Protein AF-A0A925PZZ2-F1 (afdb_monomer)

Mean predicted aligned error: 22.23 Å

Radius of gyration: 37.26 Å; Cα contacts (8 Å, |Δi|>4): 673; chains: 1; bounding box: 141×66×90 Å

Secondary structure (DSSP, 8-state):
---------------------------------PPPEEEEEEEEEE-GGG-EEEEEEESS-PPPPEEEEEETTEEEEEEEETEEE--S-SEEEEEETTEEEEEEEEETTEEEEEEEESS---EEEEEETTEEEEEES-------------------PPPP-------PPPEEEEEEEEE-GGG-EEEEEEES-TT--EEEEEETTEEEEEETT-EE-TTTSSEEE-GGG-SSEEEEEEEEETTEEEEEEEE-SSEEEEEEEETTEEEEEEEE---------------SPEEEEEEEEEEHHHHHHHHHHHHT-EEEE-TT---EEEEEEEEEEHHHHHHHHHHHHTEEEEEETTEEEEEEHHHHHHHHHHHHHHHHHHHHTSPP---PPP-SSS-HHHHHHHHHHHHTTSS--

pLDDT: mean 79.72, std 19.95, range [31.41, 96.69]

Structure (mmCIF, N/CA/C/O backbone):
data_AF-A0A925PZZ2-F1
#
_entry.id   AF-A0A925PZZ2-F1
#
loop_
_atom_site.group_PDB
_atom_site.id
_atom_site.type_symbol
_atom_site.label_atom_id
_atom_site.label_alt_id
_atom_site.label_comp_id
_atom_site.label_asym_id
_atom_site.label_entity_id
_atom_site.label_seq_id
_atom_site.pdbx_PDB_ins_code
_atom_site.Cartn_x
_atom_site.Cartn_y
_atom_site.Cartn_z
_atom_site.occupancy
_atom_site.B_iso_or_equiv
_atom_site.auth_seq_id
_atom_site.auth_comp_id
_atom_site.auth_asym_id
_atom_site.auth_atom_id
_atom_site.pdbx_PDB_model_num
ATOM 1 N N . MET A 1 1 ? 90.008 -10.516 38.322 1.00 34.94 1 MET A N 1
ATOM 2 C CA . MET A 1 1 ? 91.420 -10.115 38.160 1.00 34.94 1 MET A CA 1
ATOM 3 C C . MET A 1 1 ? 91.858 -10.505 36.751 1.00 34.94 1 MET A C 1
ATOM 5 O O . MET A 1 1 ? 91.775 -11.681 36.456 1.00 34.94 1 MET A O 1
ATOM 9 N N . ASN A 1 2 ? 92.220 -9.515 35.920 1.00 33.81 2 ASN A N 1
ATOM 10 C CA . ASN A 1 2 ? 93.094 -9.551 34.725 1.00 33.81 2 ASN A CA 1
ATOM 11 C C . ASN A 1 2 ? 92.875 -10.624 33.625 1.00 33.81 2 ASN A C 1
ATOM 13 O O . ASN A 1 2 ? 92.929 -11.814 33.877 1.00 33.81 2 ASN A O 1
ATOM 17 N N . LYS A 1 3 ? 92.540 -10.213 32.391 1.00 34.22 3 LYS A N 1
ATOM 18 C CA . LYS A 1 3 ? 93.434 -9.867 31.251 1.00 34.22 3 LYS A CA 1
ATOM 19 C C . LYS A 1 3 ? 93.750 -11.064 30.322 1.00 34.22 3 LYS A C 1
ATOM 21 O O . LYS A 1 3 ? 94.388 -12.018 30.732 1.00 34.22 3 LYS A O 1
ATOM 26 N N . THR A 1 4 ? 93.384 -10.879 29.045 1.00 42.06 4 THR A N 1
ATOM 27 C CA . THR A 1 4 ? 94.139 -11.188 27.803 1.00 42.06 4 THR A CA 1
ATOM 28 C C . THR A 1 4 ? 94.688 -12.593 27.527 1.00 42.06 4 THR A C 1
ATOM 30 O O . THR A 1 4 ? 95.564 -13.064 28.241 1.00 42.06 4 THR A O 1
ATOM 33 N N . THR A 1 5 ? 94.333 -13.146 26.357 1.00 49.28 5 THR A N 1
ATOM 34 C CA . THR A 1 5 ? 95.213 -13.823 25.356 1.00 49.28 5 THR A CA 1
ATOM 35 C C . THR A 1 5 ? 94.313 -14.273 24.184 1.00 49.28 5 THR A C 1
ATOM 37 O O . THR A 1 5 ? 93.342 -14.975 24.414 1.00 49.28 5 THR A O 1
ATOM 40 N N . ILE A 1 6 ? 94.347 -13.705 22.969 1.00 42.91 6 ILE A N 1
ATOM 41 C CA . ILE A 1 6 ? 95.362 -13.668 21.888 1.00 42.91 6 ILE A CA 1
ATOM 42 C C . ILE A 1 6 ? 95.679 -15.048 21.287 1.00 42.91 6 ILE A C 1
ATOM 44 O O . ILE A 1 6 ? 96.388 -15.831 21.912 1.00 42.91 6 ILE A O 1
ATOM 48 N N . ARG A 1 7 ? 95.225 -15.254 20.035 1.00 39.38 7 ARG A N 1
ATOM 49 C CA . ARG A 1 7 ? 95.842 -15.915 18.847 1.00 39.38 7 ARG A CA 1
ATOM 50 C C . ARG A 1 7 ? 94.694 -16.109 17.822 1.00 39.38 7 ARG A C 1
ATOM 52 O O . ARG A 1 7 ? 93.613 -16.485 18.238 1.00 39.38 7 ARG A O 1
ATOM 59 N N . GLN A 1 8 ? 94.777 -15.844 16.516 1.00 38.78 8 GLN A N 1
ATOM 60 C CA . GLN A 1 8 ? 95.901 -15.856 15.582 1.00 38.78 8 GLN A CA 1
ATOM 61 C C . GLN A 1 8 ? 95.458 -15.266 14.213 1.00 38.78 8 GLN A C 1
ATOM 63 O O . GLN A 1 8 ? 94.311 -15.457 13.829 1.00 38.78 8 GLN A O 1
ATOM 68 N N . LEU A 1 9 ? 96.419 -14.662 13.488 1.00 40.94 9 LEU A N 1
ATOM 69 C CA . LEU A 1 9 ? 96.524 -14.486 12.015 1.00 40.94 9 LEU A CA 1
ATOM 70 C C . LEU A 1 9 ? 95.513 -13.527 11.333 1.00 40.94 9 LEU A C 1
ATOM 72 O O . LEU A 1 9 ? 94.348 -13.851 11.172 1.00 40.94 9 LEU A O 1
ATOM 76 N N . ALA A 1 10 ? 95.843 -12.260 11.049 1.00 34.44 10 ALA A N 1
ATOM 77 C CA . ALA A 1 10 ? 96.818 -11.696 10.090 1.00 34.44 10 ALA A CA 1
ATOM 78 C C . ALA A 1 10 ? 96.375 -11.708 8.608 1.00 34.44 10 ALA A C 1
ATOM 80 O O . ALA A 1 10 ? 96.420 -12.754 7.975 1.00 34.44 10 ALA A O 1
ATOM 81 N N . ALA A 1 11 ? 96.121 -10.484 8.101 1.00 34.03 11 ALA A N 1
ATOM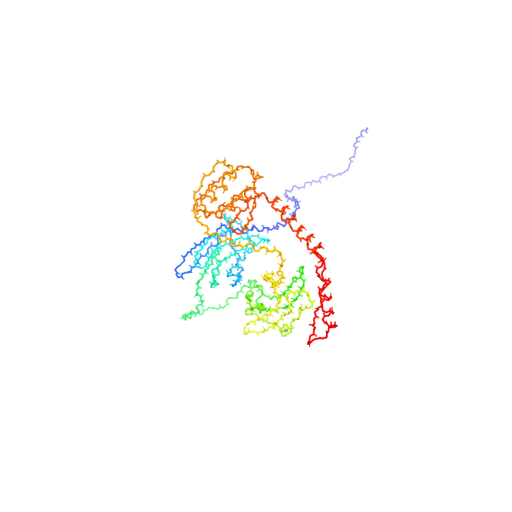 82 C CA . ALA A 1 11 ? 96.414 -9.966 6.749 1.00 34.03 11 ALA A CA 1
ATOM 83 C C . ALA A 1 11 ? 95.665 -10.604 5.548 1.00 34.03 11 ALA A C 1
ATOM 85 O O . ALA A 1 11 ? 95.552 -11.809 5.444 1.00 34.03 11 ALA A O 1
ATOM 86 N N . SER A 1 12 ? 95.180 -9.896 4.525 1.00 33.66 12 SER A N 1
ATOM 87 C CA . SER A 1 12 ? 95.216 -8.486 4.133 1.00 33.66 12 SER A CA 1
ATOM 88 C C . SER A 1 12 ? 94.347 -8.351 2.867 1.00 33.66 12 SER A C 1
ATOM 90 O O . SER A 1 12 ? 94.488 -9.151 1.950 1.00 33.66 12 SER A O 1
ATOM 92 N N . THR A 1 13 ? 93.515 -7.303 2.827 1.00 34.44 13 THR A N 1
ATOM 93 C CA . THR A 1 13 ? 93.136 -6.477 1.654 1.00 34.44 13 THR A CA 1
ATOM 94 C C . THR A 1 13 ? 92.515 -7.115 0.400 1.00 34.44 13 THR A C 1
ATOM 96 O O . THR A 1 13 ? 93.228 -7.702 -0.403 1.00 34.44 13 THR A O 1
ATOM 99 N N . LEU A 1 14 ? 91.263 -6.750 0.089 1.00 35.00 14 LEU A N 1
ATOM 100 C CA . LEU A 1 14 ? 90.988 -5.698 -0.908 1.00 35.00 14 LEU A CA 1
ATOM 101 C C . LEU A 1 14 ? 89.530 -5.205 -0.813 1.00 35.00 14 LEU A C 1
ATOM 103 O O . LEU A 1 14 ? 88.596 -5.996 -0.718 1.00 35.00 14 LEU A O 1
ATOM 107 N N . LEU A 1 15 ? 89.368 -3.879 -0.835 1.00 33.69 15 LEU A N 1
ATOM 108 C CA . LEU A 1 15 ? 88.116 -3.154 -1.061 1.00 33.69 15 LEU A CA 1
ATOM 109 C C . LEU A 1 15 ? 87.341 -3.720 -2.265 1.00 33.69 15 LEU A C 1
ATOM 111 O O . LEU A 1 15 ? 87.947 -3.913 -3.314 1.00 33.69 15 LEU A O 1
ATOM 115 N N . TRP A 1 16 ? 86.010 -3.793 -2.170 1.00 34.81 16 TRP A N 1
ATOM 116 C CA . TRP A 1 16 ? 85.120 -2.982 -3.015 1.00 34.81 16 TRP A CA 1
ATOM 117 C C . TRP A 1 16 ? 83.682 -2.977 -2.472 1.00 34.81 16 TRP A C 1
ATOM 119 O O . TRP A 1 16 ? 83.135 -4.000 -2.071 1.00 34.81 16 TRP A O 1
ATOM 129 N N . LEU A 1 17 ? 83.102 -1.776 -2.445 1.00 35.88 17 LEU A N 1
ATOM 130 C CA . LEU A 1 17 ? 81.693 -1.491 -2.190 1.00 35.88 17 LEU A CA 1
ATOM 131 C C . LEU A 1 17 ? 80.793 -2.236 -3.188 1.00 35.88 17 LEU A C 1
ATOM 133 O O . LEU A 1 17 ? 80.972 -2.061 -4.389 1.00 35.88 17 LEU A O 1
ATOM 137 N N . ALA A 1 18 ? 79.747 -2.906 -2.705 1.00 34.41 18 ALA A N 1
ATOM 138 C CA . ALA A 1 18 ? 78.430 -2.894 -3.347 1.00 34.41 18 ALA A CA 1
ATOM 139 C C . ALA A 1 18 ? 77.363 -3.415 -2.376 1.00 34.41 18 ALA A C 1
ATOM 141 O O . ALA A 1 18 ? 77.495 -4.474 -1.770 1.00 34.41 18 ALA A O 1
ATOM 142 N N . ALA A 1 19 ? 76.317 -2.615 -2.218 1.00 36.16 19 ALA A N 1
ATOM 143 C CA . ALA A 1 19 ? 75.192 -2.819 -1.331 1.00 36.16 19 ALA A CA 1
ATOM 144 C C . ALA A 1 19 ? 74.362 -4.067 -1.675 1.00 36.16 19 ALA A C 1
ATOM 146 O O . ALA A 1 19 ? 74.044 -4.301 -2.837 1.00 36.16 19 ALA A O 1
ATOM 147 N N . CYS A 1 20 ? 73.908 -4.786 -0.648 1.00 34.91 20 CYS A N 1
ATOM 148 C CA . CYS A 1 20 ? 72.668 -5.563 -0.691 1.00 34.91 20 CYS A CA 1
ATOM 149 C C . CYS A 1 20 ? 72.092 -5.668 0.725 1.00 34.91 20 CYS A C 1
ATOM 151 O O . CYS A 1 20 ? 72.360 -6.603 1.475 1.00 34.91 20 CYS A O 1
ATOM 153 N N . VAL A 1 21 ? 71.300 -4.657 1.086 1.00 40.06 21 VAL A N 1
ATOM 154 C CA . VAL A 1 21 ? 70.306 -4.754 2.155 1.00 40.06 21 VAL A CA 1
ATOM 155 C C . VAL A 1 21 ? 69.176 -5.624 1.606 1.00 40.06 21 VAL A C 1
ATOM 157 O O . VAL A 1 21 ? 68.429 -5.193 0.731 1.00 40.06 21 VAL A O 1
ATOM 160 N N . ILE A 1 22 ? 69.059 -6.856 2.095 1.00 41.69 22 ILE A N 1
ATOM 161 C CA . ILE A 1 22 ? 67.894 -7.705 1.839 1.00 41.69 22 ILE A CA 1
ATOM 162 C C . ILE A 1 22 ? 66.782 -7.217 2.777 1.00 41.69 22 ILE A C 1
ATOM 164 O O . ILE A 1 22 ? 66.675 -7.651 3.921 1.00 41.69 22 ILE A O 1
ATOM 168 N N . VAL A 1 23 ? 65.985 -6.256 2.302 1.00 42.94 23 VAL A N 1
ATOM 169 C CA . VAL A 1 23 ? 64.672 -5.945 2.881 1.00 42.94 23 VAL A CA 1
ATOM 170 C C . VAL A 1 23 ? 63.705 -7.011 2.379 1.00 42.94 23 VAL A C 1
ATOM 172 O O . VAL A 1 23 ? 63.494 -7.152 1.176 1.00 42.94 23 VAL A O 1
ATOM 175 N N . GLY A 1 24 ? 63.134 -7.781 3.305 1.00 37.91 24 GLY A N 1
ATOM 176 C CA . GLY A 1 24 ? 62.066 -8.729 3.010 1.00 37.91 24 GLY A CA 1
ATOM 177 C C . GLY A 1 24 ? 60.856 -8.003 2.427 1.00 37.91 24 GLY A C 1
ATOM 178 O O . GLY A 1 24 ? 60.225 -7.187 3.095 1.00 37.91 24 GLY A O 1
ATOM 179 N N . VAL A 1 25 ? 60.542 -8.304 1.168 1.00 41.28 25 VAL A N 1
ATOM 180 C CA . VAL A 1 25 ? 59.331 -7.849 0.488 1.00 41.28 25 VAL A CA 1
ATOM 181 C C . VAL A 1 25 ? 58.158 -8.663 1.033 1.00 41.28 25 VAL A C 1
ATOM 183 O O . VAL A 1 25 ? 57.909 -9.784 0.600 1.00 41.28 25 VAL A O 1
ATOM 186 N N . ALA A 1 26 ? 57.432 -8.098 1.996 1.00 40.31 26 ALA A N 1
ATOM 187 C CA . ALA A 1 26 ? 56.058 -8.499 2.260 1.00 40.31 26 ALA A CA 1
ATOM 188 C C . ALA A 1 26 ? 55.192 -7.900 1.144 1.00 40.31 26 ALA A C 1
ATOM 190 O O . ALA A 1 26 ? 54.908 -6.703 1.133 1.00 40.31 26 ALA A O 1
ATOM 191 N N . THR A 1 27 ? 54.814 -8.715 0.159 1.00 38.97 27 THR A N 1
ATOM 192 C CA . THR A 1 27 ? 53.804 -8.348 -0.834 1.00 38.97 27 THR A CA 1
ATOM 193 C C . THR A 1 27 ? 52.443 -8.287 -0.152 1.00 38.97 27 THR A C 1
ATOM 195 O O . THR A 1 27 ? 51.700 -9.263 -0.076 1.00 38.97 27 THR A O 1
ATOM 198 N N . SER A 1 28 ? 52.099 -7.105 0.348 1.00 42.56 28 SER A N 1
ATOM 199 C CA . SER A 1 28 ? 50.721 -6.738 0.646 1.00 42.56 28 SER A CA 1
ATOM 200 C C . SER A 1 28 ? 49.938 -6.794 -0.663 1.00 42.56 28 SER A C 1
ATOM 202 O O . SER A 1 28 ? 50.023 -5.883 -1.487 1.00 42.56 28 SER A O 1
ATOM 204 N N . VAL A 1 29 ? 49.189 -7.872 -0.887 1.00 41.44 29 VAL A N 1
ATOM 205 C CA . VAL A 1 29 ? 48.168 -7.898 -1.934 1.00 41.44 29 VAL A CA 1
ATOM 206 C C . VAL A 1 29 ? 47.065 -6.960 -1.454 1.00 41.44 29 VAL A C 1
ATOM 208 O O . VAL A 1 29 ? 46.202 -7.330 -0.659 1.00 41.44 29 VAL A O 1
ATOM 211 N N . ALA A 1 30 ? 47.160 -5.693 -1.851 1.00 36.38 30 ALA A N 1
ATOM 212 C CA . ALA A 1 30 ? 46.081 -4.742 -1.690 1.00 36.38 30 ALA A CA 1
ATOM 213 C C . ALA A 1 30 ? 44.909 -5.269 -2.521 1.00 36.38 30 ALA A C 1
ATOM 215 O O . ALA A 1 30 ? 44.900 -5.160 -3.746 1.00 36.38 30 ALA A O 1
ATOM 216 N N . HIS A 1 31 ? 43.932 -5.890 -1.858 1.00 36.69 31 HIS A N 1
ATOM 217 C CA . HIS A 1 31 ? 42.622 -6.078 -2.453 1.00 36.69 31 HIS A CA 1
ATOM 218 C C . HIS A 1 31 ? 42.109 -4.682 -2.797 1.00 36.69 31 HIS A C 1
ATOM 220 O O . HIS A 1 31 ? 41.803 -3.891 -1.904 1.00 36.69 31 HIS A O 1
ATOM 226 N N . ALA A 1 32 ? 42.074 -4.368 -4.090 1.00 34.66 32 ALA A N 1
ATOM 227 C CA . ALA A 1 32 ? 41.389 -3.202 -4.606 1.00 34.66 32 ALA A CA 1
ATOM 228 C C . ALA A 1 32 ? 39.901 -3.357 -4.265 1.00 34.66 32 ALA A C 1
ATOM 230 O O . ALA A 1 32 ? 39.128 -3.955 -5.008 1.00 34.66 32 ALA A O 1
ATOM 231 N N . GLN A 1 33 ? 39.513 -2.853 -3.097 1.00 37.09 33 GLN A N 1
ATOM 232 C CA . GLN A 1 33 ? 38.140 -2.485 -2.798 1.00 37.09 33 GLN A CA 1
ATOM 233 C C . GLN A 1 33 ? 37.835 -1.332 -3.755 1.00 37.09 33 GLN A C 1
ATOM 235 O O . GLN A 1 33 ? 38.176 -0.182 -3.480 1.00 37.09 33 GLN A O 1
ATOM 240 N N . GLY A 1 34 ? 37.331 -1.655 -4.948 1.00 51.81 34 GLY A N 1
ATOM 241 C CA . GLY A 1 34 ? 36.911 -0.647 -5.910 1.00 51.81 34 GLY A CA 1
ATOM 242 C C . GLY A 1 34 ? 35.907 0.269 -5.226 1.00 51.81 34 GLY A C 1
ATOM 243 O O . GLY A 1 34 ? 34.915 -0.212 -4.680 1.00 51.81 34 GLY A O 1
ATOM 244 N N . THR A 1 35 ? 36.195 1.571 -5.198 1.00 62.12 35 THR A N 1
ATOM 245 C CA . THR A 1 35 ? 35.275 2.574 -4.663 1.00 62.12 35 THR A CA 1
ATOM 246 C C . THR A 1 35 ? 33.899 2.343 -5.291 1.00 62.12 35 THR A C 1
ATOM 248 O O . THR A 1 35 ? 33.820 2.304 -6.523 1.00 62.12 35 THR A O 1
ATOM 251 N N . PRO A 1 36 ? 32.831 2.155 -4.494 1.00 72.06 36 PRO A N 1
ATOM 252 C CA . PRO A 1 36 ? 31.503 1.947 -5.050 1.00 72.06 36 PRO A CA 1
ATOM 253 C C . PRO A 1 36 ? 31.145 3.160 -5.906 1.00 72.06 36 PRO A C 1
ATOM 255 O O . PRO A 1 36 ? 31.340 4.304 -5.478 1.00 72.06 36 PRO A O 1
ATOM 258 N N . ASN A 1 37 ? 30.662 2.910 -7.123 1.00 90.06 37 ASN A N 1
ATOM 259 C CA . ASN A 1 37 ? 30.215 3.980 -8.005 1.00 90.06 37 ASN A CA 1
ATOM 260 C C . ASN A 1 37 ? 29.082 4.735 -7.306 1.00 90.06 37 ASN A C 1
ATOM 262 O O . ASN A 1 37 ? 28.315 4.128 -6.571 1.00 90.06 37 ASN A O 1
ATOM 266 N N . LYS A 1 38 ? 28.959 6.042 -7.480 1.00 92.88 38 LYS A N 1
ATOM 267 C CA . LYS A 1 38 ? 27.923 6.835 -6.816 1.00 92.88 38 LYS A CA 1
ATOM 268 C C . LYS A 1 38 ? 26.935 7.347 -7.839 1.00 92.88 38 LYS A C 1
ATOM 270 O O . LYS A 1 38 ? 27.357 7.918 -8.836 1.00 92.88 38 LYS A O 1
ATOM 275 N N . LEU A 1 39 ? 25.645 7.167 -7.573 1.00 93.75 39 LEU A N 1
ATOM 276 C CA . LEU A 1 39 ? 24.574 7.830 -8.310 1.00 93.75 39 LEU A CA 1
ATOM 277 C C . LEU A 1 39 ? 24.377 9.235 -7.728 1.00 93.75 39 LEU A C 1
ATOM 279 O O . LEU A 1 39 ? 23.899 9.368 -6.601 1.00 93.75 39 LEU A O 1
ATOM 283 N N . GLU A 1 40 ? 24.768 10.261 -8.480 1.00 92.69 40 GLU A N 1
ATOM 284 C CA . GLU A 1 40 ? 24.882 11.648 -8.004 1.00 92.69 40 GLU A CA 1
ATOM 285 C C . GLU A 1 40 ? 23.651 12.494 -8.342 1.00 92.69 40 GLU A C 1
ATOM 287 O O . GLU A 1 40 ? 23.207 13.304 -7.527 1.00 92.69 40 GLU A O 1
ATOM 292 N N . SER A 1 41 ? 23.050 12.288 -9.518 1.00 92.38 41 SER A N 1
ATOM 293 C CA . SER A 1 41 ? 21.828 12.994 -9.908 1.00 92.38 41 SER A CA 1
ATOM 294 C C . SER A 1 41 ? 20.926 12.173 -10.828 1.00 92.38 41 SER A C 1
ATOM 296 O O . SER A 1 41 ? 21.362 11.252 -11.521 1.00 92.38 41 SER A O 1
ATOM 298 N N . ILE A 1 42 ? 19.641 12.536 -10.822 1.00 94.12 42 ILE A N 1
ATOM 299 C CA . ILE A 1 42 ? 18.633 12.066 -11.773 1.00 94.12 42 ILE A CA 1
ATOM 300 C C . ILE A 1 42 ? 18.079 13.304 -12.468 1.00 94.12 42 ILE A C 1
ATOM 302 O O . ILE A 1 42 ? 17.333 14.068 -11.858 1.00 94.12 42 ILE A O 1
ATOM 306 N N . ASP A 1 43 ? 18.443 13.498 -13.730 1.00 91.62 43 ASP A N 1
ATOM 307 C CA . ASP A 1 43 ? 17.873 14.551 -14.564 1.00 91.62 43 ASP A CA 1
ATOM 308 C C . ASP A 1 43 ? 16.690 13.995 -15.351 1.00 91.62 43 ASP A C 1
ATOM 310 O O . ASP A 1 43 ? 16.776 12.920 -15.949 1.00 91.62 43 ASP A O 1
ATOM 314 N N . VAL A 1 44 ? 15.590 14.744 -15.378 1.00 92.69 44 VAL A N 1
ATOM 315 C CA . VAL A 1 44 ? 14.378 14.372 -16.105 1.00 92.69 44 VAL A CA 1
ATOM 316 C C . VAL A 1 44 ? 14.110 15.409 -17.184 1.00 92.69 44 VAL A C 1
ATOM 318 O O . VAL A 1 44 ? 13.926 16.588 -16.888 1.00 92.69 44 VAL A O 1
ATOM 321 N N . GLN A 1 45 ? 14.088 14.973 -18.440 1.00 89.69 45 GLN A N 1
ATOM 322 C CA . GLN A 1 45 ? 13.810 15.814 -19.597 1.00 89.69 45 GLN A CA 1
ATOM 323 C C . GLN A 1 45 ? 12.584 15.291 -20.338 1.00 89.69 45 GLN A C 1
ATOM 325 O O . GLN A 1 45 ? 12.506 14.119 -20.706 1.00 89.69 45 GLN A O 1
ATOM 330 N N . ASN A 1 46 ? 11.616 16.173 -20.568 1.00 87.12 46 ASN A N 1
ATOM 331 C CA . ASN A 1 46 ? 10.441 15.851 -21.365 1.00 87.12 46 ASN A CA 1
ATOM 332 C C . ASN A 1 46 ? 10.758 16.076 -22.848 1.00 87.12 46 ASN A C 1
ATOM 334 O O . ASN A 1 46 ? 11.234 17.148 -23.223 1.00 87.12 46 ASN A O 1
ATOM 338 N N . MET A 1 47 ? 10.506 15.073 -23.681 1.00 82.56 47 MET A N 1
ATOM 339 C CA . MET A 1 47 ? 10.719 15.124 -25.126 1.00 82.56 47 MET A CA 1
ATOM 340 C C . MET A 1 47 ? 9.383 15.270 -25.867 1.00 82.56 47 MET A C 1
ATOM 342 O O . MET A 1 47 ? 8.298 15.184 -25.286 1.00 82.56 47 MET A O 1
ATOM 346 N N . SER A 1 48 ? 9.436 15.533 -27.173 1.00 75.25 48 SER A N 1
ATOM 347 C CA . SER A 1 48 ? 8.230 15.602 -28.001 1.00 75.25 48 SER A CA 1
ATOM 348 C C . SER A 1 48 ? 7.501 14.247 -28.037 1.00 75.25 48 SER A C 1
ATOM 350 O O . SER A 1 48 ? 8.115 13.185 -27.979 1.00 75.25 48 SER A O 1
ATOM 352 N N . GLY A 1 49 ? 6.165 14.270 -28.117 1.00 67.44 49 GLY A N 1
ATOM 353 C CA . GLY A 1 49 ? 5.362 13.049 -28.284 1.00 67.44 49 GLY A CA 1
ATOM 354 C C . GLY A 1 49 ? 5.164 12.186 -27.027 1.00 67.44 49 GLY A C 1
ATOM 355 O O . GLY A 1 49 ? 5.075 10.972 -27.157 1.00 67.44 49 GLY A O 1
ATOM 356 N N . GLN A 1 50 ? 5.074 12.784 -25.827 1.00 73.25 50 GLN A N 1
ATOM 357 C CA . GLN A 1 50 ? 4.928 12.073 -24.533 1.00 73.25 50 GLN A CA 1
ATOM 358 C C . GLN A 1 50 ? 6.110 11.153 -24.176 1.00 73.25 50 GLN A C 1
ATOM 360 O O . GLN A 1 50 ? 5.967 10.250 -23.353 1.00 73.25 50 GLN A O 1
ATOM 365 N N . GLN A 1 51 ? 7.277 11.387 -24.773 1.00 85.56 51 GLN A N 1
ATOM 366 C CA . GLN A 1 51 ? 8.500 10.666 -24.444 1.00 85.56 51 GLN A CA 1
ATOM 367 C C . GLN A 1 51 ? 9.226 11.344 -23.284 1.00 85.56 51 GLN A C 1
ATOM 369 O O . GLN A 1 51 ? 9.292 12.569 -23.210 1.00 85.56 51 GLN A O 1
ATOM 374 N N . LEU A 1 52 ? 9.813 10.547 -22.399 1.00 91.88 52 LEU A N 1
ATOM 375 C CA . LEU A 1 52 ? 10.609 11.035 -21.279 1.00 91.88 52 LEU A CA 1
ATOM 376 C C . LEU A 1 52 ? 12.037 10.504 -21.400 1.00 91.88 52 LEU A C 1
ATOM 378 O O . LEU A 1 52 ? 12.236 9.301 -21.568 1.00 91.88 52 LEU A O 1
ATOM 382 N N . GLN A 1 53 ? 13.026 11.384 -21.282 1.00 93.50 53 GLN A N 1
ATOM 383 C CA . GLN A 1 53 ? 14.422 11.000 -21.122 1.00 93.50 53 GLN A CA 1
ATOM 384 C C . GL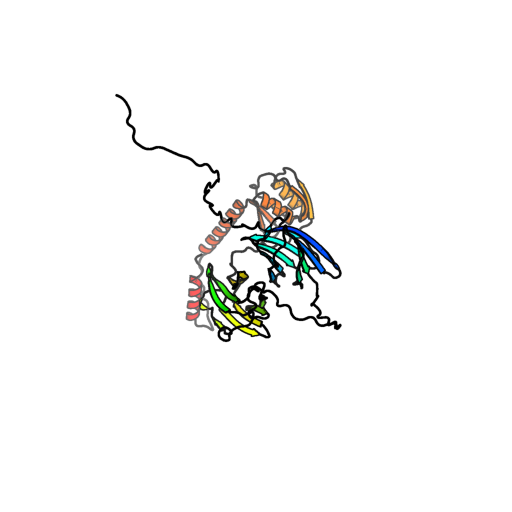N A 1 53 ? 14.828 11.192 -19.660 1.00 93.50 53 GLN A C 1
ATOM 386 O O . GLN A 1 53 ? 14.735 12.295 -19.122 1.00 93.50 53 GLN A O 1
ATOM 391 N N . LEU A 1 54 ? 15.312 10.127 -19.029 1.00 94.06 54 LEU A N 1
ATOM 392 C CA . LEU A 1 54 ? 15.988 10.200 -17.741 1.00 94.06 54 LEU A CA 1
ATOM 393 C C . LEU A 1 54 ? 17.485 10.013 -17.938 1.00 94.06 54 LEU A C 1
ATOM 395 O O . LEU A 1 54 ? 17.907 9.052 -18.581 1.00 94.06 54 LEU A O 1
ATOM 399 N N . THR A 1 55 ? 18.277 10.895 -17.340 1.00 95.38 55 THR A N 1
ATOM 400 C CA . THR A 1 55 ? 19.735 10.784 -17.309 1.00 95.38 55 THR A CA 1
ATOM 401 C C . THR A 1 55 ? 20.174 10.566 -15.866 1.00 95.38 55 THR A C 1
ATOM 403 O O . THR A 1 55 ? 19.990 11.432 -15.012 1.00 95.38 55 THR A O 1
ATOM 406 N N . LEU A 1 56 ? 20.740 9.396 -15.587 1.00 95.38 56 LEU A N 1
ATOM 407 C CA . LEU A 1 56 ? 21.298 9.040 -14.287 1.00 95.38 56 LEU A CA 1
ATOM 408 C C . LEU A 1 56 ? 22.802 9.318 -14.300 1.00 95.38 56 LEU A C 1
ATOM 410 O O . LEU A 1 56 ? 23.541 8.581 -14.959 1.00 95.38 56 LEU A O 1
ATOM 414 N N . ARG A 1 57 ? 23.264 10.340 -13.574 1.00 94.69 57 ARG A N 1
ATOM 415 C CA . ARG A 1 57 ? 24.691 10.695 -13.544 1.00 94.69 57 ARG A CA 1
ATOM 416 C C . ARG A 1 57 ? 25.438 9.931 -12.472 1.00 94.69 57 ARG A C 1
ATOM 418 O O . ARG A 1 57 ? 25.005 9.912 -11.316 1.00 94.69 57 ARG A O 1
ATOM 425 N N . HIS A 1 58 ? 26.558 9.328 -12.855 1.00 94.94 58 HIS A N 1
ATOM 426 C CA . HIS A 1 58 ? 27.391 8.553 -11.946 1.00 94.94 58 HIS A CA 1
ATOM 427 C C . HIS A 1 58 ? 28.797 9.143 -11.801 1.00 94.94 58 HIS A C 1
ATOM 429 O O . HIS A 1 58 ? 29.327 9.780 -12.710 1.00 94.94 58 HIS A O 1
ATOM 435 N N . SER A 1 59 ? 29.442 8.870 -10.666 1.00 91.31 59 SER A N 1
ATOM 436 C CA . SER A 1 59 ? 30.825 9.301 -10.409 1.00 91.31 59 SER A CA 1
ATOM 437 C C . SER A 1 59 ? 31.860 8.653 -11.347 1.00 91.31 59 SER A C 1
ATOM 439 O O . SER A 1 59 ? 32.935 9.204 -11.579 1.00 91.31 59 SER A O 1
ATOM 441 N N . ALA A 1 60 ? 31.548 7.471 -11.884 1.00 88.81 60 ALA A N 1
ATOM 442 C CA . ALA A 1 60 ? 32.381 6.691 -12.795 1.00 88.81 60 ALA A CA 1
ATOM 443 C C . ALA A 1 60 ? 31.491 5.940 -13.808 1.00 88.81 60 ALA A C 1
ATOM 445 O O . ALA A 1 60 ? 30.291 5.800 -13.549 1.00 88.81 60 ALA A O 1
ATOM 446 N N . PRO A 1 61 ? 32.037 5.421 -14.926 1.00 88.44 61 PRO A N 1
ATOM 447 C CA . PRO A 1 61 ? 31.264 4.663 -15.909 1.00 88.44 61 PRO A CA 1
ATOM 448 C C . PRO A 1 61 ? 30.494 3.502 -15.258 1.00 88.44 61 PRO A C 1
ATOM 450 O O . PRO A 1 61 ? 31.122 2.590 -14.706 1.00 88.44 61 PRO A O 1
ATOM 453 N N . PRO A 1 62 ? 29.147 3.528 -15.259 1.00 89.19 62 PRO A N 1
ATOM 454 C CA . PRO A 1 62 ? 28.358 2.488 -14.624 1.00 89.19 62 PRO A CA 1
ATOM 455 C C . PRO A 1 62 ? 28.296 1.225 -15.485 1.00 89.19 62 PRO A C 1
ATOM 457 O O . PRO A 1 62 ? 28.489 1.251 -16.700 1.00 89.19 62 PRO A O 1
ATOM 460 N N . SER A 1 63 ? 28.004 0.101 -14.835 1.00 87.81 63 SER A N 1
ATOM 461 C CA . SER A 1 63 ? 27.655 -1.134 -15.540 1.00 87.81 63 SER A CA 1
ATOM 462 C C . SER A 1 63 ? 26.249 -1.030 -16.143 1.00 87.81 63 SER A C 1
ATOM 464 O O . SER A 1 63 ? 25.447 -0.192 -15.727 1.00 87.81 63 SER A O 1
ATOM 466 N N . GLU A 1 64 ? 25.950 -1.865 -17.144 1.00 87.38 64 GLU A N 1
ATOM 467 C CA . GLU A 1 64 ? 24.612 -1.897 -17.742 1.00 87.38 64 GLU A CA 1
ATOM 468 C C . GLU A 1 64 ? 23.549 -2.209 -16.675 1.00 87.38 64 GLU A C 1
ATOM 470 O O . GLU A 1 64 ? 23.706 -3.177 -15.922 1.00 87.38 64 GLU A O 1
ATOM 475 N N . PRO A 1 65 ? 22.470 -1.410 -16.596 1.00 90.31 65 PRO A N 1
ATOM 476 C CA . PRO A 1 65 ? 21.424 -1.621 -15.611 1.00 90.31 65 PRO A CA 1
ATOM 477 C C . PRO A 1 65 ? 20.632 -2.888 -15.933 1.00 90.31 65 PRO A C 1
ATOM 479 O O . PRO A 1 65 ? 20.293 -3.149 -17.089 1.00 90.31 65 PRO A O 1
ATOM 482 N N . VAL A 1 66 ? 20.263 -3.640 -14.900 1.00 89.62 66 VAL A N 1
ATOM 483 C CA . VAL A 1 66 ? 19.314 -4.747 -15.051 1.00 89.62 66 VAL A CA 1
ATOM 484 C C . VAL A 1 66 ? 17.914 -4.194 -14.824 1.00 89.62 66 VAL A C 1
ATOM 486 O O . VAL A 1 66 ? 17.603 -3.725 -13.732 1.00 89.62 66 VAL A O 1
ATOM 489 N N . ALA A 1 67 ? 17.077 -4.207 -15.857 1.00 88.56 67 ALA A N 1
ATOM 490 C CA . ALA A 1 67 ? 15.735 -3.645 -15.792 1.00 88.56 67 ALA A CA 1
ATOM 491 C C . ALA A 1 67 ? 14.659 -4.736 -15.692 1.00 88.56 67 ALA A C 1
ATOM 493 O O . ALA A 1 67 ? 14.726 -5.767 -16.359 1.00 88.56 67 ALA A O 1
ATOM 494 N N . PHE A 1 68 ? 13.642 -4.477 -14.875 1.00 86.25 68 PHE A N 1
ATOM 495 C CA . PHE A 1 68 ? 12.486 -5.337 -14.649 1.00 86.25 68 PHE A CA 1
ATOM 496 C C . PHE A 1 68 ? 11.211 -4.506 -14.721 1.00 86.25 68 PHE A C 1
ATOM 498 O O . PHE A 1 68 ? 11.209 -3.334 -14.350 1.00 86.25 68 PHE A O 1
ATOM 505 N N . THR A 1 69 ? 10.107 -5.107 -15.149 1.00 88.25 69 THR A N 1
ATOM 506 C CA . THR A 1 69 ? 8.821 -4.408 -15.241 1.00 88.25 69 THR A CA 1
ATOM 507 C C . THR A 1 69 ? 7.695 -5.182 -14.593 1.00 88.25 69 THR A C 1
ATOM 509 O O . THR A 1 69 ? 7.618 -6.398 -14.748 1.00 88.25 69 THR A O 1
ATOM 512 N N . ILE A 1 70 ? 6.807 -4.454 -13.925 1.00 83.75 70 ILE A N 1
ATOM 513 C CA . ILE A 1 70 ? 5.540 -4.933 -13.370 1.00 83.75 70 ILE A CA 1
ATOM 514 C C . ILE A 1 70 ? 4.439 -4.139 -14.073 1.00 83.75 70 ILE A C 1
ATOM 516 O O . ILE A 1 70 ? 4.604 -2.944 -14.300 1.00 83.75 70 ILE A O 1
ATOM 520 N N . ASP A 1 71 ? 3.346 -4.780 -14.466 1.00 76.88 71 ASP A N 1
ATOM 521 C CA . ASP A 1 71 ? 2.237 -4.149 -15.188 1.00 76.88 71 ASP A CA 1
ATOM 522 C C . ASP A 1 71 ? 1.104 -3.677 -14.264 1.00 76.88 71 ASP A C 1
ATOM 524 O O . ASP A 1 71 ? 0.478 -2.659 -14.556 1.00 76.88 71 ASP A O 1
ATOM 528 N N . ASN A 1 72 ? 0.877 -4.349 -13.131 1.00 72.88 72 ASN A N 1
ATOM 529 C CA . ASN A 1 72 ? -0.141 -3.965 -12.155 1.00 72.88 72 ASN A CA 1
ATOM 530 C C . ASN A 1 72 ? 0.374 -4.006 -10.695 1.00 72.88 72 ASN A C 1
ATOM 532 O O . ASN A 1 72 ? 0.493 -5.092 -10.123 1.00 72.88 72 ASN A O 1
ATOM 536 N N . PRO A 1 73 ? 0.650 -2.847 -10.061 1.00 81.75 73 PRO A N 1
ATOM 537 C CA . PRO A 1 73 ? 0.686 -1.508 -10.657 1.00 81.75 73 PRO A CA 1
ATOM 538 C C . PRO A 1 73 ? 1.883 -1.343 -11.606 1.00 81.75 73 PRO A C 1
ATOM 540 O O . PRO A 1 73 ? 2.943 -1.928 -11.376 1.00 81.75 73 PRO A O 1
ATOM 543 N N . ALA A 1 74 ? 1.728 -0.518 -12.645 1.00 89.56 74 ALA A N 1
ATOM 544 C CA . ALA A 1 74 ? 2.753 -0.331 -13.665 1.00 89.56 74 ALA A CA 1
ATOM 545 C C . ALA A 1 74 ? 4.036 0.280 -13.072 1.00 89.56 74 ALA A C 1
ATOM 547 O O . ALA A 1 74 ? 4.035 1.393 -12.541 1.00 89.56 74 ALA A O 1
ATOM 548 N N . ARG A 1 75 ? 5.144 -0.465 -13.136 1.00 94.50 75 ARG A N 1
ATOM 549 C CA . ARG A 1 75 ? 6.447 -0.068 -12.591 1.00 94.50 75 ARG A CA 1
ATOM 550 C C . ARG A 1 75 ? 7.589 -0.555 -13.468 1.00 94.50 75 ARG A C 1
ATOM 552 O O . ARG A 1 75 ? 7.567 -1.687 -13.942 1.00 94.50 75 ARG A O 1
ATOM 559 N N . ILE A 1 76 ? 8.631 0.261 -13.599 1.00 92.12 76 ILE A N 1
ATOM 560 C CA . ILE A 1 76 ? 9.942 -0.159 -14.112 1.00 92.12 76 ILE A CA 1
ATOM 561 C C . ILE A 1 76 ? 10.929 -0.104 -12.943 1.00 92.12 76 ILE A C 1
ATOM 563 O O . ILE A 1 76 ? 11.081 0.937 -12.315 1.00 92.12 76 ILE A O 1
ATOM 567 N N . SER A 1 77 ? 11.590 -1.214 -12.628 1.00 94.00 77 SER A N 1
ATOM 568 C CA . SER A 1 77 ? 12.667 -1.281 -11.637 1.00 94.00 77 SER A CA 1
ATOM 569 C C . SER A 1 77 ? 14.006 -1.449 -12.344 1.00 94.00 77 SER A C 1
ATOM 571 O O . SER A 1 77 ? 14.176 -2.403 -13.093 1.00 94.00 77 SER A O 1
ATOM 573 N N . LEU A 1 78 ? 14.950 -0.544 -12.109 1.00 93.50 78 LEU A N 1
ATOM 574 C CA . LEU A 1 78 ? 16.325 -0.625 -12.590 1.00 93.50 78 LEU A CA 1
ATOM 575 C C . LEU A 1 78 ? 17.264 -0.931 -11.430 1.00 93.50 78 LEU A C 1
ATOM 577 O O . LEU A 1 78 ? 17.340 -0.168 -10.468 1.00 93.50 78 LEU A O 1
ATOM 581 N N . ASP A 1 79 ? 18.018 -2.009 -11.565 1.00 93.69 79 ASP A N 1
ATOM 582 C CA . ASP A 1 79 ? 19.050 -2.421 -10.631 1.00 93.69 79 ASP A CA 1
ATOM 583 C C . ASP A 1 79 ? 20.428 -1.996 -11.147 1.00 93.69 79 ASP A C 1
ATOM 585 O O . ASP A 1 79 ? 20.868 -2.402 -12.225 1.00 93.69 79 ASP A O 1
ATOM 589 N N . LEU A 1 80 ? 21.117 -1.195 -10.337 1.00 93.19 80 LEU A N 1
ATOM 590 C CA . LEU A 1 80 ? 22.468 -0.700 -10.563 1.00 93.19 80 LEU A CA 1
ATOM 591 C C . LEU A 1 80 ? 23.433 -1.453 -9.646 1.00 93.19 80 LEU A C 1
ATOM 593 O O . LEU A 1 80 ? 23.396 -1.298 -8.421 1.00 93.19 80 LEU A O 1
ATOM 597 N N . ALA A 1 81 ? 24.289 -2.291 -10.230 1.00 90.44 81 ALA A N 1
ATOM 598 C CA . ALA A 1 81 ? 25.286 -3.052 -9.484 1.00 90.44 81 ALA A CA 1
ATOM 599 C C . ALA A 1 81 ? 26.441 -2.152 -9.016 1.00 90.44 81 ALA A C 1
ATOM 601 O O . ALA A 1 81 ? 26.841 -1.225 -9.723 1.00 90.44 81 ALA A O 1
ATOM 602 N N . ASN A 1 82 ? 26.987 -2.437 -7.828 1.00 88.62 82 ASN A N 1
ATOM 603 C CA . ASN A 1 82 ? 28.122 -1.720 -7.228 1.00 88.62 82 ASN A CA 1
ATOM 604 C C . ASN A 1 82 ? 27.941 -0.195 -7.204 1.00 88.62 82 ASN A C 1
ATOM 606 O O . ASN A 1 82 ? 28.903 0.555 -7.377 1.00 88.62 82 ASN A O 1
ATOM 610 N N . THR A 1 83 ? 26.695 0.251 -7.031 1.00 92.12 83 THR A N 1
ATOM 611 C CA . THR A 1 83 ? 26.329 1.665 -7.066 1.00 92.12 83 THR A CA 1
ATOM 612 C C . THR A 1 83 ? 25.733 2.067 -5.723 1.00 92.12 83 THR A C 1
ATOM 614 O O . THR A 1 83 ? 24.706 1.524 -5.319 1.00 92.12 83 THR A O 1
ATOM 617 N N . ALA A 1 84 ? 26.389 3.000 -5.042 1.00 91.44 84 ALA A N 1
ATOM 618 C CA . ALA A 1 84 ? 25.944 3.666 -3.831 1.00 91.44 84 ALA A CA 1
ATOM 619 C C . ALA A 1 84 ? 25.068 4.881 -4.165 1.00 91.44 84 ALA A C 1
ATOM 621 O O . ALA A 1 84 ? 25.238 5.546 -5.193 1.00 91.44 84 ALA A O 1
ATOM 622 N N . LEU A 1 85 ? 24.140 5.197 -3.271 1.00 92.44 85 LEU A N 1
ATOM 623 C CA . LEU A 1 85 ? 23.165 6.257 -3.448 1.00 92.44 85 LEU A CA 1
ATOM 624 C C . LEU A 1 85 ? 23.700 7.583 -2.890 1.00 92.44 85 LEU A C 1
ATOM 626 O O . LEU A 1 85 ? 23.753 7.778 -1.678 1.00 92.44 85 LEU A O 1
ATOM 630 N N . ALA A 1 86 ? 24.059 8.517 -3.773 1.00 91.25 86 ALA A N 1
ATOM 631 C CA . ALA A 1 86 ? 24.532 9.861 -3.423 1.00 91.25 86 ALA A CA 1
ATOM 632 C C . ALA A 1 86 ? 23.563 10.967 -3.888 1.00 91.25 86 ALA A C 1
ATOM 634 O O . ALA A 1 86 ? 23.967 12.108 -4.105 1.00 91.25 86 ALA A O 1
ATOM 635 N N . LEU A 1 87 ? 22.277 10.630 -4.035 1.00 90.56 87 LEU A N 1
ATOM 636 C CA . LEU A 1 87 ? 21.241 11.565 -4.470 1.00 90.56 87 LEU A CA 1
ATOM 637 C C . LEU A 1 87 ? 20.848 12.557 -3.363 1.00 90.56 87 LEU A C 1
ATOM 639 O O . LEU A 1 87 ? 20.749 12.162 -2.198 1.00 90.56 87 LEU A O 1
ATOM 643 N N . PRO A 1 88 ? 20.490 13.806 -3.721 1.00 83.56 88 PRO A N 1
ATOM 644 C CA . PRO A 1 88 ? 19.968 14.785 -2.764 1.00 83.56 88 PRO A CA 1
ATOM 645 C C . PRO A 1 88 ? 18.597 14.384 -2.199 1.00 83.56 88 PRO A C 1
ATOM 647 O O . PRO A 1 88 ? 18.261 14.735 -1.071 1.00 83.56 88 PRO A O 1
ATOM 650 N N . SER A 1 89 ? 17.802 13.633 -2.968 1.00 88.56 89 SER A N 1
ATOM 651 C CA . SER A 1 89 ? 16.524 13.069 -2.535 1.00 88.56 89 SER A CA 1
ATOM 652 C C . SER A 1 89 ? 16.361 11.651 -3.068 1.00 88.56 89 SER A C 1
ATOM 654 O O . SER A 1 89 ? 16.675 11.362 -4.220 1.00 88.56 89 SER A O 1
ATOM 656 N N . ARG A 1 90 ? 15.812 10.768 -2.228 1.00 91.19 90 ARG A N 1
ATOM 657 C CA . ARG A 1 90 ? 15.485 9.380 -2.596 1.00 91.19 90 ARG A CA 1
ATOM 658 C C . ARG A 1 90 ? 14.196 9.268 -3.403 1.00 91.19 90 ARG A C 1
ATOM 660 O O . ARG A 1 90 ? 13.933 8.221 -3.985 1.00 91.19 90 ARG A O 1
ATOM 667 N N . ARG A 1 91 ? 13.381 10.323 -3.403 1.00 92.81 91 ARG A N 1
ATOM 668 C CA . ARG A 1 91 ? 12.138 10.419 -4.164 1.00 92.81 91 ARG A CA 1
ATOM 669 C C . ARG A 1 91 ? 12.208 11.616 -5.098 1.00 92.81 91 ARG A C 1
ATOM 671 O O . ARG A 1 91 ? 12.492 12.727 -4.651 1.00 92.81 91 ARG A O 1
ATOM 678 N N . VAL A 1 92 ? 11.896 11.380 -6.364 1.00 91.56 92 VAL A N 1
ATOM 679 C CA . VAL A 1 92 ? 11.752 12.412 -7.391 1.00 91.56 92 VAL A CA 1
ATOM 680 C C . VAL A 1 92 ? 10.341 12.297 -7.954 1.00 91.56 92 VAL A C 1
ATOM 682 O O . VAL A 1 92 ? 9.988 11.264 -8.518 1.00 91.56 92 VAL A O 1
ATOM 685 N N . ASP A 1 93 ? 9.513 13.322 -7.768 1.00 90.94 93 ASP A N 1
ATOM 686 C CA . ASP A 1 93 ? 8.193 13.379 -8.402 1.00 90.94 93 ASP A CA 1
ATOM 687 C C . ASP A 1 93 ? 8.357 13.917 -9.833 1.00 90.94 93 ASP A C 1
ATOM 689 O O . ASP A 1 93 ? 8.980 14.957 -10.037 1.00 90.94 93 ASP A O 1
ATOM 693 N N . VAL A 1 94 ? 7.832 13.189 -10.823 1.00 89.94 94 VAL A N 1
ATOM 694 C CA . VAL A 1 94 ? 8.021 13.484 -12.255 1.00 89.94 94 VAL A CA 1
ATOM 695 C C . VAL A 1 94 ? 6.730 14.000 -12.879 1.00 89.94 94 VAL A C 1
ATOM 697 O O . VAL A 1 94 ? 6.724 15.080 -13.464 1.00 89.94 94 VAL A O 1
ATOM 700 N N . ARG A 1 95 ? 5.633 13.243 -12.726 1.00 87.69 95 ARG A N 1
ATOM 701 C CA . ARG A 1 95 ? 4.286 13.543 -13.254 1.00 87.69 95 ARG A CA 1
ATOM 702 C C . ARG A 1 95 ? 4.277 13.988 -14.724 1.00 87.69 95 ARG A C 1
ATOM 704 O O . ARG A 1 95 ? 3.561 14.914 -15.102 1.00 87.69 95 ARG A O 1
ATOM 711 N N . ALA A 1 96 ? 5.095 13.344 -15.552 1.00 86.31 96 ALA A N 1
ATOM 712 C CA . ALA A 1 96 ? 5.264 13.663 -16.967 1.00 86.31 96 ALA A CA 1
ATOM 713 C C . ALA A 1 96 ? 5.605 12.398 -17.764 1.00 86.31 96 ALA A C 1
ATOM 715 O O . ALA A 1 96 ? 6.200 11.465 -17.229 1.00 86.31 96 ALA A O 1
ATOM 716 N N . GLY A 1 97 ? 5.223 12.354 -19.047 1.00 80.94 97 GLY A N 1
ATOM 717 C CA . GLY A 1 97 ? 5.536 11.223 -19.934 1.00 80.94 97 GLY A CA 1
ATOM 718 C C . GLY A 1 97 ? 5.027 9.864 -19.429 1.00 80.94 97 GLY A C 1
ATOM 719 O O . GLY A 1 97 ? 5.652 8.845 -19.701 1.00 80.94 97 GLY A O 1
ATOM 720 N N . GLY A 1 98 ? 3.939 9.852 -18.645 1.00 86.06 98 GLY A N 1
ATOM 721 C CA . GLY A 1 98 ? 3.367 8.657 -18.010 1.00 86.06 98 GLY A CA 1
ATOM 722 C C . GLY A 1 98 ? 4.168 8.089 -16.832 1.00 86.06 98 GLY A C 1
ATOM 723 O O . GLY A 1 98 ? 3.893 6.969 -16.402 1.00 86.06 98 GLY A O 1
ATOM 724 N N . VAL A 1 99 ? 5.160 8.833 -16.326 1.00 92.75 99 VAL A N 1
ATOM 725 C CA . VAL A 1 99 ? 5.916 8.524 -15.106 1.00 92.75 99 VAL A CA 1
ATOM 726 C C . VAL A 1 99 ? 5.423 9.415 -13.968 1.00 92.75 99 VAL A C 1
ATOM 728 O O . VAL A 1 99 ? 5.520 10.641 -14.042 1.00 92.75 99 VAL A O 1
ATOM 731 N N . ASP A 1 100 ? 4.959 8.805 -12.881 1.00 92.19 100 ASP A N 1
ATOM 732 C CA . ASP A 1 100 ? 4.501 9.501 -11.679 1.00 92.19 100 ASP A CA 1
ATOM 733 C C . ASP A 1 100 ? 5.668 9.958 -10.807 1.00 92.19 100 ASP A C 1
ATOM 735 O O . ASP A 1 100 ? 5.798 11.135 -10.459 1.00 92.19 100 ASP A O 1
ATOM 739 N N . SER A 1 101 ? 6.513 9.004 -10.412 1.00 94.25 101 SER A N 1
ATOM 740 C CA . SER A 1 101 ? 7.595 9.211 -9.448 1.00 94.25 101 SER A CA 1
ATOM 741 C C . SER A 1 101 ? 8.700 8.173 -9.603 1.00 94.25 101 SER A C 1
ATOM 743 O O . SER A 1 101 ? 8.468 7.068 -10.087 1.00 94.25 101 SER A O 1
ATOM 745 N N . ILE A 1 102 ? 9.896 8.526 -9.140 1.00 95.62 102 ILE A N 1
ATOM 746 C CA . ILE A 1 102 ? 11.076 7.666 -9.088 1.00 95.62 102 ILE A CA 1
ATOM 747 C C . ILE A 1 102 ? 11.480 7.523 -7.625 1.00 95.62 102 ILE A C 1
ATOM 749 O O . ILE A 1 102 ? 11.624 8.521 -6.914 1.00 95.62 102 ILE A O 1
ATOM 753 N N . LEU A 1 103 ? 11.670 6.288 -7.177 1.00 94.88 103 LEU A N 1
ATOM 754 C CA . LEU A 1 103 ? 12.126 5.951 -5.834 1.00 94.88 103 LEU A CA 1
ATOM 755 C C . LEU A 1 103 ? 13.468 5.234 -5.915 1.00 94.88 103 LEU A C 1
ATOM 757 O O . LEU A 1 103 ? 13.593 4.249 -6.632 1.00 94.88 103 LEU A O 1
ATOM 761 N N . ALA A 1 104 ? 14.453 5.698 -5.159 1.00 94.00 104 ALA A N 1
ATOM 762 C CA . ALA A 1 104 ? 15.765 5.079 -5.072 1.00 94.00 104 ALA A CA 1
ATOM 763 C C . ALA A 1 104 ? 15.961 4.423 -3.701 1.00 94.00 104 ALA A C 1
ATOM 765 O O . ALA A 1 104 ? 15.753 5.051 -2.658 1.00 94.00 104 ALA A O 1
ATOM 766 N N . ALA A 1 105 ? 16.388 3.164 -3.701 1.00 92.44 105 ALA A N 1
ATOM 767 C CA . ALA A 1 105 ? 16.743 2.417 -2.503 1.00 92.44 105 ALA A CA 1
ATOM 768 C C . ALA A 1 105 ? 18.075 1.697 -2.712 1.00 92.44 105 ALA A C 1
ATOM 770 O O . ALA A 1 105 ? 18.310 1.117 -3.767 1.00 92.44 105 ALA A O 1
ATOM 771 N N . GLU A 1 106 ? 18.933 1.710 -1.700 1.00 91.19 106 GLU A N 1
ATOM 772 C CA . GLU A 1 106 ? 20.213 1.003 -1.715 1.00 91.19 106 GLU A CA 1
ATOM 773 C C . GLU A 1 106 ? 20.158 -0.175 -0.741 1.00 91.19 106 GLU A C 1
ATOM 775 O O . GLU A 1 106 ? 19.746 -0.015 0.410 1.00 91.19 106 GLU A O 1
ATOM 780 N N . ALA A 1 107 ? 20.568 -1.357 -1.198 1.00 84.44 107 ALA A N 1
ATOM 781 C CA . ALA A 1 107 ? 20.712 -2.544 -0.366 1.00 84.44 107 ALA A CA 1
ATOM 782 C C . ALA A 1 107 ? 21.796 -3.470 -0.932 1.00 84.44 107 ALA A C 1
ATOM 784 O O . ALA A 1 107 ? 21.853 -3.703 -2.138 1.00 84.44 107 ALA A O 1
ATOM 785 N N . ALA A 1 108 ? 22.637 -4.030 -0.055 1.00 83.50 108 ALA A N 1
ATOM 786 C CA . ALA A 1 108 ? 23.640 -5.045 -0.403 1.00 83.50 108 ALA A CA 1
ATOM 787 C C . ALA A 1 108 ? 24.533 -4.675 -1.614 1.00 83.50 108 ALA A C 1
ATOM 789 O O . ALA A 1 108 ? 24.766 -5.499 -2.495 1.00 83.50 108 ALA A O 1
ATOM 790 N N . GLY A 1 109 ? 25.004 -3.421 -1.681 1.00 82.50 109 GLY A N 1
ATOM 791 C CA . GLY A 1 109 ? 25.875 -2.940 -2.765 1.00 82.50 109 GLY A CA 1
ATOM 792 C C . GLY A 1 109 ? 25.166 -2.708 -4.104 1.00 82.50 109 GLY A C 1
ATOM 793 O O . GLY A 1 109 ? 25.822 -2.559 -5.135 1.00 82.50 109 GLY A O 1
ATOM 794 N N . ARG A 1 110 ? 23.830 -2.683 -4.108 1.00 89.56 110 ARG A N 1
ATOM 795 C CA . ARG A 1 110 ? 22.999 -2.440 -5.286 1.00 89.56 110 ARG A CA 1
ATOM 796 C C . ARG A 1 110 ? 22.054 -1.279 -5.021 1.00 89.56 110 ARG A C 1
ATOM 798 O O . ARG A 1 110 ? 21.405 -1.236 -3.977 1.00 89.56 110 ARG A O 1
ATOM 805 N N . THR A 1 111 ? 21.931 -0.382 -5.989 1.00 93.62 111 THR A N 1
ATOM 806 C CA . THR A 1 111 ? 20.900 0.658 -5.973 1.00 93.62 111 THR A CA 1
ATOM 807 C C . THR A 1 111 ? 19.760 0.235 -6.888 1.00 93.62 111 THR A C 1
ATOM 809 O O . THR A 1 111 ? 19.974 -0.007 -8.071 1.00 93.62 111 THR A O 1
ATOM 812 N N . ARG A 1 112 ? 18.547 0.141 -6.344 1.00 95.19 112 ARG A N 1
ATOM 813 C CA . ARG A 1 112 ? 17.312 -0.092 -7.093 1.00 95.19 112 ARG A CA 1
ATOM 814 C C . ARG A 1 112 ? 16.565 1.225 -7.271 1.00 95.19 112 ARG A C 1
ATOM 816 O O . ARG A 1 112 ? 16.199 1.874 -6.292 1.00 95.19 112 ARG A O 1
ATOM 823 N N . LEU A 1 113 ? 16.311 1.583 -8.522 1.00 95.00 113 LEU A N 1
ATOM 824 C CA . LEU A 1 113 ? 15.458 2.692 -8.934 1.00 95.00 113 LEU A CA 1
ATOM 825 C C . LEU A 1 113 ? 14.106 2.143 -9.377 1.00 95.00 113 LEU A C 1
ATOM 827 O O . LEU A 1 113 ? 14.044 1.371 -10.323 1.00 95.00 113 LEU A O 1
ATOM 831 N N . VAL A 1 114 ? 13.023 2.539 -8.719 1.00 95.88 114 VAL A N 1
ATOM 832 C CA . VAL A 1 114 ? 11.653 2.137 -9.053 1.00 95.88 114 VAL A CA 1
ATOM 833 C C . VAL A 1 114 ? 10.912 3.338 -9.619 1.00 95.88 114 VAL A C 1
ATOM 835 O O . VAL A 1 114 ? 10.650 4.304 -8.907 1.00 95.88 114 VAL A O 1
ATOM 838 N N . LEU A 1 115 ? 10.567 3.268 -10.897 1.00 95.44 115 LEU A N 1
ATOM 839 C CA . LEU A 1 115 ? 9.746 4.238 -11.599 1.00 95.44 115 LEU A CA 1
ATOM 840 C C . LEU A 1 115 ? 8.294 3.771 -11.524 1.00 95.44 115 LEU A C 1
ATOM 842 O O . LEU A 1 115 ? 7.962 2.708 -12.047 1.00 95.44 115 LEU A O 1
ATOM 846 N N . ASN A 1 116 ? 7.443 4.554 -10.871 1.00 95.00 116 ASN A N 1
ATOM 847 C CA . ASN A 1 116 ? 5.999 4.347 -10.853 1.00 95.00 116 ASN A CA 1
ATOM 848 C C . ASN A 1 116 ? 5.387 5.001 -12.093 1.00 95.00 116 ASN A C 1
ATOM 850 O O . ASN A 1 116 ? 5.731 6.141 -12.412 1.00 95.00 116 ASN A O 1
ATOM 854 N N . LEU A 1 117 ? 4.514 4.279 -12.787 1.00 93.81 117 LEU A N 1
ATOM 855 C CA . 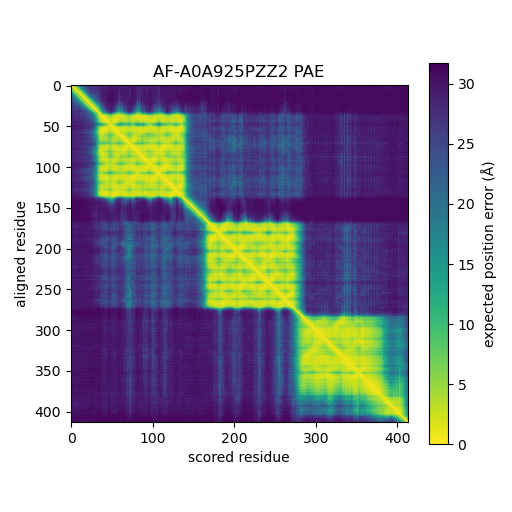LEU A 1 117 ? 3.949 4.678 -14.072 1.00 93.81 117 LEU A CA 1
ATOM 856 C C . LEU A 1 117 ? 2.421 4.649 -14.018 1.00 93.81 117 LEU A C 1
ATOM 858 O O . LEU A 1 117 ? 1.846 3.786 -13.356 1.00 93.81 117 LEU A O 1
ATOM 862 N N . ASP A 1 118 ? 1.781 5.498 -14.822 1.00 87.75 118 ASP A N 1
ATOM 863 C CA . ASP A 1 118 ? 0.327 5.457 -15.037 1.00 87.75 118 ASP A CA 1
ATOM 864 C C . ASP A 1 118 ? -0.101 4.171 -15.768 1.00 87.75 118 ASP A C 1
ATOM 866 O O . ASP A 1 118 ? -1.172 3.609 -15.543 1.00 87.75 118 ASP A O 1
ATOM 870 N N . ARG A 1 119 ? 0.750 3.715 -16.695 1.00 89.75 119 ARG A N 1
ATOM 871 C CA . ARG A 1 119 ? 0.598 2.496 -17.499 1.00 89.75 119 ARG A CA 1
ATOM 872 C C . ARG A 1 119 ? 1.968 1.995 -17.931 1.00 89.75 119 ARG A C 1
ATOM 874 O O . ARG A 1 119 ? 2.915 2.773 -18.007 1.00 89.75 119 ARG A O 1
ATOM 881 N N . LEU A 1 120 ? 2.085 0.711 -18.262 1.00 87.62 120 LEU A N 1
ATOM 882 C CA . LEU A 1 120 ? 3.357 0.168 -18.730 1.00 87.62 120 LEU A CA 1
ATOM 883 C C . LEU A 1 120 ? 3.731 0.789 -20.088 1.00 87.62 120 LEU A C 1
ATOM 885 O O . LEU A 1 120 ? 2.997 0.649 -21.066 1.00 87.62 120 LEU A O 1
ATOM 889 N N . LEU A 1 121 ? 4.867 1.487 -20.135 1.00 89.62 121 LEU A N 1
ATOM 890 C CA . LEU A 1 121 ? 5.386 2.147 -21.333 1.00 89.62 121 LEU A CA 1
ATOM 891 C C . LEU A 1 121 ? 6.630 1.416 -21.859 1.00 89.62 121 LEU A C 1
ATOM 893 O O . LEU A 1 121 ? 7.417 0.904 -21.058 1.00 89.62 121 LEU A O 1
ATOM 897 N N . PRO A 1 122 ? 6.845 1.380 -23.189 1.00 89.94 122 PRO A N 1
ATOM 898 C CA . PRO A 1 122 ? 8.093 0.880 -23.750 1.00 89.94 122 PRO A CA 1
ATOM 899 C C . PRO A 1 122 ? 9.251 1.762 -23.285 1.00 89.94 122 PRO A C 1
ATOM 901 O O . PRO A 1 122 ? 9.107 2.982 -23.177 1.00 89.94 122 PRO A O 1
ATOM 904 N N . TYR A 1 123 ? 10.401 1.150 -23.022 1.00 92.38 123 TYR A N 1
ATOM 905 C CA . TYR A 1 123 ? 11.592 1.875 -22.609 1.00 92.38 123 TYR A CA 1
ATOM 906 C C . TYR A 1 123 ? 12.858 1.250 -23.189 1.00 92.38 123 TYR A C 1
ATOM 908 O O . TYR A 1 123 ? 12.902 0.060 -23.498 1.00 92.38 123 TYR A O 1
ATOM 916 N N . THR A 1 124 ? 13.901 2.063 -23.311 1.00 90.50 124 THR A N 1
ATOM 917 C CA . THR A 1 124 ? 15.245 1.626 -23.695 1.00 90.50 124 THR A CA 1
ATOM 918 C C . THR A 1 124 ? 16.265 2.232 -22.748 1.00 90.50 124 THR A C 1
ATOM 920 O O . THR A 1 124 ? 16.173 3.415 -22.425 1.00 90.50 124 THR A O 1
ATOM 923 N N . THR A 1 125 ? 17.261 1.452 -22.345 1.00 91.06 125 THR A N 1
ATOM 924 C CA . THR A 1 125 ? 18.374 1.904 -21.503 1.00 91.06 125 THR A CA 1
ATOM 925 C C . THR A 1 125 ? 19.674 1.832 -22.287 1.00 91.06 125 THR A C 1
ATOM 927 O O . THR A 1 125 ? 19.938 0.825 -22.941 1.00 91.06 125 THR A O 1
ATOM 930 N N . ARG A 1 126 ? 20.516 2.861 -22.195 1.00 90.62 126 ARG A N 1
ATOM 931 C CA . ARG A 1 126 ? 21.876 2.837 -22.746 1.00 90.62 126 ARG A CA 1
ATOM 932 C C . ARG A 1 126 ? 22.863 3.486 -21.786 1.00 90.62 126 ARG A C 1
ATOM 934 O O . ARG A 1 126 ? 22.535 4.485 -21.151 1.00 90.62 126 ARG A O 1
ATOM 941 N N . VAL A 1 127 ? 24.074 2.948 -21.721 1.00 92.19 127 VAL A N 1
ATOM 942 C CA . VAL A 1 127 ? 25.191 3.573 -21.003 1.00 92.19 127 VAL A CA 1
ATOM 943 C C . VAL A 1 127 ? 25.922 4.509 -21.966 1.00 92.19 127 VAL A C 1
ATOM 945 O O . VAL A 1 127 ? 26.198 4.141 -23.107 1.00 92.19 127 VAL A O 1
ATOM 948 N N . SER A 1 128 ? 26.209 5.731 -21.530 1.00 91.50 128 SER A N 1
ATOM 949 C CA . SER A 1 128 ? 26.906 6.757 -22.305 1.00 91.50 128 SER A CA 1
ATOM 950 C C . SER A 1 128 ? 27.897 7.488 -21.404 1.00 91.50 128 SER A C 1
ATOM 952 O O . SER A 1 128 ? 27.525 8.397 -20.667 1.00 91.50 128 SER A O 1
ATOM 954 N N . GLY A 1 129 ? 29.173 7.101 -21.461 1.00 91.94 129 GLY A N 1
ATOM 955 C CA . GLY A 1 129 ? 30.196 7.648 -20.566 1.00 91.94 129 GLY A CA 1
ATOM 956 C C . GLY A 1 129 ? 29.900 7.299 -19.107 1.00 91.94 129 GLY A C 1
ATOM 957 O O . GLY A 1 129 ? 29.842 6.123 -18.758 1.00 91.94 129 GLY A O 1
ATOM 958 N N . ASN A 1 130 ? 29.690 8.322 -18.279 1.00 92.06 130 ASN A N 1
ATOM 959 C CA . ASN A 1 130 ? 29.330 8.177 -16.866 1.00 92.06 130 ASN A CA 1
ATOM 960 C C . ASN A 1 130 ? 27.814 8.150 -16.620 1.00 92.06 130 ASN A C 1
ATOM 962 O O . ASN A 1 130 ? 27.379 8.035 -15.476 1.00 92.06 130 ASN A O 1
ATOM 966 N N . ASP A 1 131 ? 27.010 8.239 -17.677 1.00 93.44 131 ASP A N 1
ATOM 967 C CA . ASP A 1 131 ? 25.570 8.387 -17.545 1.00 93.44 131 ASP A CA 1
ATOM 968 C C . ASP A 1 131 ? 24.832 7.142 -18.033 1.00 93.44 131 ASP A C 1
ATOM 970 O O . ASP A 1 131 ? 25.204 6.517 -19.030 1.00 93.44 131 ASP A O 1
ATOM 974 N N . ILE A 1 132 ? 23.729 6.812 -17.363 1.00 93.06 132 ILE A N 1
ATOM 975 C CA . ILE A 1 132 ? 22.722 5.892 -17.901 1.00 93.06 132 ILE A CA 1
ATOM 976 C C . ILE A 1 132 ? 21.573 6.734 -18.431 1.00 93.06 132 ILE A C 1
ATOM 978 O O . ILE A 1 132 ? 20.948 7.486 -17.685 1.00 93.06 132 ILE A O 1
ATOM 982 N N . ILE A 1 133 ? 21.285 6.583 -19.718 1.00 93.94 133 ILE A N 1
ATOM 983 C CA . ILE A 1 133 ? 20.185 7.264 -20.391 1.00 93.94 133 ILE A CA 1
ATOM 984 C C . ILE A 1 133 ? 19.045 6.267 -20.564 1.00 93.94 133 ILE A C 1
ATOM 986 O O . ILE A 1 133 ? 19.216 5.207 -21.170 1.00 93.94 133 ILE A O 1
ATOM 990 N N . ILE A 1 134 ? 17.878 6.626 -20.044 1.00 93.38 134 ILE A N 1
ATOM 991 C CA . ILE A 1 134 ? 16.646 5.848 -20.130 1.00 93.38 134 ILE A CA 1
ATOM 992 C C . ILE A 1 134 ? 15.662 6.662 -20.955 1.00 93.38 134 ILE A C 1
ATOM 994 O O . ILE A 1 134 ? 15.314 7.777 -20.580 1.00 93.38 134 ILE A O 1
ATOM 998 N N . MET A 1 135 ? 15.201 6.107 -22.067 1.00 91.69 135 MET A N 1
ATOM 999 C CA . MET A 1 135 ? 14.113 6.694 -22.844 1.00 91.69 135 MET A CA 1
ATOM 1000 C C . MET A 1 135 ? 12.841 5.907 -22.576 1.00 91.69 135 MET A C 1
ATOM 1002 O O . MET A 1 135 ? 12.846 4.691 -22.731 1.00 91.69 135 MET A O 1
ATOM 1006 N N . ILE A 1 136 ? 11.768 6.588 -22.186 1.00 91.31 136 ILE A N 1
ATOM 1007 C CA . ILE A 1 136 ? 10.459 6.008 -21.867 1.00 91.31 136 ILE A CA 1
ATOM 1008 C C . ILE A 1 136 ? 9.424 6.576 -22.836 1.00 91.31 136 ILE A C 1
ATOM 1010 O O . ILE A 1 136 ? 9.437 7.766 -23.141 1.00 91.31 136 ILE A O 1
ATOM 1014 N N . GLY A 1 137 ? 8.540 5.719 -23.346 1.00 83.25 137 GLY A N 1
ATOM 1015 C CA . GLY A 1 137 ? 7.528 6.075 -24.344 1.00 83.25 137 GLY A CA 1
ATOM 1016 C C . GLY A 1 137 ? 8.047 6.083 -25.786 1.00 83.25 137 GLY A C 1
ATOM 1017 O O . GLY A 1 137 ? 7.283 6.356 -26.709 1.00 83.25 137 GLY A O 1
ATOM 1018 N N . ALA A 1 138 ? 9.326 5.764 -26.010 1.00 69.94 138 ALA A N 1
ATOM 1019 C CA . ALA A 1 138 ? 9.898 5.688 -27.348 1.00 69.94 138 ALA A CA 1
ATOM 1020 C C . ALA A 1 138 ? 9.576 4.346 -28.019 1.00 69.94 138 ALA A C 1
ATOM 1022 O O . ALA A 1 138 ? 10.092 3.301 -27.629 1.00 69.94 138 ALA A O 1
ATOM 1023 N N . THR A 1 139 ? 8.745 4.365 -29.062 1.00 50.31 139 THR A N 1
ATOM 1024 C CA . THR A 1 139 ? 8.494 3.203 -29.928 1.00 50.31 139 THR A CA 1
ATOM 1025 C C . THR A 1 139 ? 9.510 3.166 -31.064 1.00 50.31 139 THR A C 1
ATOM 1027 O O . THR A 1 139 ? 9.153 3.272 -32.233 1.00 50.31 139 THR A O 1
ATOM 1030 N N . ASN A 1 140 ? 10.789 3.045 -30.727 1.00 43.41 140 ASN A N 1
ATOM 1031 C CA . ASN A 1 140 ? 11.816 2.782 -31.726 1.00 43.41 140 ASN A CA 1
ATOM 1032 C C . ASN A 1 140 ? 12.235 1.317 -31.613 1.00 43.41 140 ASN A C 1
ATOM 1034 O O . ASN A 1 140 ? 13.155 0.968 -30.878 1.00 43.41 140 ASN A O 1
ATOM 1038 N N . SER A 1 141 ? 11.558 0.451 -32.374 1.00 34.12 141 SER A N 1
ATOM 1039 C CA . SER A 1 141 ? 12.214 -0.748 -32.898 1.00 34.12 141 SER A CA 1
ATOM 1040 C C . SER A 1 141 ? 13.495 -0.299 -33.610 1.00 34.12 141 SER A C 1
ATOM 1042 O O . SER A 1 141 ? 13.428 0.662 -34.382 1.00 34.12 141 SER A O 1
ATOM 1044 N N . PRO A 1 142 ? 14.655 -0.946 -33.410 1.00 35.59 142 PRO A N 1
ATOM 1045 C CA . PRO A 1 142 ? 15.779 -0.708 -34.294 1.00 35.59 142 PRO A CA 1
ATOM 1046 C C . PRO A 1 142 ? 15.379 -1.247 -35.668 1.00 35.59 142 PRO A C 1
ATOM 1048 O O . PRO A 1 142 ? 15.377 -2.451 -35.918 1.00 35.59 142 PRO A O 1
ATOM 1051 N N . ALA A 1 143 ? 14.965 -0.339 -36.546 1.00 31.41 143 ALA A N 1
ATOM 1052 C CA . ALA A 1 143 ? 14.809 -0.616 -37.955 1.00 31.41 143 ALA A CA 1
ATOM 1053 C C . ALA A 1 143 ? 16.185 -1.013 -38.495 1.00 31.41 143 ALA A C 1
ATOM 1055 O O . ALA A 1 143 ? 17.104 -0.197 -38.571 1.00 31.41 143 ALA A O 1
ATOM 1056 N N . VAL A 1 144 ? 16.318 -2.284 -38.866 1.00 34.53 144 VAL A N 1
ATOM 1057 C CA . VAL A 1 144 ? 17.357 -2.763 -39.776 1.00 34.53 144 VAL A CA 1
ATOM 1058 C C . VAL A 1 144 ? 17.102 -2.137 -41.146 1.00 34.53 144 VAL A C 1
ATOM 1060 O O . VAL A 1 144 ? 16.489 -2.727 -42.030 1.00 34.53 144 VAL A O 1
ATOM 1063 N N . ALA A 1 145 ? 17.536 -0.890 -41.303 1.00 35.00 145 ALA A N 1
ATOM 1064 C CA . ALA A 1 145 ? 17.652 -0.259 -42.601 1.00 35.00 145 ALA A CA 1
ATOM 1065 C C . ALA A 1 145 ? 18.895 -0.832 -43.285 1.00 35.00 145 ALA A C 1
ATOM 1067 O O . ALA A 1 145 ? 20.033 -0.508 -42.948 1.00 35.00 145 ALA A O 1
ATOM 1068 N N . ALA A 1 146 ? 18.643 -1.716 -44.245 1.00 36.41 146 ALA A N 1
ATOM 1069 C CA . ALA A 1 146 ? 19.591 -2.059 -45.281 1.00 36.41 146 ALA A CA 1
ATOM 1070 C C . ALA A 1 146 ? 20.039 -0.778 -46.003 1.00 36.41 146 ALA A C 1
ATOM 1072 O O . ALA A 1 146 ? 19.227 -0.069 -46.593 1.00 36.41 146 ALA A O 1
ATOM 1073 N N . ALA A 1 147 ? 21.342 -0.522 -45.992 1.00 34.88 147 ALA A N 1
ATOM 1074 C CA . ALA A 1 147 ? 21.999 0.320 -46.975 1.00 34.88 147 ALA A CA 1
ATOM 1075 C C . ALA A 1 147 ? 23.235 -0.434 -47.458 1.00 34.88 147 ALA A C 1
ATOM 1077 O O . ALA A 1 147 ? 24.247 -0.545 -46.769 1.00 34.88 147 ALA A O 1
ATOM 1078 N N . ALA A 1 148 ? 23.094 -1.015 -48.644 1.00 35.22 148 ALA A N 1
ATOM 1079 C CA . ALA A 1 148 ? 24.202 -1.494 -49.433 1.00 35.22 148 ALA A CA 1
ATOM 1080 C C . ALA A 1 148 ? 24.991 -0.296 -49.979 1.00 35.22 148 ALA A C 1
ATOM 1082 O O . ALA A 1 148 ? 24.420 0.566 -50.644 1.00 35.22 148 ALA A O 1
ATOM 1083 N N . SER A 1 149 ? 26.306 -0.307 -49.781 1.00 37.41 149 SER A N 1
ATOM 1084 C CA . SER A 1 149 ? 27.266 0.191 -50.767 1.00 37.41 149 SER A CA 1
ATOM 1085 C C . SER A 1 149 ? 28.634 -0.476 -50.568 1.00 37.41 149 SER A C 1
ATOM 1087 O O . SER A 1 149 ? 29.354 -0.272 -49.598 1.00 37.41 149 SER A O 1
ATOM 1089 N N . SER A 1 150 ? 28.918 -1.351 -51.529 1.00 39.97 150 SER A N 1
ATOM 1090 C CA . SER A 1 150 ? 30.202 -1.817 -52.065 1.00 39.97 150 SER A CA 1
ATOM 1091 C C . SER A 1 150 ? 31.494 -1.080 -51.674 1.00 39.97 150 SER A C 1
ATOM 1093 O O . SER A 1 150 ? 31.593 0.129 -51.870 1.00 39.97 150 SER A O 1
ATOM 1095 N N . GLY A 1 151 ? 32.549 -1.855 -51.370 1.00 32.56 151 GLY A N 1
ATOM 1096 C CA . GLY A 1 151 ? 33.930 -1.444 -51.661 1.00 32.56 151 GLY A CA 1
ATOM 1097 C C . GLY A 1 151 ? 35.056 -2.108 -50.854 1.00 32.56 151 GLY A C 1
ATOM 1098 O O . GLY A 1 151 ? 35.370 -1.651 -49.768 1.00 32.56 151 GLY A O 1
ATOM 1099 N N . ALA A 1 152 ? 35.732 -3.073 -51.488 1.00 34.56 152 ALA A N 1
ATOM 1100 C CA . ALA A 1 152 ? 37.156 -3.432 -51.349 1.00 34.56 152 ALA A CA 1
ATOM 1101 C C . ALA A 1 152 ? 37.674 -4.252 -50.136 1.00 34.56 152 ALA A C 1
ATOM 1103 O O . ALA A 1 152 ? 37.902 -3.765 -49.036 1.00 34.56 152 ALA A O 1
ATOM 1104 N N . SER A 1 153 ? 37.975 -5.516 -50.455 1.00 38.75 153 SER A N 1
ATOM 1105 C CA . SER A 1 153 ? 39.206 -6.283 -50.195 1.00 38.75 153 SER A CA 1
ATOM 1106 C C . SER A 1 153 ? 40.194 -5.793 -49.121 1.00 38.75 153 SER A C 1
ATOM 1108 O O . SER A 1 153 ? 40.963 -4.861 -49.341 1.00 38.75 153 SER A O 1
ATOM 1110 N N . GLY A 1 154 ? 40.302 -6.569 -48.040 1.00 34.31 154 GLY A N 1
ATOM 1111 C CA . GLY A 1 154 ? 41.435 -6.577 -47.113 1.00 34.31 154 GLY A CA 1
ATOM 1112 C C . GLY A 1 154 ? 41.424 -7.861 -46.277 1.00 34.31 154 GLY A C 1
ATOM 1113 O O . GLY A 1 154 ? 40.419 -8.178 -45.648 1.00 34.31 154 GLY A O 1
ATOM 1114 N N . SER A 1 155 ? 42.512 -8.630 -46.333 1.00 40.56 155 SER A N 1
ATOM 1115 C CA . SER A 1 155 ? 42.699 -9.945 -45.701 1.00 40.56 155 SER A CA 1
ATOM 1116 C C . SER A 1 155 ? 42.403 -9.970 -44.189 1.00 40.56 155 SER A C 1
ATOM 1118 O O . SER A 1 155 ? 42.646 -8.976 -43.502 1.00 40.56 155 SER A O 1
ATOM 1120 N N . PRO A 1 156 ? 41.944 -11.108 -43.629 1.00 42.34 156 PRO A N 1
ATOM 1121 C CA . PRO A 1 156 ? 41.552 -11.185 -42.228 1.00 42.34 156 PRO A CA 1
ATOM 1122 C C . PRO A 1 156 ? 42.782 -11.237 -41.311 1.00 42.34 156 PRO A C 1
ATOM 1124 O O . PRO A 1 156 ? 43.545 -12.202 -41.315 1.00 42.34 156 PRO A O 1
ATOM 1127 N N . VAL A 1 157 ? 42.956 -10.205 -40.485 1.00 39.44 157 VAL A N 1
ATOM 1128 C CA . VAL A 1 157 ? 43.779 -10.275 -39.272 1.00 39.44 157 VAL A CA 1
ATOM 1129 C C . VAL A 1 157 ? 42.922 -10.889 -38.167 1.00 39.44 157 VAL A C 1
ATOM 1131 O O . VAL A 1 157 ? 41.825 -10.416 -37.876 1.00 39.44 157 VAL A O 1
ATOM 1134 N N . ALA A 1 158 ? 43.431 -11.967 -37.574 1.00 49.19 158 ALA A N 1
ATOM 1135 C CA . ALA A 1 158 ? 42.815 -12.691 -36.471 1.00 49.19 158 ALA A CA 1
ATOM 1136 C C . ALA A 1 158 ? 42.439 -11.756 -35.299 1.00 49.19 158 ALA A C 1
ATOM 1138 O O . ALA A 1 158 ? 43.306 -11.021 -34.811 1.00 49.19 158 ALA A O 1
ATOM 1139 N N . PRO A 1 159 ? 41.196 -11.803 -34.781 1.00 44.62 159 PRO A N 1
ATOM 1140 C CA . PRO A 1 159 ? 40.861 -11.124 -33.545 1.00 44.62 159 PRO A CA 1
ATOM 1141 C C . PRO A 1 159 ? 41.490 -11.882 -32.380 1.00 44.62 159 PRO A C 1
ATOM 1143 O O . PRO A 1 159 ? 41.218 -13.059 -32.138 1.00 44.62 159 PRO A O 1
ATOM 1146 N N . ARG A 1 160 ? 42.333 -11.171 -31.639 1.00 42.94 160 ARG A N 1
ATOM 1147 C CA . ARG A 1 160 ? 42.770 -11.564 -30.305 1.00 42.94 160 ARG A CA 1
ATOM 1148 C C . ARG A 1 160 ? 41.523 -11.684 -29.435 1.00 42.94 160 ARG A C 1
ATOM 1150 O O . ARG A 1 160 ? 40.782 -10.720 -29.270 1.00 42.94 160 ARG A O 1
ATOM 1157 N N . THR A 1 161 ? 41.296 -12.883 -28.921 1.00 37.31 161 THR A N 1
ATOM 1158 C CA . THR A 1 161 ? 40.212 -13.230 -28.009 1.00 37.31 161 THR A CA 1
ATOM 1159 C C . THR A 1 161 ? 40.328 -12.406 -26.728 1.00 37.31 161 THR A C 1
ATOM 1161 O O . THR A 1 161 ? 41.092 -12.743 -25.826 1.00 37.31 161 THR A O 1
ATOM 1164 N N . ALA A 1 162 ? 39.560 -11.322 -26.642 1.00 43.88 162 ALA A N 1
ATOM 1165 C CA . ALA A 1 162 ? 39.040 -10.873 -25.363 1.00 43.88 162 ALA A CA 1
ATOM 1166 C C . ALA A 1 162 ? 38.074 -11.963 -24.876 1.00 43.88 162 ALA A C 1
ATOM 1168 O O . ALA A 1 162 ? 37.236 -12.418 -25.655 1.00 43.88 162 ALA A O 1
ATOM 1169 N N . SER A 1 163 ? 38.231 -12.421 -23.632 1.00 43.22 163 SER A N 1
ATOM 1170 C CA . SER A 1 163 ? 37.343 -13.401 -23.000 1.00 43.22 163 SER A CA 1
ATOM 1171 C C . SER A 1 163 ? 35.882 -12.983 -23.146 1.00 43.22 163 SER A C 1
ATOM 1173 O O . SER A 1 163 ? 35.389 -12.133 -22.406 1.00 43.22 163 SER A O 1
ATOM 1175 N N . ALA A 1 164 ? 35.187 -13.605 -24.094 1.00 40.84 164 ALA A N 1
ATOM 1176 C CA . ALA A 1 164 ? 33.742 -13.626 -24.120 1.00 40.84 164 ALA A CA 1
ATOM 1177 C C . ALA A 1 164 ? 33.274 -14.481 -22.937 1.00 40.84 164 ALA A C 1
ATOM 1179 O O . ALA A 1 164 ? 33.631 -15.656 -22.820 1.00 40.84 164 ALA A O 1
ATOM 1180 N N . ALA A 1 165 ? 32.472 -13.882 -22.057 1.00 49.62 165 ALA A N 1
ATOM 1181 C CA . ALA A 1 165 ? 31.570 -14.624 -21.186 1.00 49.62 165 ALA A CA 1
ATOM 1182 C C . ALA A 1 165 ? 30.770 -15.633 -22.040 1.00 49.62 165 ALA A C 1
ATOM 1184 O O . ALA A 1 165 ? 30.493 -15.341 -23.209 1.00 49.62 165 ALA A O 1
ATOM 1185 N N . PRO A 1 166 ? 30.430 -16.821 -21.509 1.00 43.34 166 PRO A N 1
ATOM 1186 C CA . PRO A 1 166 ? 29.962 -17.934 -22.322 1.00 43.34 166 PRO A CA 1
ATOM 1187 C C . PRO A 1 166 ? 28.699 -17.533 -23.082 1.00 43.34 166 PRO A C 1
ATOM 1189 O O . PRO A 1 166 ? 27.627 -17.392 -22.503 1.00 43.34 166 PRO A O 1
ATOM 1192 N N . SER A 1 167 ? 28.825 -17.371 -24.397 1.00 48.41 167 SER A N 1
ATOM 1193 C CA . SER A 1 167 ? 27.707 -17.212 -25.330 1.00 48.41 167 SER A CA 1
ATOM 1194 C C . SER A 1 167 ? 27.086 -18.590 -25.580 1.00 48.41 167 SER A C 1
ATOM 1196 O O . SER A 1 167 ? 27.074 -19.100 -26.695 1.00 48.41 167 SER A O 1
ATOM 1198 N N . GLY A 1 168 ? 26.678 -19.258 -24.501 1.00 63.69 168 GLY A N 1
ATOM 1199 C CA . GLY A 1 168 ? 25.877 -20.469 -24.591 1.00 63.69 168 GLY A CA 1
ATOM 1200 C C . GLY A 1 168 ? 24.432 -20.110 -24.945 1.00 63.69 168 GLY A C 1
ATOM 1201 O O . GLY A 1 168 ? 24.004 -18.984 -24.679 1.00 63.69 168 GLY A O 1
ATOM 1202 N N . PRO A 1 169 ? 23.658 -21.041 -25.524 1.00 73.94 169 PRO A N 1
ATOM 1203 C CA . PRO A 1 169 ? 22.226 -20.836 -25.692 1.00 73.94 169 PRO A CA 1
ATOM 1204 C C . PRO A 1 169 ? 21.580 -20.520 -24.333 1.00 73.94 169 PRO A C 1
ATOM 1206 O O . PRO A 1 169 ? 21.883 -21.144 -23.305 1.00 73.94 169 PRO A O 1
ATOM 1209 N N . ARG A 1 170 ? 20.703 -19.512 -24.322 1.00 88.94 170 ARG A N 1
ATOM 1210 C CA . ARG A 1 170 ? 19.890 -19.176 -23.149 1.00 88.94 170 ARG A CA 1
ATOM 1211 C C . ARG A 1 170 ? 18.962 -20.353 -22.887 1.00 88.94 170 ARG A C 1
ATOM 1213 O O . ARG A 1 170 ? 18.248 -20.789 -23.782 1.00 88.94 170 ARG A O 1
ATOM 1220 N N . ALA A 1 171 ? 18.996 -20.899 -21.682 1.00 91.69 171 ALA A N 1
ATOM 1221 C CA . ALA A 1 171 ? 18.281 -22.114 -21.343 1.00 91.69 171 ALA A CA 1
ATOM 1222 C C . ALA A 1 171 ? 17.915 -22.154 -19.860 1.00 91.69 171 ALA A C 1
ATOM 1224 O O . ALA A 1 171 ? 18.650 -21.657 -19.008 1.00 91.69 171 ALA A O 1
ATOM 1225 N N . ILE A 1 172 ? 16.803 -22.807 -19.544 1.00 93.50 172 ILE A N 1
ATOM 1226 C CA . ILE A 1 172 ? 16.410 -23.147 -18.182 1.00 93.50 172 ILE A CA 1
ATOM 1227 C C . ILE A 1 172 ? 17.088 -24.467 -17.814 1.00 93.50 172 ILE A C 1
ATOM 1229 O O . ILE A 1 172 ? 16.764 -25.528 -18.348 1.00 93.50 172 ILE A O 1
ATOM 1233 N N . ARG A 1 173 ? 18.053 -24.393 -16.895 1.00 93.50 173 ARG A N 1
ATOM 1234 C CA . ARG A 1 173 ? 18.842 -25.533 -16.405 1.00 93.50 173 ARG A CA 1
ATOM 1235 C C . ARG A 1 173 ? 18.089 -26.383 -15.390 1.00 93.50 173 ARG A C 1
ATOM 1237 O O . ARG A 1 173 ? 18.395 -27.561 -15.232 1.00 93.50 173 ARG A O 1
ATOM 1244 N N . GLY A 1 174 ? 17.146 -25.792 -14.666 1.00 92.88 174 GLY A N 1
ATOM 1245 C CA . GLY A 1 174 ? 16.389 -26.497 -13.642 1.00 92.88 174 GLY A CA 1
ATOM 1246 C C . GLY A 1 174 ? 15.274 -25.645 -13.067 1.00 92.88 174 GLY A C 1
ATOM 1247 O O . GLY A 1 174 ? 15.335 -24.420 -13.112 1.00 92.88 174 GLY A O 1
ATOM 1248 N N . ILE A 1 175 ? 14.261 -26.313 -12.529 1.00 95.00 175 ILE A N 1
ATOM 1249 C CA . ILE A 1 175 ? 13.130 -25.686 -11.851 1.00 95.00 175 ILE A CA 1
ATOM 1250 C C . ILE A 1 175 ? 12.906 -26.473 -10.563 1.00 95.00 175 ILE A C 1
ATOM 1252 O O . ILE A 1 175 ? 12.815 -27.701 -10.605 1.00 95.00 175 ILE A O 1
ATOM 1256 N N . ASP A 1 176 ? 12.883 -25.773 -9.436 1.00 94.38 176 ASP A N 1
ATOM 1257 C CA . ASP A 1 176 ? 12.697 -26.330 -8.095 1.00 94.38 176 ASP A CA 1
ATOM 1258 C C . ASP A 1 176 ? 11.568 -25.582 -7.377 1.00 94.38 176 ASP A C 1
ATOM 1260 O O . ASP A 1 176 ? 11.299 -24.415 -7.671 1.00 94.38 176 ASP A O 1
ATOM 1264 N N . PHE A 1 177 ? 10.919 -26.241 -6.422 1.00 95.69 177 PHE A N 1
ATOM 1265 C CA . PHE A 1 177 ? 9.919 -25.620 -5.562 1.00 95.69 177 PHE A CA 1
ATOM 1266 C C . PHE A 1 177 ? 10.279 -25.833 -4.101 1.00 95.69 177 PHE A C 1
ATOM 1268 O O . PHE A 1 177 ? 10.610 -26.940 -3.679 1.00 95.69 177 PHE A O 1
ATOM 1275 N N . ARG A 1 178 ? 10.197 -24.766 -3.306 1.00 93.12 178 ARG A N 1
ATOM 1276 C CA . ARG A 1 178 ? 10.480 -24.820 -1.873 1.00 93.12 178 ARG A CA 1
ATOM 1277 C C . ARG A 1 178 ? 9.429 -24.079 -1.074 1.00 93.12 178 ARG A C 1
ATOM 1279 O O . ARG A 1 178 ? 9.063 -22.952 -1.398 1.00 93.12 178 ARG A O 1
ATOM 1286 N N . ARG A 1 179 ? 9.028 -24.681 0.042 1.00 93.06 179 ARG A N 1
ATOM 1287 C CA . ARG A 1 179 ? 8.281 -23.989 1.088 1.00 93.06 179 ARG A CA 1
ATOM 1288 C C . ARG A 1 179 ? 9.240 -23.142 1.927 1.00 93.06 179 ARG A C 1
ATOM 1290 O O . ARG A 1 179 ? 10.211 -23.667 2.467 1.00 93.06 179 ARG A O 1
ATOM 1297 N N . GLY A 1 180 ? 8.976 -21.847 2.038 1.00 86.25 180 GLY A N 1
ATOM 1298 C CA . GLY A 1 180 ? 9.682 -20.930 2.928 1.00 86.25 180 GLY A CA 1
ATOM 1299 C C . GLY A 1 180 ? 8.950 -20.708 4.256 1.00 86.25 180 GLY A C 1
ATOM 1300 O O . GLY A 1 180 ? 7.910 -21.306 4.546 1.00 86.25 180 GLY A O 1
ATOM 1301 N N . ALA A 1 181 ? 9.501 -19.824 5.090 1.00 81.44 181 ALA A N 1
ATOM 1302 C CA . ALA A 1 181 ? 8.887 -19.449 6.362 1.00 81.44 181 ALA A CA 1
ATOM 1303 C C . ALA A 1 181 ? 7.518 -18.778 6.141 1.00 81.44 181 ALA A C 1
ATOM 1305 O O . ALA A 1 181 ? 7.320 -18.076 5.152 1.00 81.44 181 ALA A O 1
ATOM 1306 N N . GLY A 1 182 ? 6.568 -18.987 7.059 1.00 78.81 182 GLY A N 1
ATOM 1307 C CA . GLY A 1 182 ? 5.253 -18.335 7.004 1.00 78.81 182 GLY A CA 1
ATOM 1308 C C . GLY A 1 182 ? 4.308 -18.836 5.902 1.00 78.81 182 GLY A C 1
ATOM 1309 O O . GLY A 1 182 ? 3.392 -18.111 5.533 1.00 78.81 182 GLY A O 1
ATOM 1310 N N . GLY A 1 183 ? 4.520 -20.045 5.366 1.00 86.62 183 GLY A N 1
ATOM 1311 C CA . GLY A 1 183 ? 3.655 -20.621 4.322 1.00 86.62 183 GLY A CA 1
ATOM 1312 C C . GLY A 1 183 ? 3.936 -20.090 2.915 1.00 86.62 183 GLY A C 1
ATOM 1313 O O . GLY A 1 183 ? 3.107 -20.242 2.023 1.00 86.62 183 GLY A O 1
ATOM 1314 N N . THR A 1 184 ? 5.097 -19.468 2.712 1.00 90.75 184 THR A N 1
ATOM 1315 C CA . THR A 1 184 ? 5.532 -18.967 1.406 1.00 90.75 184 THR A CA 1
ATOM 1316 C C . THR A 1 184 ? 5.885 -20.119 0.465 1.00 90.75 184 THR A C 1
ATOM 1318 O O . THR A 1 184 ? 6.582 -21.054 0.856 1.00 90.75 184 THR A O 1
ATOM 1321 N N . GLY A 1 185 ? 5.410 -20.069 -0.777 1.00 93.94 185 GLY A N 1
ATOM 1322 C CA . GLY A 1 185 ? 5.827 -20.967 -1.854 1.00 93.94 185 GLY A CA 1
ATOM 1323 C C . GLY A 1 185 ? 6.846 -20.273 -2.745 1.00 93.94 185 GLY A C 1
ATOM 1324 O O . GLY A 1 185 ? 6.585 -19.175 -3.222 1.00 93.94 185 GLY A O 1
ATOM 1325 N N . ARG A 1 186 ? 8.013 -20.882 -2.958 1.00 94.50 186 ARG A N 1
ATOM 1326 C CA . ARG A 1 186 ? 9.090 -20.336 -3.794 1.00 94.50 186 ARG A CA 1
ATOM 1327 C C . ARG A 1 186 ? 9.318 -21.236 -4.995 1.00 94.50 186 ARG A C 1
ATOM 1329 O O . ARG A 1 186 ? 9.772 -22.365 -4.827 1.00 94.50 186 ARG A O 1
ATOM 1336 N N . VAL A 1 187 ? 9.044 -20.730 -6.190 1.00 94.94 187 VAL A N 1
ATOM 1337 C CA . VAL A 1 187 ? 9.408 -21.375 -7.457 1.00 94.94 187 VAL A CA 1
ATOM 1338 C C . VAL A 1 187 ? 10.758 -20.814 -7.888 1.00 94.94 187 VAL A C 1
ATOM 1340 O O . VAL A 1 187 ? 10.885 -19.614 -8.113 1.00 94.94 187 VAL A O 1
ATOM 1343 N N . ILE A 1 188 ? 11.776 -21.666 -7.964 1.00 95.44 188 ILE A N 1
ATOM 1344 C CA . ILE A 1 188 ? 13.164 -21.293 -8.246 1.00 95.44 188 ILE A CA 1
ATOM 1345 C C . ILE A 1 188 ? 13.530 -21.824 -9.628 1.00 95.44 188 ILE A C 1
ATOM 1347 O O . ILE A 1 188 ? 13.624 -23.033 -9.836 1.00 95.44 188 ILE A O 1
ATOM 1351 N N . VAL A 1 189 ? 13.772 -20.922 -10.571 1.00 95.44 189 VAL A N 1
ATOM 1352 C CA . VAL A 1 189 ? 14.146 -21.233 -11.952 1.00 95.44 189 VAL A CA 1
ATOM 1353 C C . VAL A 1 189 ? 15.628 -20.934 -12.135 1.00 95.44 189 VAL A C 1
ATOM 1355 O O . VAL A 1 189 ? 16.054 -19.792 -11.998 1.00 95.44 189 VAL A O 1
ATOM 1358 N N . ARG A 1 190 ? 16.429 -21.950 -12.454 1.00 95.31 190 ARG A N 1
ATOM 1359 C CA . ARG A 1 190 ? 17.858 -21.805 -12.760 1.00 95.31 190 ARG A CA 1
ATOM 1360 C C . ARG A 1 190 ? 18.046 -21.520 -14.244 1.00 95.31 190 ARG A C 1
ATOM 1362 O O . ARG A 1 190 ? 17.679 -22.344 -15.081 1.00 95.31 190 ARG A O 1
ATOM 1369 N N . LEU A 1 191 ? 18.646 -20.387 -14.562 1.00 92.69 191 LEU A N 1
ATOM 1370 C CA . LEU A 1 191 ? 18.908 -19.878 -15.901 1.00 92.69 191 LEU A CA 1
ATOM 1371 C C . LEU A 1 191 ? 20.365 -20.158 -16.298 1.00 92.69 191 LEU A C 1
ATOM 1373 O O . LEU A 1 191 ? 21.258 -20.212 -15.459 1.00 92.69 191 LEU A O 1
ATOM 1377 N N . SER A 1 192 ? 20.635 -20.365 -17.586 1.00 92.00 192 SER A N 1
ATOM 1378 C CA . SER A 1 192 ? 22.010 -20.477 -18.090 1.00 92.00 192 SER A CA 1
ATOM 1379 C C . SER A 1 192 ? 22.691 -19.117 -18.231 1.00 92.00 192 SER A C 1
ATOM 1381 O O . SER A 1 192 ? 23.913 -19.042 -18.101 1.00 92.00 192 SER A O 1
ATOM 1383 N N . ASP A 1 193 ? 21.892 -18.074 -18.462 1.00 86.38 193 ASP A N 1
ATOM 1384 C CA . ASP A 1 193 ? 22.307 -16.685 -18.620 1.00 86.38 193 ASP A CA 1
ATOM 1385 C C . ASP A 1 193 ? 21.413 -15.780 -17.749 1.00 86.38 193 ASP A C 1
ATOM 1387 O O . ASP A 1 193 ? 20.196 -15.717 -17.978 1.00 86.38 193 ASP A O 1
ATOM 1391 N N . PRO A 1 194 ? 21.989 -15.052 -16.774 1.00 82.62 194 PRO A N 1
ATOM 1392 C CA . PRO A 1 194 ? 21.274 -14.066 -15.971 1.00 82.62 194 PRO A CA 1
ATOM 1393 C C . PRO A 1 194 ? 20.592 -12.952 -16.779 1.00 82.62 194 PRO A C 1
ATOM 1395 O O . PRO A 1 194 ? 19.673 -12.313 -16.281 1.00 82.62 194 PRO A O 1
ATOM 1398 N N . ARG A 1 195 ? 21.005 -12.703 -18.025 1.00 80.44 195 ARG A N 1
ATOM 1399 C CA . ARG A 1 195 ? 20.424 -11.670 -18.901 1.00 80.44 195 ARG A CA 1
ATOM 1400 C C . ARG A 1 195 ? 19.185 -12.142 -19.669 1.00 80.44 195 ARG A C 1
ATOM 1402 O O . ARG A 1 195 ? 18.735 -11.454 -20.584 1.00 80.44 195 ARG A O 1
ATOM 1409 N N . THR A 1 196 ? 18.651 -13.320 -19.347 1.00 83.69 196 THR A N 1
ATOM 1410 C CA . THR A 1 196 ? 17.441 -13.856 -19.986 1.00 83.69 196 THR A CA 1
ATOM 1411 C C . THR A 1 196 ? 16.232 -12.973 -19.645 1.00 83.69 196 THR A C 1
ATOM 1413 O O . THR A 1 196 ? 15.897 -12.856 -18.466 1.00 83.69 196 THR A O 1
ATOM 1416 N N . PRO A 1 197 ? 15.548 -12.363 -20.633 1.00 83.19 197 PRO A N 1
ATOM 1417 C CA . PRO A 1 197 ? 14.363 -11.554 -20.368 1.00 83.19 197 PRO A CA 1
ATOM 1418 C C . PRO A 1 197 ? 13.236 -12.414 -19.786 1.00 83.19 197 PRO A C 1
ATOM 1420 O O . PRO A 1 197 ? 12.832 -13.398 -20.408 1.00 83.19 197 PRO A O 1
ATOM 1423 N N . ALA A 1 198 ? 12.725 -12.029 -18.616 1.00 85.94 198 ALA A N 1
ATOM 1424 C CA . ALA A 1 198 ? 11.600 -12.676 -17.949 1.00 85.94 198 ALA A CA 1
ATOM 1425 C C . ALA A 1 198 ? 10.457 -11.673 -17.758 1.00 85.94 198 ALA A C 1
ATOM 1427 O O . ALA A 1 198 ? 10.669 -10.557 -17.281 1.00 85.94 198 ALA A O 1
ATOM 1428 N N . ASN A 1 199 ? 9.241 -12.066 -18.119 1.00 85.38 199 ASN A N 1
ATOM 1429 C CA . ASN A 1 199 ? 8.049 -11.245 -17.977 1.00 85.38 199 ASN A CA 1
ATOM 1430 C C . ASN A 1 199 ? 7.019 -11.983 -17.118 1.00 85.38 199 ASN A C 1
ATOM 1432 O O . ASN A 1 199 ? 6.554 -13.051 -17.501 1.00 85.38 199 ASN A O 1
ATOM 1436 N N . LEU A 1 200 ? 6.685 -11.419 -15.957 1.00 88.88 200 LEU A N 1
ATOM 1437 C CA . LEU A 1 200 ? 5.704 -11.979 -15.033 1.00 88.88 200 LEU A CA 1
ATOM 1438 C C . LEU A 1 200 ? 4.381 -11.229 -15.169 1.00 88.88 200 LEU A C 1
ATOM 1440 O O . LEU A 1 200 ? 4.363 -10.000 -15.142 1.00 88.88 200 LEU A O 1
ATOM 1444 N N . ARG A 1 201 ? 3.280 -11.972 -15.278 1.00 85.56 201 ARG A N 1
ATOM 1445 C CA . ARG A 1 201 ? 1.908 -11.451 -15.309 1.00 85.56 201 ARG A CA 1
ATOM 1446 C C . ARG A 1 201 ? 1.022 -12.303 -14.422 1.00 85.56 201 ARG A C 1
ATOM 1448 O O . ARG A 1 201 ? 1.261 -13.497 -14.266 1.00 85.56 201 ARG A O 1
ATOM 1455 N N . GLN A 1 202 ? -0.041 -11.713 -13.896 1.00 84.88 202 GLN A N 1
ATOM 1456 C CA . GLN A 1 202 ? -1.074 -12.454 -13.182 1.00 84.88 202 GLN A CA 1
ATOM 1457 C C . GLN A 1 202 ? -2.350 -12.506 -14.023 1.00 84.88 202 GLN A C 1
ATOM 1459 O O . GLN A 1 202 ? -2.899 -11.476 -14.405 1.00 84.88 202 GLN A O 1
ATOM 1464 N N . LEU A 1 203 ? -2.819 -13.717 -14.315 1.00 85.94 203 LEU A N 1
ATOM 1465 C CA . LEU A 1 203 ? -4.047 -14.002 -15.048 1.00 85.94 203 LEU A CA 1
ATOM 1466 C C . LEU A 1 203 ? -5.005 -14.753 -14.117 1.00 85.94 203 LEU A C 1
ATOM 1468 O O . LEU A 1 203 ? -4.942 -15.975 -13.985 1.00 85.94 203 LEU A O 1
ATOM 1472 N N . GLY A 1 204 ? -5.879 -14.013 -13.431 1.00 84.88 204 GLY A N 1
ATOM 1473 C CA . GLY A 1 204 ? -6.784 -14.582 -12.427 1.00 84.88 204 GLY A CA 1
ATOM 1474 C C . GLY A 1 204 ? -6.013 -15.266 -11.291 1.00 84.88 204 GLY A C 1
ATOM 1475 O O . GLY A 1 204 ? -5.227 -14.618 -10.600 1.00 84.88 204 GLY A O 1
ATOM 1476 N N . ASN A 1 205 ? -6.214 -16.579 -11.139 1.00 83.50 205 ASN A N 1
ATOM 1477 C CA . ASN A 1 205 ? -5.530 -17.431 -10.153 1.00 83.50 205 ASN A CA 1
ATOM 1478 C C . ASN A 1 205 ? -4.192 -18.016 -10.645 1.00 83.50 205 ASN A C 1
ATOM 1480 O O . ASN A 1 205 ? -3.608 -18.878 -9.985 1.00 83.50 205 ASN A O 1
ATOM 1484 N N . GLN A 1 206 ? -3.718 -17.600 -11.820 1.00 89.62 206 GLN A N 1
ATOM 1485 C CA . GLN A 1 206 ? -2.446 -18.055 -12.367 1.00 89.62 206 GLN A CA 1
ATOM 1486 C C . GLN A 1 206 ? -1.429 -16.924 -12.438 1.00 89.62 206 GLN A C 1
ATOM 1488 O O . GLN A 1 206 ? -1.737 -15.805 -12.842 1.00 89.62 206 GLN A O 1
ATOM 1493 N N . ILE A 1 207 ? -0.191 -17.241 -12.085 1.00 90.69 207 ILE A N 1
ATOM 1494 C CA . ILE A 1 207 ? 0.974 -16.380 -12.260 1.00 90.69 207 ILE A CA 1
ATOM 1495 C C . ILE A 1 207 ? 1.754 -16.951 -13.436 1.00 90.69 207 ILE A C 1
ATOM 1497 O O . ILE A 1 207 ? 2.262 -18.068 -13.373 1.00 90.69 207 ILE A O 1
ATOM 1501 N N . VAL A 1 208 ? 1.811 -16.207 -14.532 1.00 94.25 208 VAL A N 1
ATOM 1502 C CA . VAL A 1 208 ? 2.462 -16.626 -15.770 1.00 94.25 208 VAL A CA 1
ATOM 1503 C C . VAL A 1 208 ? 3.796 -15.910 -15.891 1.00 94.25 208 VAL A C 1
ATOM 1505 O O . VAL A 1 208 ? 3.849 -14.684 -15.838 1.00 94.25 208 VAL A O 1
ATOM 1508 N N . VAL A 1 209 ? 4.868 -16.676 -16.065 1.00 92.81 209 VAL A N 1
ATOM 1509 C CA . VAL A 1 209 ? 6.220 -16.166 -16.291 1.00 92.81 209 VAL A CA 1
ATOM 1510 C C . VAL A 1 209 ? 6.701 -16.620 -17.660 1.00 92.81 209 VAL A C 1
ATOM 1512 O O . VAL A 1 209 ? 6.847 -17.817 -17.906 1.00 92.81 209 VAL A O 1
ATOM 1515 N N . ASP A 1 210 ? 6.954 -15.658 -18.539 1.00 93.44 210 ASP A N 1
ATOM 1516 C CA . ASP A 1 210 ? 7.460 -15.870 -19.891 1.00 93.44 210 ASP A CA 1
ATOM 1517 C C . ASP A 1 210 ? 8.955 -15.544 -19.959 1.00 93.44 210 ASP A C 1
ATOM 1519 O O . ASP A 1 210 ? 9.358 -14.411 -19.697 1.00 93.44 210 ASP A O 1
ATOM 1523 N N . PHE A 1 211 ? 9.772 -16.524 -20.342 1.00 92.94 211 PHE A N 1
ATOM 1524 C CA . PHE A 1 211 ? 11.205 -16.374 -20.591 1.00 92.94 211 PHE A CA 1
ATOM 1525 C C . PHE A 1 211 ? 11.466 -16.331 -22.100 1.00 92.94 211 PHE A C 1
ATOM 1527 O O . PHE A 1 211 ? 11.372 -17.358 -22.779 1.00 92.94 211 PHE A O 1
ATOM 1534 N N . SER A 1 212 ? 11.785 -15.151 -22.637 1.00 88.75 212 SER A N 1
ATOM 1535 C CA . SER A 1 212 ? 11.983 -14.944 -24.080 1.00 88.75 212 SER A CA 1
ATOM 1536 C C . SER A 1 212 ? 13.347 -15.441 -24.555 1.00 88.75 212 SER A C 1
ATOM 1538 O O . SER A 1 212 ? 14.381 -15.108 -23.967 1.00 88.75 212 SER A O 1
ATOM 1540 N N . GLY A 1 213 ? 13.367 -16.192 -25.658 1.00 85.31 213 GLY A N 1
ATOM 1541 C CA . GLY A 1 213 ? 14.605 -16.710 -26.245 1.00 85.31 213 GLY A CA 1
ATOM 1542 C C . GLY A 1 213 ? 15.301 -17.775 -25.393 1.00 85.31 213 GLY A C 1
ATOM 1543 O O . GLY A 1 213 ? 16.480 -18.035 -25.618 1.00 85.31 213 GLY A O 1
ATOM 1544 N N . ALA A 1 214 ? 14.617 -18.332 -24.387 1.00 91.44 214 ALA A N 1
ATOM 1545 C CA . ALA A 1 214 ? 15.136 -19.389 -23.529 1.00 91.44 214 ALA A CA 1
ATOM 1546 C C . ALA A 1 214 ? 14.698 -20.767 -24.035 1.00 91.44 214 ALA A C 1
ATOM 1548 O O . ALA A 1 214 ? 13.543 -20.982 -24.396 1.00 91.44 214 ALA A O 1
ATOM 1549 N N . GLU A 1 215 ? 15.604 -21.735 -23.994 1.00 92.94 215 GLU A N 1
ATOM 1550 C CA . GLU A 1 215 ? 15.300 -23.135 -24.256 1.00 92.94 215 GLU A CA 1
ATOM 1551 C C . GLU A 1 215 ? 15.054 -23.915 -22.962 1.00 92.94 215 GLU A C 1
ATOM 1553 O O . GLU A 1 215 ? 15.562 -23.584 -21.896 1.00 92.94 215 GLU A O 1
ATOM 1558 N N . ILE A 1 216 ? 14.295 -25.004 -23.047 1.00 93.44 216 ILE A N 1
ATOM 1559 C CA . ILE A 1 216 ? 14.092 -25.922 -21.926 1.00 93.44 216 ILE A CA 1
ATOM 1560 C C . ILE A 1 216 ? 14.229 -27.373 -22.370 1.00 93.44 216 ILE A C 1
ATOM 1562 O O . ILE A 1 216 ? 13.741 -27.759 -23.437 1.00 93.44 216 ILE A O 1
ATOM 1566 N N . ALA A 1 217 ? 14.896 -28.178 -21.546 1.00 92.50 217 ALA A N 1
ATOM 1567 C CA . ALA A 1 217 ? 15.010 -29.610 -21.768 1.00 92.50 217 ALA A CA 1
ATOM 1568 C C . ALA A 1 217 ? 13.651 -30.306 -21.563 1.00 92.50 217 ALA A C 1
ATOM 1570 O O . ALA A 1 217 ? 12.874 -29.938 -20.680 1.00 92.50 217 ALA A O 1
ATOM 1571 N N . SER A 1 218 ? 13.358 -31.332 -22.366 1.00 88.75 218 SER A N 1
ATOM 1572 C CA . SER A 1 218 ? 12.039 -31.989 -22.394 1.00 88.75 218 SER A CA 1
ATOM 1573 C C . SER A 1 218 ? 11.621 -32.602 -21.052 1.00 88.75 218 SER A C 1
ATOM 1575 O O . SER A 1 218 ? 10.438 -32.737 -20.777 1.00 88.75 218 SER A O 1
ATOM 1577 N N . ASN A 1 219 ? 12.582 -32.947 -20.194 1.00 89.88 219 ASN A N 1
ATOM 1578 C CA . ASN A 1 219 ? 12.341 -33.460 -18.843 1.00 89.88 219 ASN A CA 1
ATOM 1579 C C . ASN A 1 219 ? 11.853 -32.389 -17.851 1.00 89.88 219 ASN A C 1
ATOM 1581 O O . ASN A 1 219 ? 11.261 -32.740 -16.830 1.00 89.88 219 ASN A O 1
ATOM 1585 N N . LEU A 1 220 ? 12.123 -31.111 -18.128 1.00 92.44 220 LEU A N 1
ATOM 1586 C CA . LEU A 1 220 ? 11.687 -29.975 -17.315 1.00 92.44 220 LEU A CA 1
ATOM 1587 C C . LEU A 1 220 ? 10.370 -29.368 -17.827 1.00 92.44 220 LEU A C 1
ATOM 1589 O O . LEU A 1 220 ? 9.676 -28.694 -17.073 1.00 92.44 220 LEU A O 1
ATOM 1593 N N . ALA A 1 221 ? 10.002 -29.622 -19.087 1.00 92.81 221 ALA A N 1
ATOM 1594 C CA . ALA A 1 221 ? 8.731 -29.203 -19.680 1.00 92.81 221 ALA A CA 1
ATOM 1595 C C . ALA A 1 221 ? 7.585 -30.141 -19.256 1.00 92.81 221 ALA A C 1
ATOM 1597 O O . ALA A 1 221 ? 7.095 -30.957 -20.037 1.00 92.81 221 ALA A O 1
ATOM 1598 N N . ARG A 1 222 ? 7.206 -30.070 -17.980 1.00 94.69 222 ARG A N 1
ATOM 1599 C CA . ARG A 1 222 ? 6.170 -30.909 -17.371 1.00 94.69 222 ARG A CA 1
ATOM 1600 C C . ARG A 1 222 ? 5.356 -30.129 -16.341 1.00 94.69 222 ARG A C 1
ATOM 1602 O O . ARG A 1 222 ? 5.693 -28.999 -15.991 1.00 94.69 222 ARG A O 1
ATOM 1609 N N . ARG A 1 223 ? 4.313 -30.776 -15.827 1.00 94.19 223 ARG A N 1
ATOM 1610 C CA . ARG A 1 223 ? 3.555 -30.312 -14.665 1.00 94.19 223 ARG A CA 1
ATOM 1611 C C . ARG A 1 223 ? 4.268 -30.688 -13.370 1.00 94.19 223 ARG A C 1
ATOM 1613 O O . ARG A 1 223 ? 4.748 -31.813 -13.230 1.00 94.19 223 ARG A O 1
ATOM 1620 N N . TYR A 1 224 ? 4.307 -29.756 -12.431 1.00 94.44 224 TYR A N 1
ATOM 1621 C CA . TYR A 1 224 ? 4.848 -29.933 -11.090 1.00 94.44 224 TYR A CA 1
ATOM 1622 C C . TYR A 1 224 ? 3.744 -29.694 -10.064 1.00 94.44 224 TYR A C 1
ATOM 1624 O O . TYR A 1 224 ? 2.995 -28.720 -10.163 1.00 94.44 224 TYR A O 1
ATOM 1632 N N . ASP A 1 225 ? 3.651 -30.589 -9.087 1.00 93.44 225 ASP A N 1
ATOM 1633 C CA . ASP A 1 225 ? 2.681 -30.500 -7.999 1.00 93.44 225 ASP A CA 1
ATOM 1634 C C . ASP A 1 225 ? 3.316 -29.833 -6.773 1.00 93.44 225 ASP A C 1
ATOM 1636 O O . ASP A 1 225 ? 4.461 -30.127 -6.418 1.00 93.44 225 ASP A O 1
ATOM 1640 N N . ALA A 1 226 ? 2.578 -28.914 -6.156 1.00 92.06 226 ALA A N 1
ATOM 1641 C CA . ALA A 1 226 ? 2.971 -28.217 -4.939 1.00 92.06 226 ALA A CA 1
ATOM 1642 C C . ALA A 1 226 ? 1.854 -28.204 -3.872 1.00 92.06 226 ALA A C 1
ATOM 1644 O O . ALA A 1 226 ? 2.008 -27.546 -2.841 1.00 92.06 226 ALA A O 1
ATOM 1645 N N . GLY A 1 227 ? 0.754 -28.939 -4.082 1.00 87.94 227 GLY A N 1
ATOM 1646 C CA . GLY A 1 227 ? -0.425 -28.912 -3.211 1.00 87.94 227 GLY A CA 1
ATOM 1647 C C . GLY A 1 227 ? -0.154 -29.339 -1.764 1.00 87.94 227 GLY A C 1
ATOM 1648 O O . GLY A 1 227 ? -0.704 -28.751 -0.833 1.00 87.94 227 GLY A O 1
ATOM 1649 N N . ASP A 1 228 ? 0.764 -30.285 -1.554 1.00 87.31 228 ASP A N 1
ATOM 1650 C CA . ASP A 1 228 ? 1.059 -30.853 -0.228 1.00 87.31 228 ASP A CA 1
ATOM 1651 C C . ASP A 1 228 ? 1.903 -29.937 0.672 1.00 87.31 228 ASP A C 1
ATOM 1653 O O . ASP A 1 228 ? 2.093 -30.200 1.862 1.00 87.31 228 ASP A O 1
ATOM 1657 N N . PHE A 1 229 ? 2.419 -28.831 0.134 1.00 85.00 229 PHE A N 1
ATOM 1658 C CA . PHE A 1 229 ? 3.358 -27.974 0.854 1.00 85.00 229 PHE A CA 1
ATOM 1659 C C . PHE A 1 229 ? 2.682 -26.890 1.698 1.00 85.00 229 PHE A C 1
ATOM 1661 O O . PHE A 1 229 ? 3.383 -26.062 2.281 1.00 85.00 229 PHE A O 1
ATOM 1668 N N . ALA A 1 230 ? 1.347 -26.892 1.810 1.00 86.19 230 ALA A N 1
ATOM 1669 C CA . ALA A 1 230 ? 0.587 -25.910 2.592 1.00 86.19 230 ALA A CA 1
ATOM 1670 C C . ALA A 1 230 ? 1.026 -24.461 2.284 1.00 86.19 230 ALA A C 1
ATOM 1672 O O . ALA A 1 230 ? 1.299 -23.656 3.183 1.00 86.19 230 ALA A O 1
ATOM 1673 N N . THR A 1 231 ? 1.153 -24.174 0.987 1.00 92.88 231 THR A N 1
ATOM 1674 C CA . THR A 1 231 ? 1.395 -22.844 0.419 1.00 92.88 231 THR A CA 1
ATOM 1675 C C . THR A 1 231 ? 0.220 -22.459 -0.475 1.00 92.88 231 THR A C 1
ATOM 1677 O O . THR A 1 231 ? -0.494 -23.353 -0.926 1.00 92.88 231 THR A O 1
ATOM 1680 N N . PRO A 1 232 ? 0.034 -21.170 -0.809 1.00 92.25 232 PRO A N 1
ATOM 1681 C CA . PRO A 1 232 ? -0.957 -20.774 -1.810 1.00 92.25 232 PRO A CA 1
ATOM 1682 C C . PRO A 1 232 ? -0.726 -21.423 -3.179 1.00 92.25 232 PRO A C 1
ATOM 1684 O O . PRO A 1 232 ? -1.669 -21.571 -3.947 1.00 92.25 232 PRO A O 1
ATOM 1687 N N . VAL A 1 233 ? 0.514 -21.811 -3.501 1.00 94.94 233 VAL A N 1
ATOM 1688 C CA . VAL A 1 233 ? 0.852 -22.491 -4.756 1.00 94.94 233 VAL A CA 1
ATOM 1689 C C . VAL A 1 233 ? 0.347 -23.930 -4.712 1.00 94.94 233 VAL A C 1
ATOM 1691 O O . VAL A 1 233 ? 0.762 -24.711 -3.863 1.00 94.94 233 VAL A O 1
ATOM 1694 N N . THR A 1 234 ? -0.520 -24.279 -5.658 1.00 93.75 234 THR A N 1
ATOM 1695 C CA . THR A 1 234 ? -1.055 -25.641 -5.839 1.00 93.75 234 THR A CA 1
ATOM 1696 C C . THR A 1 234 ? -0.231 -26.457 -6.829 1.00 93.75 234 THR A C 1
ATOM 1698 O O . THR A 1 234 ? -0.165 -27.674 -6.734 1.00 93.75 234 THR A O 1
ATOM 1701 N N . GLY A 1 235 ? 0.438 -25.797 -7.772 1.00 94.06 235 GLY A N 1
ATOM 1702 C CA . GLY A 1 235 ? 1.306 -26.439 -8.751 1.00 94.06 235 GLY A CA 1
ATOM 1703 C C . GLY A 1 235 ? 1.740 -25.459 -9.829 1.00 94.06 235 GLY A C 1
ATOM 1704 O O . GLY A 1 235 ? 1.319 -24.301 -9.833 1.00 94.06 235 GLY A O 1
ATOM 1705 N N . PHE A 1 236 ? 2.584 -25.908 -10.749 1.00 95.88 236 PHE A N 1
ATOM 1706 C CA . PHE A 1 236 ? 3.001 -25.102 -11.892 1.00 95.88 236 PHE A CA 1
ATOM 1707 C C . PHE A 1 236 ? 3.251 -25.954 -13.135 1.00 95.88 236 PHE A C 1
ATOM 1709 O O . PHE A 1 236 ? 3.788 -27.058 -13.061 1.00 95.88 236 PHE A O 1
ATOM 1716 N N . ASP A 1 237 ? 2.866 -25.414 -14.285 1.00 95.69 237 ASP A N 1
ATOM 1717 C CA . ASP A 1 237 ? 3.014 -26.037 -15.595 1.00 95.69 237 ASP A CA 1
ATOM 1718 C C . ASP A 1 237 ? 4.106 -25.338 -16.387 1.00 95.69 237 ASP A C 1
ATOM 1720 O O . ASP A 1 237 ? 4.118 -24.111 -16.498 1.00 95.69 237 ASP A O 1
ATOM 1724 N N . VAL A 1 238 ? 5.017 -26.116 -16.962 1.00 96.69 238 VAL A N 1
ATOM 1725 C CA . VAL A 1 238 ? 6.138 -25.589 -17.736 1.00 96.69 238 VAL A CA 1
ATOM 1726 C C . VAL A 1 238 ? 6.022 -26.064 -19.173 1.00 96.69 238 VAL A C 1
ATOM 1728 O O . VAL A 1 238 ? 6.097 -27.261 -19.450 1.00 96.69 238 VAL A O 1
ATOM 1731 N N . VAL A 1 239 ? 5.861 -25.123 -20.098 1.00 95.31 239 VAL A N 1
ATOM 1732 C CA . VAL A 1 239 ? 5.649 -25.415 -21.518 1.00 95.31 239 VAL A CA 1
ATOM 1733 C C . VAL A 1 239 ? 6.538 -24.545 -22.397 1.00 95.31 239 VAL A C 1
ATOM 1735 O O . VAL A 1 239 ? 6.824 -23.390 -22.088 1.00 95.31 239 VAL A O 1
ATOM 1738 N N . ARG A 1 240 ? 6.978 -25.100 -23.527 1.00 94.25 240 ARG A N 1
ATOM 1739 C CA . ARG A 1 240 ? 7.675 -24.336 -24.566 1.00 94.25 240 ARG A CA 1
ATOM 1740 C C . ARG A 1 240 ? 6.636 -23.625 -25.433 1.00 94.25 240 ARG A C 1
ATOM 1742 O O . ARG A 1 240 ? 5.713 -24.272 -25.922 1.00 94.25 240 ARG A O 1
ATOM 1749 N N . VAL A 1 241 ? 6.784 -22.316 -25.626 1.00 91.75 241 VAL A N 1
ATOM 1750 C CA . VAL A 1 241 ? 5.856 -21.492 -26.414 1.00 91.75 241 VAL A CA 1
ATOM 1751 C C . VAL A 1 241 ? 6.666 -20.594 -27.339 1.00 91.75 241 VAL A C 1
ATOM 1753 O O . VAL A 1 241 ? 7.432 -19.758 -26.871 1.00 91.75 241 VAL A O 1
ATOM 1756 N N . GLY A 1 242 ? 6.491 -20.758 -28.652 1.00 87.50 242 GLY A N 1
ATOM 1757 C CA . GLY A 1 242 ? 7.258 -20.000 -29.643 1.00 87.50 242 GLY A CA 1
ATOM 1758 C C . GLY A 1 242 ? 8.765 -20.224 -29.488 1.00 87.50 242 GLY A C 1
ATOM 1759 O O . GLY A 1 242 ? 9.229 -21.364 -29.511 1.00 87.50 242 GLY A O 1
ATOM 1760 N N . ASP A 1 243 ? 9.509 -19.133 -29.313 1.00 86.50 243 ASP A N 1
ATOM 1761 C CA . ASP A 1 243 ? 10.959 -19.104 -29.093 1.00 86.50 243 ASP A CA 1
ATOM 1762 C C . ASP A 1 243 ? 11.357 -19.041 -27.604 1.00 86.50 243 ASP A C 1
ATOM 1764 O O . ASP A 1 243 ? 12.517 -18.792 -27.279 1.00 86.50 243 ASP A O 1
ATOM 1768 N N . GLY A 1 244 ? 10.410 -19.261 -26.688 1.00 91.62 244 GLY A N 1
ATOM 1769 C CA . GLY A 1 244 ? 10.629 -19.137 -25.251 1.00 91.62 244 GLY A CA 1
ATOM 1770 C C . GLY A 1 244 ? 9.974 -20.234 -24.418 1.00 91.62 244 GLY A C 1
ATOM 1771 O O . GLY A 1 244 ? 9.456 -21.241 -24.916 1.00 91.62 244 GLY A O 1
ATOM 1772 N N . VAL A 1 245 ? 9.990 -20.021 -23.105 1.00 95.44 245 VAL A N 1
ATOM 1773 C CA . VAL A 1 245 ? 9.382 -20.920 -22.117 1.00 95.44 245 VAL A CA 1
ATOM 1774 C C . VAL A 1 245 ? 8.363 -20.152 -21.302 1.00 95.44 245 VAL A C 1
ATOM 1776 O O . VAL A 1 245 ? 8.661 -19.077 -20.789 1.00 95.44 245 VAL A O 1
ATOM 1779 N N . ARG A 1 246 ? 7.182 -20.739 -21.137 1.00 95.50 246 ARG A N 1
ATOM 1780 C CA . ARG A 1 246 ? 6.126 -20.236 -20.268 1.00 95.50 246 ARG A CA 1
ATOM 1781 C C . ARG A 1 246 ? 5.985 -21.140 -19.053 1.00 95.50 246 ARG A C 1
ATOM 1783 O O . ARG A 1 246 ? 5.766 -22.343 -19.194 1.00 95.50 246 ARG A O 1
ATOM 1790 N N . ILE A 1 247 ? 6.068 -20.546 -17.870 1.00 96.25 247 ILE A N 1
ATOM 1791 C CA . ILE A 1 247 ? 5.768 -21.195 -16.594 1.00 96.25 247 ILE A CA 1
ATOM 1792 C C . ILE A 1 247 ? 4.453 -20.625 -16.074 1.00 96.25 247 ILE A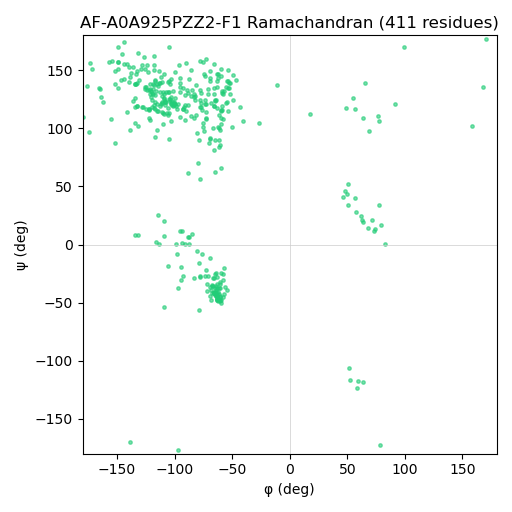 C 1
ATOM 1794 O O . ILE A 1 247 ? 4.354 -19.425 -15.846 1.00 96.25 247 ILE A O 1
ATOM 1798 N N . SER A 1 248 ? 3.446 -21.472 -15.887 1.00 96.38 248 SER A N 1
ATOM 1799 C CA . SER A 1 248 ? 2.129 -21.087 -15.369 1.00 96.38 248 SER A CA 1
ATOM 1800 C C . SER A 1 248 ? 1.957 -21.651 -13.965 1.00 96.38 248 SER A C 1
ATOM 1802 O O . SER A 1 248 ? 1.746 -22.847 -13.795 1.00 96.38 248 SER A O 1
ATOM 1804 N N . ILE A 1 249 ? 2.080 -20.804 -12.950 1.00 96.00 249 ILE A N 1
ATOM 1805 C CA . ILE A 1 249 ? 1.985 -21.165 -11.535 1.00 96.00 249 ILE A CA 1
ATOM 1806 C C . ILE A 1 249 ? 0.536 -20.982 -11.092 1.00 96.00 249 ILE A C 1
ATOM 1808 O O . ILE A 1 249 ? 0.007 -19.877 -11.142 1.00 96.00 249 ILE A O 1
ATOM 1812 N N . SER A 1 250 ? -0.113 -22.056 -10.656 1.00 95.31 250 SER A N 1
ATOM 1813 C CA . SER A 1 250 ? -1.486 -22.024 -10.153 1.00 95.31 250 SER A CA 1
ATOM 1814 C C . SER A 1 250 ? -1.477 -21.788 -8.647 1.00 95.31 250 SER A C 1
ATOM 1816 O O . SER A 1 250 ? -0.932 -22.598 -7.892 1.00 95.31 250 SER A O 1
ATOM 1818 N N . ALA A 1 251 ? -2.095 -20.698 -8.200 1.00 92.75 251 ALA A N 1
ATOM 1819 C CA . ALA A 1 251 ? -2.198 -20.342 -6.791 1.00 92.75 251 ALA A CA 1
ATOM 1820 C C . ALA A 1 251 ? -3.663 -20.160 -6.367 1.00 92.75 251 ALA A C 1
ATOM 1822 O O . ALA A 1 251 ? -4.528 -19.893 -7.198 1.00 92.75 251 ALA A O 1
ATOM 1823 N N . VAL A 1 252 ? -3.963 -20.348 -5.081 1.00 89.94 252 VAL A N 1
ATOM 1824 C CA . VAL A 1 252 ? -5.314 -20.235 -4.508 1.00 89.94 252 VAL A CA 1
ATOM 1825 C C . VAL A 1 252 ? -5.339 -19.329 -3.281 1.00 89.94 252 VAL A C 1
ATOM 1827 O O . VAL A 1 252 ? -4.361 -19.237 -2.540 1.00 89.94 252 VAL A O 1
ATOM 1830 N N . GLY A 1 253 ? -6.493 -18.697 -3.052 1.00 86.75 253 GLY A N 1
ATOM 1831 C CA . GLY A 1 253 ? -6.707 -17.751 -1.957 1.00 86.75 253 GLY A CA 1
ATOM 1832 C C . GLY A 1 253 ? -6.125 -16.363 -2.226 1.00 86.75 253 GLY A C 1
ATOM 1833 O O . GLY A 1 253 ? -5.667 -16.071 -3.328 1.00 86.75 253 GLY A O 1
ATOM 1834 N N . ASP A 1 254 ? -6.155 -15.513 -1.202 1.00 84.19 254 ASP A N 1
ATOM 1835 C CA . ASP A 1 254 ? -5.501 -14.207 -1.236 1.00 84.19 254 ASP A CA 1
ATOM 1836 C C . ASP A 1 254 ? -3.995 -14.400 -1.032 1.00 84.19 254 ASP A C 1
ATOM 1838 O O . ASP A 1 254 ? -3.551 -14.954 -0.020 1.00 84.19 254 ASP A O 1
ATOM 1842 N N . TYR A 1 255 ? -3.193 -13.947 -1.990 1.00 89.00 255 TYR A N 1
ATOM 1843 C CA . TYR A 1 255 ? -1.740 -14.040 -1.931 1.00 89.00 255 TYR A CA 1
ATOM 1844 C C . TYR A 1 255 ? -1.080 -12.773 -2.460 1.00 89.00 255 TYR A C 1
ATOM 1846 O O . TYR A 1 255 ? -1.613 -12.069 -3.315 1.00 89.00 255 TYR A O 1
ATOM 1854 N N . GLU A 1 256 ? 0.121 -12.510 -1.963 1.00 86.44 256 GLU A N 1
ATOM 1855 C CA . GLU A 1 256 ? 1.033 -11.537 -2.546 1.00 86.44 256 GLU A CA 1
ATOM 1856 C C . GLU A 1 256 ? 2.131 -12.289 -3.294 1.00 86.44 256 GLU A C 1
ATOM 1858 O O . GLU A 1 256 ? 2.650 -13.303 -2.818 1.00 86.44 256 GLU A O 1
ATOM 1863 N N . GLN A 1 257 ? 2.490 -11.788 -4.471 1.00 84.06 257 GLN A N 1
ATOM 1864 C CA . GLN A 1 257 ? 3.555 -12.349 -5.292 1.00 84.06 257 GLN A CA 1
ATOM 1865 C C . GLN A 1 257 ? 4.752 -11.399 -5.337 1.00 84.06 257 GLN A C 1
ATOM 1867 O O . GLN A 1 257 ? 4.598 -10.184 -5.473 1.00 84.06 257 GLN A O 1
ATOM 1872 N N . LEU A 1 258 ? 5.954 -11.957 -5.264 1.00 83.69 258 LEU A N 1
ATOM 1873 C CA . LEU A 1 258 ? 7.207 -11.235 -5.418 1.00 83.69 258 LEU A CA 1
ATOM 1874 C C . LEU A 1 258 ? 8.128 -12.054 -6.310 1.00 83.69 258 LEU A C 1
ATOM 1876 O O . LEU A 1 258 ? 8.448 -13.189 -5.980 1.00 83.69 258 LEU A O 1
ATOM 1880 N N . ALA A 1 259 ? 8.600 -11.474 -7.407 1.00 84.38 259 ALA A N 1
ATOM 1881 C CA . ALA A 1 259 ? 9.642 -12.092 -8.210 1.00 84.38 259 ALA A CA 1
ATOM 1882 C C . ALA A 1 259 ? 10.930 -11.284 -8.143 1.00 84.38 259 ALA A C 1
ATOM 1884 O O . ALA A 1 259 ? 10.920 -10.052 -8.166 1.00 84.38 259 ALA A O 1
ATOM 1885 N N . TYR A 1 260 ? 12.048 -11.987 -8.053 1.00 83.06 260 TYR A N 1
ATOM 1886 C CA . TYR A 1 260 ? 13.371 -11.391 -8.091 1.00 83.06 260 TYR A CA 1
ATOM 1887 C C . TYR A 1 260 ? 14.360 -12.366 -8.704 1.00 83.06 260 TYR A C 1
ATOM 1889 O O . TYR A 1 260 ? 14.174 -13.580 -8.673 1.00 83.06 260 TYR A O 1
ATOM 1897 N N . GLN A 1 261 ? 15.447 -11.822 -9.234 1.00 81.88 261 GLN A N 1
ATOM 1898 C CA . GLN A 1 261 ? 16.533 -12.615 -9.774 1.00 81.88 261 GLN A CA 1
ATOM 1899 C C . GLN A 1 261 ? 17.807 -12.388 -8.964 1.00 81.88 261 GLN A C 1
ATOM 1901 O O . GLN A 1 261 ? 18.171 -11.249 -8.660 1.00 81.88 261 GLN A O 1
ATOM 1906 N N . THR A 1 262 ? 18.463 -13.479 -8.586 1.00 79.19 262 THR A N 1
ATOM 1907 C CA . THR A 1 262 ? 19.765 -13.489 -7.913 1.00 79.19 262 THR A CA 1
ATOM 1908 C C . THR A 1 262 ? 20.686 -14.407 -8.691 1.00 79.19 262 THR A C 1
ATOM 1910 O O . THR A 1 262 ? 20.388 -15.589 -8.830 1.00 79.19 262 THR A O 1
ATOM 1913 N N . ASP A 1 263 ? 21.777 -13.853 -9.215 1.00 83.25 263 ASP A N 1
ATOM 1914 C CA . ASP A 1 263 ? 22.731 -14.566 -10.062 1.00 83.25 263 ASP A CA 1
ATOM 1915 C C . ASP A 1 263 ? 22.035 -15.276 -11.237 1.00 83.25 263 ASP A C 1
ATOM 1917 O O . ASP A 1 263 ? 21.411 -14.641 -12.091 1.00 83.25 263 ASP A O 1
ATOM 1921 N N . ASP A 1 264 ? 22.116 -16.602 -11.268 1.00 88.38 264 ASP A N 1
ATOM 1922 C CA . ASP A 1 264 ? 21.512 -17.472 -12.264 1.00 88.38 264 ASP A CA 1
ATOM 1923 C C . ASP A 1 264 ? 20.131 -18.000 -11.843 1.00 88.38 264 ASP A C 1
ATOM 1925 O O . ASP A 1 264 ? 19.604 -18.907 -12.478 1.00 88.38 264 ASP A O 1
ATOM 1929 N N . GLN A 1 265 ? 19.517 -17.460 -10.788 1.00 89.12 265 GLN A N 1
ATOM 1930 C CA . GLN A 1 265 ? 18.229 -17.921 -10.268 1.00 89.12 265 GLN A CA 1
ATOM 1931 C C . GLN A 1 265 ? 17.161 -16.842 -10.362 1.00 89.12 265 GLN A C 1
ATOM 1933 O O . GLN A 1 265 ? 17.291 -15.773 -9.771 1.00 89.12 265 GLN A O 1
ATOM 1938 N N . TYR A 1 266 ? 16.067 -17.151 -11.047 1.00 87.56 266 TYR A N 1
ATOM 1939 C CA . TYR A 1 266 ? 14.839 -16.369 -11.032 1.00 87.56 266 TYR A CA 1
ATOM 1940 C C . TYR A 1 266 ? 13.858 -17.009 -10.052 1.00 87.56 266 TYR A C 1
ATOM 1942 O O . TYR A 1 266 ? 13.452 -18.158 -10.227 1.00 87.56 266 TYR A O 1
ATOM 1950 N N . VAL A 1 267 ? 13.510 -16.288 -8.994 1.00 91.00 267 VAL A N 1
ATOM 1951 C CA . VAL A 1 267 ? 12.676 -16.779 -7.898 1.00 91.00 267 VAL A CA 1
ATOM 1952 C C . VAL A 1 267 ? 11.338 -16.064 -7.934 1.00 91.00 267 VAL A C 1
ATOM 1954 O O . VAL A 1 267 ? 11.296 -14.837 -7.939 1.00 91.00 267 VAL A O 1
ATOM 1957 N N . VAL A 1 268 ? 10.252 -16.833 -7.918 1.00 91.00 268 VAL A N 1
ATOM 1958 C CA . VAL A 1 268 ? 8.890 -16.337 -7.701 1.00 91.00 268 VAL A CA 1
ATOM 1959 C C . VAL A 1 268 ? 8.438 -16.802 -6.327 1.00 91.00 268 VAL A C 1
ATOM 1961 O O . VAL A 1 268 ? 8.258 -17.995 -6.092 1.00 91.00 268 VAL A O 1
ATOM 1964 N N . GLU A 1 269 ? 8.276 -15.861 -5.410 1.00 91.88 269 GLU A N 1
ATOM 1965 C CA . GLU A 1 269 ? 7.694 -16.083 -4.096 1.00 91.88 269 GLU A CA 1
ATOM 1966 C C . GLU A 1 269 ? 6.208 -15.752 -4.132 1.00 91.88 269 GLU A C 1
ATOM 1968 O O . GLU A 1 269 ? 5.799 -14.692 -4.597 1.00 91.88 269 GLU A O 1
ATOM 1973 N N . VAL A 1 270 ? 5.404 -16.665 -3.610 1.00 93.00 270 VAL A N 1
ATOM 1974 C CA . VAL A 1 270 ? 3.968 -16.502 -3.433 1.00 93.00 270 VAL A CA 1
ATOM 1975 C C . VAL A 1 270 ? 3.690 -16.699 -1.956 1.00 93.00 270 VAL A C 1
ATOM 1977 O O . VAL A 1 270 ? 3.829 -17.803 -1.421 1.00 93.00 270 VAL A O 1
ATOM 1980 N N . GLN A 1 271 ? 3.352 -15.615 -1.274 1.00 91.81 271 GLN A N 1
ATOM 1981 C CA . GLN A 1 271 ? 3.074 -15.622 0.152 1.00 91.81 271 GLN A CA 1
ATOM 1982 C C . GLN A 1 271 ? 1.576 -15.485 0.400 1.00 91.81 271 GLN A C 1
ATOM 1984 O O . GLN A 1 271 ? 0.930 -14.700 -0.293 1.00 91.81 271 GLN A O 1
ATOM 1989 N N . PRO A 1 272 ? 1.001 -16.215 1.372 1.00 88.75 272 PRO A N 1
ATOM 1990 C CA . PRO A 1 272 ? -0.386 -15.993 1.747 1.00 88.75 272 PRO A CA 1
ATOM 1991 C C . PRO A 1 272 ? -0.520 -14.540 2.193 1.00 88.75 272 PRO A C 1
ATOM 1993 O O . PRO A 1 272 ? 0.283 -14.064 3.004 1.00 88.75 272 PRO A O 1
ATOM 1996 N N . ALA A 1 273 ? -1.513 -13.833 1.656 1.00 81.25 273 ALA A N 1
ATOM 1997 C CA . ALA A 1 273 ? -1.819 -12.495 2.116 1.00 81.25 273 ALA A CA 1
ATOM 1998 C C . ALA A 1 273 ? -2.144 -12.639 3.597 1.00 81.25 273 ALA A C 1
ATOM 2000 O O . ALA A 1 273 ? -3.080 -13.348 3.988 1.00 81.25 273 ALA A O 1
ATOM 2001 N N 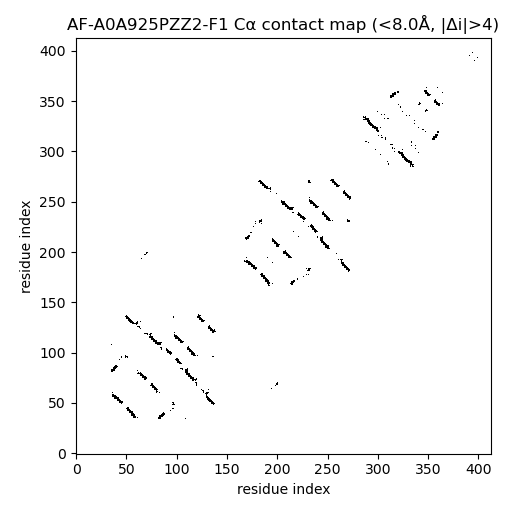. ARG A 1 274 ? -1.315 -12.038 4.455 1.00 67.62 274 ARG A N 1
ATOM 2002 C CA . ARG A 1 274 ? -1.646 -12.012 5.870 1.00 67.62 274 ARG A CA 1
ATOM 2003 C C . ARG A 1 274 ? -2.979 -11.287 5.944 1.00 67.62 274 ARG A C 1
ATOM 2005 O O . ARG A 1 274 ? -3.025 -10.081 5.716 1.00 67.62 274 ARG A O 1
ATOM 2012 N N . LYS A 1 275 ? -4.026 -11.992 6.377 1.00 51.53 275 LYS A N 1
ATOM 2013 C CA . LYS A 1 275 ? -5.116 -11.376 7.131 1.00 51.53 275 LYS A CA 1
ATOM 2014 C C . LYS A 1 275 ? -4.525 -10.885 8.452 1.00 51.53 275 LYS A C 1
ATOM 2016 O O . LYS A 1 275 ? -4.866 -11.351 9.531 1.00 51.53 275 LYS A O 1
ATOM 2021 N N . ALA A 1 276 ? -3.584 -9.944 8.372 1.00 44.16 276 ALA A N 1
ATOM 2022 C CA . ALA A 1 276 ? -3.517 -8.931 9.386 1.00 44.16 276 ALA A CA 1
ATOM 2023 C C . ALA A 1 276 ? -4.940 -8.385 9.458 1.00 44.16 276 ALA A C 1
ATOM 2025 O O . ALA A 1 276 ? -5.593 -8.211 8.426 1.00 44.16 276 ALA A O 1
ATOM 2026 N N . ALA A 1 277 ? -5.424 -8.137 10.663 1.00 41.06 277 ALA A N 1
ATOM 2027 C CA . ALA A 1 277 ? -6.506 -7.203 10.880 1.00 41.06 277 ALA A CA 1
ATOM 2028 C C . ALA A 1 277 ? -6.054 -5.816 10.374 1.00 41.06 277 ALA A C 1
ATOM 2030 O O . ALA A 1 277 ? -5.840 -4.883 11.141 1.00 41.06 277 ALA A O 1
ATOM 2031 N N . GLN A 1 278 ? -5.846 -5.686 9.065 1.00 42.25 278 GLN A N 1
ATOM 2032 C CA . GLN A 1 278 ? -5.846 -4.443 8.346 1.00 42.25 278 GLN A CA 1
ATOM 2033 C C . GLN A 1 278 ? -7.308 -4.037 8.370 1.00 42.25 278 GLN A C 1
ATOM 2035 O O . GLN A 1 278 ? -8.092 -4.323 7.472 1.00 42.25 278 GLN A O 1
ATOM 2040 N N . LYS A 1 279 ? -7.651 -3.337 9.460 1.00 47.28 279 LYS A N 1
ATOM 2041 C CA . LYS A 1 279 ? -8.264 -2.026 9.310 1.00 47.28 279 LYS A CA 1
ATOM 2042 C C . LYS A 1 279 ? -7.770 -1.480 7.981 1.00 47.28 279 LYS A C 1
ATOM 2044 O O . LYS A 1 279 ? -6.604 -1.103 7.866 1.00 47.28 279 LYS A O 1
ATOM 2049 N N . THR A 1 280 ? -8.639 -1.501 6.983 1.00 41.66 280 THR A N 1
ATOM 2050 C CA . THR A 1 280 ? -8.646 -0.468 5.973 1.00 41.66 280 THR A CA 1
ATOM 2051 C C . THR A 1 280 ? -8.411 0.811 6.770 1.00 41.66 280 THR A C 1
ATOM 2053 O O . THR A 1 280 ? -9.273 1.247 7.537 1.00 41.66 280 THR A O 1
ATOM 2056 N N . GLU A 1 281 ? -7.213 1.390 6.691 1.00 49.66 281 GLU A N 1
ATOM 2057 C CA . GLU A 1 281 ? -7.178 2.836 6.696 1.00 49.66 281 GLU A CA 1
ATOM 2058 C C . GLU A 1 281 ? -7.982 3.182 5.456 1.00 49.66 281 GLU A C 1
ATOM 2060 O O . GLU A 1 281 ? -7.453 3.260 4.346 1.00 49.66 281 GLU A O 1
ATOM 2065 N N . ASP A 1 282 ? -9.307 3.250 5.644 1.00 48.94 282 ASP A N 1
ATOM 2066 C CA . ASP A 1 282 ? -10.188 3.940 4.741 1.00 48.94 282 ASP A CA 1
ATOM 2067 C C . ASP A 1 282 ? -9.430 5.211 4.459 1.00 48.94 282 ASP A C 1
ATOM 2069 O O . ASP A 1 282 ? -9.067 5.958 5.377 1.00 48.94 282 ASP A O 1
ATOM 2073 N N . LYS A 1 283 ? -9.092 5.402 3.193 1.00 52.06 283 LYS A N 1
ATOM 2074 C CA . LYS A 1 283 ? -8.621 6.677 2.707 1.00 52.06 283 LYS A CA 1
ATOM 2075 C C . LYS A 1 283 ? -9.799 7.612 2.966 1.00 52.06 283 LYS A C 1
ATOM 2077 O O . LYS A 1 283 ? -10.677 7.726 2.120 1.00 52.06 283 LYS A O 1
ATOM 2082 N N . ARG A 1 284 ? -9.896 8.131 4.198 1.00 63.75 284 ARG A N 1
ATOM 2083 C CA . ARG A 1 284 ? -11.041 8.875 4.720 1.00 63.75 284 ARG A CA 1
ATOM 2084 C C . ARG A 1 284 ? -11.175 10.062 3.794 1.00 63.75 284 ARG A C 1
ATOM 2086 O O . ARG A 1 284 ? -10.334 10.959 3.800 1.00 63.75 284 ARG A O 1
ATOM 2093 N N . VAL A 1 285 ? -12.162 9.992 2.910 1.00 73.44 285 VAL A N 1
ATOM 2094 C CA . VAL A 1 285 ? -12.465 11.086 2.004 1.00 73.44 285 VAL A CA 1
ATOM 2095 C C . VAL A 1 285 ? -13.108 12.146 2.876 1.00 73.44 285 VAL A C 1
ATOM 2097 O O . VAL A 1 285 ? -14.209 11.950 3.380 1.00 73.44 285 VAL A O 1
ATOM 2100 N N . TYR A 1 286 ? -12.374 13.227 3.108 1.00 83.12 286 TYR A N 1
ATOM 2101 C CA . TYR A 1 286 ? -12.885 14.371 3.841 1.00 83.12 286 TYR A CA 1
ATOM 2102 C C . TYR A 1 286 ? -13.794 15.178 2.913 1.00 83.12 286 TYR A C 1
ATOM 2104 O O . TYR A 1 286 ? -13.351 15.638 1.857 1.00 83.12 286 TYR A O 1
ATOM 2112 N N . THR A 1 287 ? -15.068 15.304 3.275 1.00 81.69 287 THR A N 1
ATOM 2113 C CA . THR A 1 287 ? -16.113 15.938 2.450 1.00 81.69 287 THR A CA 1
ATOM 2114 C C . THR A 1 287 ? -16.682 17.200 3.090 1.00 81.69 287 THR A C 1
ATOM 2116 O O . THR A 1 287 ? -17.615 17.788 2.548 1.00 81.69 287 THR A O 1
ATOM 2119 N N . GLY A 1 288 ? -16.168 17.602 4.254 1.00 82.81 288 GLY A N 1
ATOM 2120 C CA . GLY A 1 288 ? -16.654 18.767 4.979 1.00 82.81 288 GLY A CA 1
ATOM 2121 C C . GLY A 1 288 ? -16.424 20.094 4.251 1.00 82.81 288 GLY A C 1
ATOM 2122 O O . GLY A 1 288 ? -15.499 20.239 3.447 1.00 82.81 288 GLY A O 1
ATOM 2123 N N . GLU A 1 289 ? -17.250 21.090 4.582 1.00 86.25 289 GLU A N 1
ATOM 2124 C CA . GLU A 1 289 ? -17.010 22.482 4.199 1.00 86.25 289 GLU A CA 1
ATOM 2125 C C . GLU A 1 289 ? -15.613 22.933 4.647 1.00 86.25 289 GLU A C 1
ATOM 2127 O O . GLU A 1 289 ? -15.113 22.543 5.709 1.00 86.25 289 GLU A O 1
ATOM 2132 N N . ARG A 1 290 ? -14.951 23.711 3.787 1.00 88.44 290 ARG A N 1
ATOM 2133 C CA . ARG A 1 290 ? -13.566 24.126 3.991 1.00 88.44 290 ARG A CA 1
ATOM 2134 C C . ARG A 1 290 ? -13.508 25.338 4.903 1.00 88.44 290 ARG A C 1
ATOM 2136 O O . ARG A 1 290 ? -14.140 26.353 4.645 1.00 88.44 290 ARG A O 1
ATOM 2143 N N . LEU A 1 291 ? -12.665 25.242 5.920 1.00 83.19 291 LEU A N 1
ATOM 2144 C CA . LEU A 1 291 ? -12.470 26.264 6.932 1.00 83.19 291 LEU A CA 1
ATOM 2145 C C . LEU A 1 291 ? -11.028 26.782 6.896 1.00 83.19 291 LEU A C 1
ATOM 2147 O O . LEU A 1 291 ? -10.076 26.068 6.563 1.00 83.19 291 LEU A O 1
ATOM 2151 N N . THR A 1 292 ? -10.866 28.048 7.265 1.00 85.62 292 THR A N 1
ATOM 2152 C CA . THR A 1 292 ? -9.567 28.682 7.508 1.00 85.62 292 THR A CA 1
ATOM 2153 C C . THR A 1 292 ? -9.603 29.265 8.911 1.00 85.62 292 THR A C 1
ATOM 2155 O O . THR A 1 292 ? -10.422 30.134 9.189 1.00 85.62 292 THR A O 1
ATOM 2158 N N . LEU A 1 293 ? -8.753 28.756 9.800 1.00 83.25 293 LEU A N 1
ATOM 2159 C CA . LEU A 1 293 ? -8.782 29.041 11.236 1.00 83.25 293 LEU A CA 1
ATOM 2160 C C . LEU A 1 293 ? -7.355 29.245 11.750 1.00 83.25 293 LEU A C 1
ATOM 2162 O O . LEU A 1 293 ? -6.413 28.624 11.259 1.00 83.25 293 LEU A O 1
ATOM 2166 N N . ASN A 1 294 ? -7.178 30.100 12.750 1.00 86.75 294 ASN A N 1
ATOM 2167 C CA . ASN A 1 294 ? -5.879 30.328 13.372 1.00 86.75 294 ASN A CA 1
ATOM 2168 C C . ASN A 1 294 ? -6.054 30.498 14.879 1.00 86.75 294 ASN A C 1
ATOM 2170 O O . ASN A 1 294 ? -6.653 31.471 15.327 1.00 86.75 294 ASN A O 1
ATOM 2174 N N . PHE A 1 295 ? -5.515 29.552 15.636 1.00 84.31 295 PHE A N 1
ATOM 2175 C CA . PHE A 1 295 ? -5.614 29.463 17.083 1.00 84.31 295 PHE A CA 1
ATOM 2176 C C . PHE A 1 295 ? -4.222 29.360 17.683 1.00 84.31 295 PHE A C 1
ATOM 2178 O O . PHE A 1 295 ? -3.381 28.594 17.207 1.00 84.31 295 PHE A O 1
ATOM 2185 N N . GLN A 1 296 ? -3.992 30.114 18.748 1.00 88.94 296 GLN A N 1
ATOM 2186 C CA . GLN A 1 296 ? -2.769 30.053 19.532 1.00 88.94 296 GLN A CA 1
ATOM 2187 C C . GLN A 1 296 ? -3.172 29.871 20.985 1.00 88.94 296 GLN A C 1
ATOM 2189 O O . GLN A 1 296 ? -3.878 30.719 21.518 1.00 88.94 296 GLN A O 1
ATOM 2194 N N . ASP A 1 297 ? -2.755 28.749 21.570 1.00 89.75 297 ASP A N 1
ATOM 2195 C CA . ASP A 1 297 ? -2.975 28.398 22.974 1.00 89.75 297 ASP A CA 1
ATOM 2196 C C . ASP A 1 297 ? -4.439 28.529 23.437 1.00 89.75 297 ASP A C 1
ATOM 2198 O O . ASP A 1 297 ? -4.754 29.189 24.422 1.00 89.75 297 ASP A O 1
ATOM 2202 N N . ILE A 1 298 ? -5.360 27.903 22.697 1.00 89.56 298 ILE A N 1
ATOM 2203 C CA . ILE A 1 298 ? -6.793 27.897 23.031 1.00 89.56 298 ILE A CA 1
ATOM 2204 C C . ILE A 1 298 ? -7.170 26.551 23.644 1.00 89.56 298 ILE A C 1
ATOM 2206 O O . ILE A 1 298 ? -6.687 25.505 23.209 1.00 89.56 298 ILE A O 1
ATOM 2210 N N . GLU A 1 299 ? -8.052 26.555 24.643 1.00 93.50 299 GLU A N 1
ATOM 2211 C CA . GLU A 1 299 ? -8.569 25.331 25.255 1.00 93.50 299 GLU A CA 1
ATOM 2212 C C . GLU A 1 299 ? -9.151 24.371 24.209 1.00 93.50 299 GLU A C 1
ATOM 2214 O O . GLU A 1 299 ? -9.942 24.753 23.345 1.00 93.50 299 GLU A O 1
ATOM 2219 N N . THR A 1 300 ? -8.803 23.088 24.316 1.00 92.62 300 THR A N 1
ATOM 2220 C CA . THR A 1 300 ? -9.236 22.054 23.361 1.00 92.62 300 THR A CA 1
ATOM 2221 C C . THR A 1 300 ? -10.763 21.998 23.253 1.00 92.62 300 THR A C 1
ATOM 2223 O O . THR A 1 300 ? -11.302 21.844 22.158 1.00 92.62 300 THR A O 1
ATOM 2226 N N . ARG A 1 301 ? -11.469 22.198 24.374 1.00 92.94 301 ARG A N 1
ATOM 2227 C CA . ARG A 1 301 ? -12.935 22.283 24.422 1.00 92.94 301 ARG A CA 1
ATOM 2228 C C . ARG A 1 301 ? -13.475 23.436 23.578 1.00 92.94 301 ARG A C 1
ATOM 2230 O O . ARG A 1 301 ? -14.383 23.218 22.783 1.00 92.94 301 ARG A O 1
ATOM 2237 N N . ALA A 1 302 ? -12.898 24.627 23.720 1.00 92.19 302 ALA A N 1
ATOM 2238 C CA . ALA A 1 302 ? -13.315 25.809 22.971 1.00 92.19 302 ALA A CA 1
ATOM 2239 C C . ALA A 1 302 ? -13.075 25.637 21.461 1.00 92.19 302 ALA A C 1
ATOM 2241 O O . ALA A 1 302 ? -13.928 25.998 20.653 1.00 92.19 302 ALA A O 1
ATOM 2242 N N . VAL A 1 303 ? -11.958 25.011 21.065 1.00 91.00 303 VAL A N 1
ATOM 2243 C CA . VAL A 1 303 ? -11.693 24.689 19.650 1.00 91.00 303 VAL A CA 1
ATOM 2244 C C . VAL A 1 303 ? -12.737 23.717 19.093 1.00 91.00 303 VAL A C 1
ATOM 2246 O O . VAL A 1 303 ? -13.234 23.921 17.988 1.00 91.00 303 VAL A O 1
ATOM 2249 N N . LEU A 1 304 ? -13.086 22.665 19.842 1.00 92.50 304 LEU A N 1
ATOM 2250 C CA . LEU A 1 304 ? -14.090 21.684 19.417 1.00 92.50 304 LEU A CA 1
ATOM 2251 C C . LEU A 1 304 ? -15.490 22.301 19.290 1.00 92.50 304 LEU A C 1
ATOM 2253 O O . LEU A 1 304 ? -16.203 21.964 18.348 1.00 92.50 304 LEU A O 1
ATOM 2257 N N . GLN A 1 305 ? -15.858 23.223 20.185 1.00 91.06 305 GLN A N 1
ATOM 2258 C CA . GLN A 1 305 ? -17.109 23.987 20.095 1.00 91.06 305 GLN A CA 1
ATOM 2259 C C . GLN A 1 305 ? -17.137 24.867 18.844 1.00 91.06 305 GLN A C 1
ATOM 2261 O O . GLN A 1 305 ? -18.075 24.791 18.061 1.00 91.06 305 GLN A O 1
ATOM 2266 N N . LEU A 1 306 ? -16.064 25.614 18.583 1.00 89.62 306 LEU A N 1
ATOM 2267 C CA . LEU A 1 306 ? -15.986 26.461 17.396 1.00 89.62 306 LEU A CA 1
ATOM 2268 C C . LEU A 1 306 ? -16.024 25.650 16.088 1.00 89.62 306 LEU A C 1
ATOM 2270 O O . LEU A 1 306 ? -16.600 26.095 15.098 1.00 89.62 306 LEU A O 1
ATOM 2274 N N . LEU A 1 307 ? -15.443 24.445 16.071 1.00 88.81 307 LEU A N 1
ATOM 2275 C CA . LEU A 1 307 ? -15.581 23.518 14.944 1.00 88.81 307 LEU A CA 1
ATOM 2276 C C . LEU A 1 307 ? -17.015 22.991 14.793 1.00 88.81 307 LEU 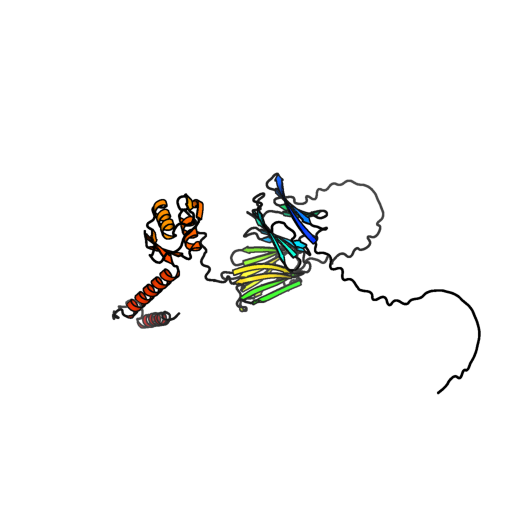A C 1
ATOM 2278 O O . LEU A 1 307 ? -17.462 22.796 13.663 1.00 88.81 307 LEU A O 1
ATOM 2282 N N . ALA A 1 308 ? -17.735 22.764 15.895 1.00 92.00 308 ALA A N 1
ATOM 2283 C CA . ALA A 1 308 ? -19.145 22.377 15.875 1.00 92.00 308 ALA A CA 1
ATOM 2284 C C . ALA A 1 308 ? -20.002 23.482 15.240 1.00 92.00 308 ALA A C 1
ATOM 2286 O O . ALA A 1 308 ? -20.728 23.219 14.282 1.00 92.00 308 ALA A O 1
ATOM 2287 N N . ASP A 1 309 ? -19.809 24.724 15.689 1.00 89.94 309 ASP A N 1
ATOM 2288 C CA . ASP A 1 309 ? -20.522 25.903 15.193 1.00 89.94 309 ASP A CA 1
ATOM 2289 C C . ASP A 1 309 ? -20.228 26.163 13.710 1.00 89.94 309 ASP A C 1
ATOM 2291 O O . ASP A 1 309 ? -21.140 26.394 12.918 1.00 89.94 309 ASP A O 1
ATOM 2295 N N . ALA A 1 310 ? -18.957 26.066 13.305 1.00 86.62 310 ALA A N 1
ATOM 2296 C CA . ALA A 1 310 ? -18.543 26.294 11.923 1.00 86.62 310 ALA A CA 1
ATOM 2297 C C . ALA A 1 310 ? -18.995 25.189 10.951 1.00 86.62 310 ALA A C 1
ATOM 2299 O O . ALA A 1 310 ? -19.134 25.448 9.761 1.00 86.62 310 ALA A O 1
ATOM 2300 N N . SER A 1 311 ? -19.196 23.956 11.430 1.00 86.38 311 SER A N 1
ATOM 2301 C CA . SER A 1 311 ? -19.623 22.813 10.603 1.00 86.38 311 SER A CA 1
ATOM 2302 C C . SER A 1 311 ? -21.127 22.524 10.661 1.00 86.38 311 SER A C 1
ATOM 2304 O O . SER A 1 311 ? -21.613 21.660 9.923 1.00 86.38 311 SER A O 1
ATOM 2306 N N . GLY A 1 312 ? -21.858 23.197 11.557 1.00 88.19 312 GLY A N 1
ATOM 2307 C CA . GLY A 1 312 ? -23.272 22.935 11.835 1.00 88.19 312 GLY A CA 1
ATOM 2308 C C . GLY A 1 312 ? -23.542 21.542 12.420 1.00 88.19 312 GLY A C 1
ATOM 2309 O O . GLY A 1 312 ? -24.658 21.038 12.310 1.00 88.19 312 GLY A O 1
ATOM 2310 N N . GLN A 1 313 ? -22.527 20.882 12.985 1.00 89.25 313 GLN A N 1
ATOM 2311 C CA . GLN A 1 313 ? -22.648 19.538 13.552 1.00 89.25 313 GLN A CA 1
ATOM 2312 C C . GLN A 1 313 ? -22.897 19.596 15.055 1.00 89.25 313 GLN A C 1
ATOM 2314 O O . GLN A 1 313 ? -22.274 20.380 15.767 1.00 89.25 313 GLN A O 1
ATOM 2319 N N . ASN A 1 314 ? -23.726 18.687 15.569 1.00 91.94 314 ASN A N 1
ATOM 2320 C CA . ASN A 1 314 ? -23.935 18.570 17.010 1.00 91.94 314 ASN A CA 1
ATOM 2321 C C . ASN A 1 314 ? -22.782 17.783 17.636 1.00 91.94 314 ASN A C 1
ATOM 2323 O O . ASN A 1 314 ? -22.783 16.550 17.624 1.00 91.94 314 ASN A O 1
ATOM 2327 N N . ILE A 1 315 ? -21.788 18.491 18.170 1.00 93.44 315 ILE A N 1
ATOM 2328 C CA . ILE A 1 315 ? -20.646 17.890 18.863 1.00 93.44 315 ILE A CA 1
ATOM 2329 C C . ILE A 1 315 ? -20.807 18.089 20.373 1.00 93.44 315 ILE A C 1
ATOM 2331 O O . ILE A 1 315 ? -20.936 19.212 20.851 1.00 93.44 315 ILE A O 1
ATOM 2335 N N . VAL A 1 316 ? -20.763 16.994 21.130 1.00 92.19 316 VAL A N 1
ATOM 2336 C CA . VAL A 1 316 ? -20.808 16.980 22.596 1.00 92.19 316 VAL A CA 1
ATOM 2337 C C . VAL A 1 316 ? -19.436 16.576 23.118 1.00 92.19 316 VAL A C 1
ATOM 2339 O O . VAL A 1 316 ? -18.908 15.534 22.741 1.00 92.19 316 VAL A O 1
ATOM 2342 N N . VAL A 1 317 ? -18.856 17.395 23.993 1.00 93.81 317 VAL A N 1
ATOM 2343 C CA . VAL A 1 317 ? -17.502 17.195 24.526 1.00 93.81 317 VAL A CA 1
ATOM 2344 C C . VAL A 1 317 ? -17.586 16.828 26.006 1.00 93.81 317 VAL A C 1
ATOM 2346 O O . VAL A 1 317 ? -18.100 17.623 26.791 1.00 93.81 317 VAL A O 1
ATOM 2349 N N . SER A 1 318 ? -17.056 15.665 26.401 1.00 91.81 318 SER A N 1
ATOM 2350 C CA . SER A 1 318 ? -17.004 15.246 27.813 1.00 91.81 318 SER A CA 1
ATOM 2351 C C . SER A 1 318 ? -16.211 16.235 28.676 1.00 91.81 318 SER A C 1
ATOM 2353 O O . SER A 1 318 ? -15.264 16.875 28.210 1.00 91.81 318 SER A O 1
ATOM 2355 N N . ASP A 1 319 ? -16.549 16.347 29.960 1.00 90.12 319 ASP A N 1
ATOM 2356 C CA . ASP A 1 319 ? -15.891 17.258 30.915 1.00 90.12 319 ASP A CA 1
ATOM 2357 C C . ASP A 1 319 ? -14.409 16.922 31.160 1.00 90.12 319 ASP A C 1
ATOM 2359 O O . ASP A 1 319 ? -13.597 17.798 31.447 1.00 90.12 319 ASP A O 1
ATOM 2363 N N . SER A 1 320 ? -14.034 15.664 30.946 1.00 89.56 320 SER A N 1
ATOM 2364 C CA . SER A 1 320 ? -12.673 15.129 31.054 1.00 89.56 320 SER A CA 1
ATOM 2365 C C . SER A 1 320 ? -11.695 15.619 29.979 1.00 89.56 320 SER A C 1
ATOM 2367 O O . SER A 1 320 ? -10.489 15.402 30.102 1.00 89.56 320 SER A O 1
ATOM 2369 N N . VAL A 1 321 ? -12.173 16.284 28.922 1.00 92.12 321 VAL A N 1
ATOM 2370 C CA . VAL A 1 321 ? -11.310 16.843 27.873 1.00 92.12 321 VAL A CA 1
ATOM 2371 C C . VAL A 1 321 ? -10.566 18.069 28.407 1.00 92.12 321 VAL A C 1
ATOM 2373 O O . VAL A 1 321 ? -11.178 19.102 28.687 1.00 92.12 321 VAL A O 1
ATOM 2376 N N . GLN A 1 322 ? -9.239 17.957 28.515 1.00 87.06 322 GLN A N 1
ATOM 2377 C CA . GLN A 1 322 ? -8.351 18.978 29.079 1.00 87.06 322 GLN A CA 1
ATOM 2378 C C . GLN A 1 322 ? -7.196 19.345 28.128 1.00 87.06 322 GLN A C 1
ATOM 2380 O O . GLN A 1 322 ? -6.847 18.598 27.213 1.00 87.06 322 GLN A O 1
ATOM 2385 N N . GLY A 1 323 ? -6.575 20.503 28.378 1.00 88.88 323 GLY A N 1
ATOM 2386 C CA . GLY A 1 323 ? -5.383 20.998 27.678 1.00 88.88 323 GLY A CA 1
ATOM 2387 C C . GLY A 1 323 ? -5.672 22.028 26.580 1.00 88.88 323 GLY A C 1
ATOM 2388 O O . GLY A 1 323 ? -6.820 22.224 26.181 1.00 88.88 323 GLY A O 1
ATOM 2389 N N . SER A 1 324 ? -4.618 22.665 26.063 1.00 91.50 324 SER A N 1
ATOM 2390 C CA . SER A 1 324 ? -4.694 23.708 25.027 1.00 91.50 324 SER A CA 1
ATOM 2391 C C . SER A 1 324 ? -4.077 23.281 23.691 1.00 91.50 324 SER A C 1
ATOM 2393 O O . SER A 1 324 ? -3.150 22.473 23.647 1.00 91.50 324 SER A O 1
ATOM 2395 N N . VAL A 1 325 ? -4.597 23.792 22.578 1.00 87.69 325 VAL A N 1
ATOM 2396 C CA . VAL A 1 325 ? -4.148 23.502 21.210 1.00 87.69 325 VAL A CA 1
ATOM 2397 C C . VAL A 1 325 ? -3.718 24.800 20.531 1.00 87.69 325 VAL A C 1
ATOM 2399 O O . VAL A 1 325 ? -4.408 25.816 20.597 1.00 87.69 325 VAL A O 1
ATOM 2402 N N . THR A 1 326 ? -2.604 24.732 19.806 1.00 86.69 326 THR A N 1
ATOM 2403 C CA . THR A 1 326 ? -2.167 25.765 18.861 1.00 86.69 326 THR A CA 1
ATOM 2404 C C . THR A 1 326 ? -2.245 25.180 17.460 1.00 86.69 326 THR A C 1
ATOM 2406 O O . THR A 1 326 ? -1.597 24.172 17.177 1.00 86.69 326 THR A O 1
ATOM 2409 N N . LEU A 1 327 ? -3.061 25.771 16.588 1.00 84.38 327 LEU A N 1
ATOM 2410 C CA . LEU A 1 327 ? -3.342 25.230 15.261 1.00 84.38 327 LEU A CA 1
A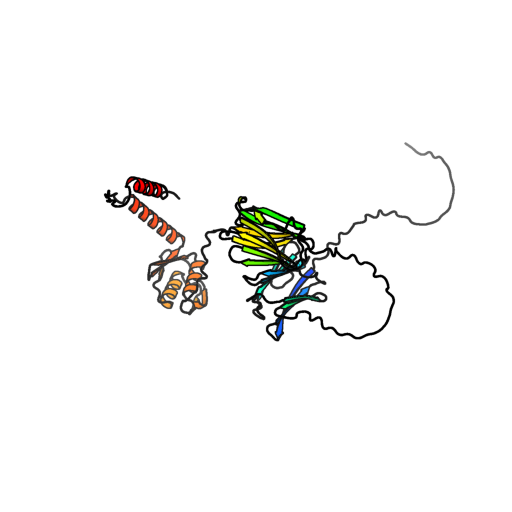TOM 2411 C C . LEU A 1 327 ? -3.619 26.348 14.257 1.00 84.38 327 LEU A C 1
ATOM 2413 O O . LEU A 1 327 ? -4.421 27.242 14.507 1.00 84.38 327 LEU A O 1
ATOM 2417 N N . ARG A 1 328 ? -3.011 26.249 13.074 1.00 87.38 328 ARG A N 1
ATOM 2418 C CA . ARG A 1 328 ? -3.306 27.114 11.931 1.00 87.38 328 ARG A CA 1
ATOM 2419 C C . ARG A 1 328 ? -3.740 26.259 10.749 1.00 87.38 328 ARG A C 1
ATOM 2421 O O . ARG A 1 328 ? -2.956 25.469 10.234 1.00 87.38 328 ARG A O 1
ATOM 2428 N N . LEU A 1 329 ? -4.977 26.445 10.312 1.00 84.94 329 LEU A N 1
ATOM 2429 C CA . LEU A 1 329 ? -5.593 25.758 9.183 1.00 84.94 329 LEU A CA 1
ATOM 2430 C C . LEU A 1 329 ? -5.903 26.765 8.080 1.00 84.94 329 LEU A C 1
ATOM 2432 O O . LEU A 1 329 ? -6.393 27.859 8.348 1.00 84.94 329 LEU A O 1
ATOM 2436 N N . GLN A 1 330 ? -5.638 26.395 6.833 1.00 88.00 330 GLN A N 1
ATOM 2437 C CA . GLN A 1 330 ? -5.986 27.196 5.662 1.00 88.00 330 GLN A CA 1
ATOM 2438 C C . GLN A 1 330 ? -6.649 26.291 4.635 1.00 88.00 330 GLN A C 1
ATOM 2440 O O . GLN A 1 330 ? -6.024 25.346 4.158 1.00 88.00 330 GLN A O 1
ATOM 2445 N N . ASN A 1 331 ? -7.901 26.591 4.293 1.00 84.94 331 ASN A N 1
ATOM 2446 C CA . ASN A 1 331 ? -8.671 25.862 3.288 1.00 84.94 331 ASN A CA 1
ATOM 2447 C C . ASN A 1 331 ? -8.799 24.342 3.560 1.00 84.94 331 ASN A C 1
ATOM 2449 O O . ASN A 1 331 ? -8.717 23.522 2.638 1.00 84.94 331 ASN A O 1
ATOM 2453 N N . VAL A 1 332 ? -8.992 23.959 4.826 1.00 86.88 332 VAL A N 1
ATOM 2454 C CA . VAL A 1 332 ? -9.049 22.557 5.279 1.00 86.88 332 VAL A CA 1
ATOM 2455 C C . VAL A 1 332 ? -10.501 22.156 5.576 1.00 86.88 332 VAL A C 1
ATOM 2457 O O . VAL A 1 332 ? -11.171 22.896 6.291 1.00 86.88 332 VAL A O 1
ATOM 2460 N N . PRO A 1 333 ? -11.008 21.014 5.069 1.00 91.62 333 PRO A N 1
ATOM 2461 C CA . PRO A 1 333 ? -12.320 20.478 5.447 1.00 91.62 333 PRO A CA 1
ATOM 2462 C C . PRO A 1 333 ? -12.488 20.336 6.970 1.00 91.62 333 PRO A C 1
ATOM 2464 O O . PRO A 1 333 ? -11.558 19.910 7.660 1.00 91.62 333 PRO A O 1
ATOM 2467 N N . TRP A 1 334 ? -13.660 20.674 7.513 1.00 90.62 334 TRP A N 1
ATOM 2468 C CA . TRP A 1 334 ? -13.894 20.657 8.968 1.00 90.62 334 TRP A CA 1
ATOM 2469 C C . TRP A 1 334 ? -13.720 19.270 9.609 1.00 90.62 334 TRP A C 1
ATOM 2471 O O . TRP A 1 334 ? -13.276 19.152 10.748 1.00 90.62 334 TRP A O 1
ATOM 2481 N N . ASP A 1 335 ? -14.039 18.205 8.881 1.00 90.50 335 ASP A N 1
ATOM 2482 C CA . ASP A 1 335 ? -13.921 16.817 9.321 1.00 90.50 335 ASP A CA 1
ATOM 2483 C C . ASP A 1 335 ? -12.456 16.368 9.405 1.00 90.50 335 ASP A C 1
ATOM 2485 O O . ASP A 1 335 ? -12.088 15.627 10.323 1.00 90.50 335 ASP A O 1
ATOM 2489 N N . GLN A 1 336 ? -11.612 16.881 8.507 1.00 90.38 336 GLN A N 1
ATOM 2490 C CA . GLN A 1 336 ? -10.159 16.764 8.591 1.00 90.38 336 GLN A CA 1
ATOM 2491 C C . GLN A 1 336 ? -9.601 17.587 9.756 1.00 90.38 336 GLN A C 1
ATOM 2493 O O . GLN A 1 336 ? -8.755 17.098 10.505 1.00 90.38 336 GLN A O 1
ATOM 2498 N N . ALA A 1 337 ? -10.080 18.821 9.931 1.00 88.62 337 ALA A N 1
ATOM 2499 C CA . ALA A 1 337 ? -9.690 19.688 11.040 1.00 88.62 337 ALA A CA 1
ATOM 2500 C C . ALA A 1 337 ? -9.983 19.030 12.398 1.00 88.62 337 ALA A C 1
ATOM 2502 O O . ALA A 1 337 ? -9.114 18.994 13.269 1.00 88.62 337 ALA A O 1
ATOM 2503 N N . LEU A 1 338 ? -11.172 18.441 12.543 1.00 90.75 338 LEU A N 1
ATOM 2504 C CA . LEU A 1 338 ? -11.566 17.687 13.725 1.00 90.75 338 LEU A CA 1
ATOM 2505 C C . LEU A 1 338 ? -10.625 16.499 13.971 1.00 90.75 338 LEU A C 1
ATOM 2507 O O . LEU A 1 338 ? -10.147 16.339 15.088 1.00 90.75 338 LEU A O 1
ATOM 2511 N N . ASP A 1 339 ? -10.308 15.693 12.950 1.00 89.75 339 ASP A N 1
ATOM 2512 C CA . ASP A 1 339 ? -9.399 14.542 13.112 1.00 89.75 339 ASP A CA 1
ATOM 2513 C C . ASP A 1 339 ? -7.988 14.973 13.557 1.00 89.75 339 ASP A C 1
ATOM 2515 O O . ASP A 1 339 ? -7.379 14.328 14.409 1.00 89.75 339 ASP A O 1
ATOM 2519 N N . ILE A 1 340 ? -7.480 16.102 13.047 1.00 88.00 340 ILE A N 1
ATOM 2520 C CA . ILE A 1 340 ? -6.183 16.662 13.467 1.00 88.00 340 ILE A CA 1
ATOM 2521 C C . ILE A 1 340 ? -6.201 17.023 14.959 1.00 88.00 340 ILE A C 1
ATOM 2523 O O . ILE A 1 340 ? -5.268 16.668 15.686 1.00 88.00 340 ILE A O 1
ATOM 2527 N N . VAL A 1 341 ? -7.255 17.700 15.426 1.00 89.25 341 VAL A N 1
ATOM 2528 C CA . VAL A 1 341 ? -7.400 18.085 16.841 1.00 89.25 341 VAL A CA 1
ATOM 2529 C C . VAL A 1 341 ? -7.489 16.847 17.732 1.00 89.25 341 VAL A C 1
ATOM 2531 O O . VAL A 1 341 ? -6.760 16.758 18.721 1.00 89.25 341 VAL A O 1
ATOM 2534 N N . LEU A 1 342 ? -8.320 15.869 17.355 1.00 91.88 342 LEU A N 1
ATOM 2535 C CA . LEU A 1 342 ? -8.505 14.633 18.116 1.00 91.88 342 LEU A CA 1
ATOM 2536 C C . LEU A 1 342 ? -7.188 13.860 18.271 1.00 91.88 342 LEU A C 1
ATOM 2538 O O . LEU A 1 342 ? -6.779 13.554 19.391 1.00 91.88 342 LEU A O 1
ATOM 2542 N N . ARG A 1 343 ? -6.462 13.639 17.167 1.00 88.38 343 ARG A N 1
ATOM 2543 C CA . ARG A 1 343 ? -5.175 12.922 17.171 1.00 88.38 343 ARG A CA 1
ATOM 2544 C C . ARG A 1 343 ? -4.105 13.625 17.997 1.00 88.38 343 ARG A C 1
ATOM 2546 O O . ARG A 1 343 ? -3.366 12.968 18.721 1.00 88.38 343 ARG A O 1
ATOM 2553 N N . THR A 1 344 ? -4.029 14.952 17.910 1.00 87.81 344 THR A N 1
ATOM 2554 C CA . THR A 1 344 ? -3.018 15.740 18.637 1.00 87.81 344 THR A CA 1
ATOM 2555 C C . THR A 1 344 ? -3.221 15.668 20.153 1.00 87.81 344 THR A C 1
ATOM 2557 O O . THR A 1 344 ? -2.260 15.782 20.912 1.00 87.81 344 THR A O 1
ATOM 2560 N N . LYS A 1 345 ? -4.466 15.474 20.605 1.00 87.25 345 LYS A N 1
ATOM 2561 C CA . LYS A 1 345 ? -4.844 15.452 22.025 1.00 87.25 345 LYS A CA 1
ATOM 2562 C C . LYS A 1 345 ? -5.221 14.075 22.567 1.00 87.25 345 LYS A C 1
ATOM 2564 O O . LYS A 1 345 ? -5.656 13.989 23.709 1.00 87.25 345 LYS A O 1
ATOM 2569 N N . GLY A 1 346 ? -5.033 13.008 21.787 1.00 89.44 346 GLY A N 1
ATOM 2570 C CA . GLY A 1 346 ? -5.377 11.644 22.210 1.00 89.44 346 GLY A CA 1
ATOM 2571 C C . GLY A 1 346 ? -6.872 11.453 22.494 1.00 89.44 346 GLY A C 1
ATOM 2572 O O . GLY A 1 346 ? -7.261 10.586 23.282 1.00 89.44 346 GLY A O 1
ATOM 2573 N N . LEU A 1 347 ? -7.707 12.286 21.878 1.00 93.62 347 LEU A N 1
ATOM 2574 C CA . LEU A 1 347 ? -9.156 12.205 21.967 1.00 93.62 347 LEU A CA 1
ATOM 2575 C C . LEU A 1 347 ? -9.678 11.311 20.850 1.00 93.62 347 LEU A C 1
ATOM 2577 O O . LEU A 1 347 ? -9.060 11.182 19.793 1.00 93.62 347 LEU A O 1
ATOM 2581 N N . ASP A 1 348 ? -10.856 10.756 21.070 1.00 93.44 348 ASP A N 1
ATOM 2582 C CA . ASP A 1 348 ? -11.562 9.976 20.070 1.00 93.44 348 ASP A CA 1
ATOM 2583 C C . ASP A 1 348 ? -13.020 10.442 19.982 1.00 93.44 348 ASP A C 1
ATOM 2585 O O . ASP A 1 348 ? -13.511 11.184 20.840 1.00 93.44 348 ASP A O 1
ATOM 2589 N N . LYS A 1 349 ? -13.705 10.055 18.905 1.00 92.50 349 LYS A N 1
ATOM 2590 C CA . LYS A 1 349 ? -15.104 10.410 18.666 1.00 92.50 349 LYS A CA 1
ATOM 2591 C C . LYS A 1 349 ? -15.986 9.182 18.486 1.00 92.50 349 LYS A C 1
ATOM 2593 O O . LYS A 1 349 ? -15.562 8.171 17.928 1.00 92.50 349 LYS A O 1
ATOM 2598 N N . ARG A 1 350 ? -17.245 9.287 18.903 1.00 92.25 350 ARG A N 1
ATOM 2599 C CA . ARG A 1 350 ? -18.327 8.348 18.579 1.00 92.25 350 ARG A CA 1
ATOM 2600 C C . ARG A 1 350 ? -19.469 9.108 17.944 1.00 92.25 350 ARG A C 1
ATOM 2602 O O . ARG A 1 350 ? -19.836 10.175 18.420 1.00 92.25 350 ARG A O 1
ATOM 2609 N N . ARG A 1 351 ? -19.997 8.588 16.841 1.00 90.44 351 ARG A N 1
ATOM 2610 C CA . ARG A 1 351 ? -21.178 9.157 16.198 1.00 90.44 351 ARG A CA 1
ATOM 2611 C C . ARG A 1 351 ? -22.372 8.288 16.553 1.00 90.44 351 ARG A C 1
ATOM 2613 O O . ARG A 1 351 ? -22.399 7.115 16.195 1.00 90.44 351 ARG A O 1
ATOM 2620 N N . ASN A 1 352 ? -23.345 8.898 17.206 1.00 85.38 352 ASN A N 1
ATOM 2621 C CA . ASN A 1 352 ? -24.634 8.310 17.516 1.00 85.38 352 ASN A CA 1
ATOM 2622 C C . ASN A 1 352 ? -25.669 9.130 16.751 1.00 85.38 352 ASN A C 1
ATOM 2624 O O . ASN A 1 352 ? -26.018 10.240 17.155 1.00 85.38 352 ASN A O 1
ATOM 2628 N N . ASP A 1 353 ? -26.078 8.608 15.596 1.00 85.94 353 ASP A N 1
ATOM 2629 C CA . ASP A 1 353 ? -26.978 9.269 14.653 1.00 85.94 353 ASP A CA 1
ATOM 2630 C C . ASP A 1 353 ? -26.514 10.693 14.290 1.00 85.94 353 ASP A C 1
ATOM 2632 O O . ASP A 1 353 ? -25.539 10.871 13.554 1.00 85.94 353 ASP A O 1
ATOM 2636 N N . ASN A 1 354 ? -27.199 11.705 14.828 1.00 88.19 354 ASN A N 1
ATOM 2637 C CA . ASN A 1 354 ? -26.982 13.125 14.559 1.00 88.19 354 ASN A CA 1
ATOM 2638 C C . ASN A 1 354 ? -26.029 13.812 15.557 1.00 88.19 354 ASN A C 1
ATOM 2640 O O . ASN A 1 354 ? -25.831 15.023 15.476 1.00 88.19 354 ASN A O 1
ATOM 2644 N N . VAL A 1 355 ? -25.476 13.076 16.526 1.00 89.94 355 VAL A N 1
ATOM 2645 C CA . VAL A 1 355 ? -24.624 13.628 17.589 1.00 89.94 355 VAL A CA 1
ATOM 2646 C C . VAL A 1 355 ? -23.250 12.966 17.569 1.00 89.94 355 VAL A C 1
ATOM 2648 O O . VAL A 1 355 ? -23.124 11.744 17.478 1.00 89.94 355 VAL A O 1
ATOM 2651 N N . ILE A 1 356 ? -22.202 13.781 17.660 1.00 93.25 356 ILE A N 1
ATOM 2652 C CA . ILE A 1 356 ? -20.811 13.342 17.757 1.00 93.25 356 ILE A CA 1
ATOM 2653 C C . ILE A 1 356 ? -20.339 13.567 19.191 1.00 93.25 356 ILE A C 1
ATOM 2655 O O . ILE A 1 356 ? -20.200 14.701 19.631 1.00 93.25 356 ILE A O 1
ATOM 2659 N N . ILE A 1 357 ? -20.063 12.491 19.914 1.00 93.06 357 ILE A N 1
ATOM 2660 C CA . ILE A 1 357 ? -19.509 12.526 21.267 1.00 93.06 357 ILE A CA 1
ATOM 2661 C C . ILE A 1 357 ? -17.987 12.494 21.160 1.00 93.06 357 ILE A C 1
ATOM 2663 O O . ILE A 1 357 ? -17.441 11.626 20.480 1.00 93.06 357 ILE A O 1
ATOM 2667 N N . VAL A 1 358 ? -17.307 13.420 21.828 1.00 94.94 358 VAL A N 1
ATOM 2668 C CA . VAL A 1 358 ? -15.845 13.512 21.888 1.00 94.94 358 VAL A CA 1
ATOM 2669 C C . VAL A 1 358 ? -15.390 13.383 23.335 1.00 94.94 358 VAL A C 1
ATOM 2671 O O . VAL A 1 358 ? -15.802 14.166 24.191 1.00 94.94 358 VAL A O 1
ATOM 2674 N N . ALA A 1 359 ? -14.506 12.424 23.595 1.00 95.06 359 ALA A N 1
ATOM 2675 C CA . ALA A 1 359 ? -13.912 12.208 24.910 1.00 95.06 359 ALA A CA 1
ATOM 2676 C C . ALA A 1 359 ? -12.485 11.646 24.782 1.00 95.06 359 ALA A C 1
ATOM 2678 O O . ALA A 1 359 ? -12.067 11.256 23.685 1.00 95.06 359 ALA A O 1
ATOM 2679 N N . PRO A 1 360 ? -11.719 11.583 25.885 1.00 95.25 360 PRO A N 1
ATOM 2680 C CA . PRO A 1 360 ? -10.469 10.839 25.925 1.00 95.25 360 PRO A CA 1
ATOM 2681 C C . PRO A 1 360 ? -10.678 9.387 25.489 1.00 95.25 360 PRO A C 1
ATOM 2683 O O . PRO A 1 360 ? -11.672 8.750 25.847 1.00 95.25 360 PRO A O 1
ATOM 2686 N N . THR A 1 361 ? -9.717 8.857 24.733 1.00 92.69 361 THR A N 1
ATOM 2687 C CA . THR A 1 361 ? -9.800 7.501 24.165 1.00 92.69 361 THR A CA 1
ATOM 2688 C C . THR A 1 361 ? -10.061 6.437 25.240 1.00 92.69 361 THR A C 1
ATOM 2690 O O . THR A 1 361 ? -10.845 5.514 25.031 1.00 92.69 361 THR A O 1
ATOM 2693 N N . GLU A 1 362 ? -9.439 6.589 26.409 1.00 92.19 362 GLU A N 1
ATOM 2694 C CA . GLU A 1 362 ? -9.572 5.665 27.538 1.00 92.19 362 GLU A CA 1
ATOM 2695 C C . GLU A 1 362 ? -10.980 5.675 28.157 1.00 92.19 362 GLU A C 1
ATOM 2697 O O . GLU A 1 362 ? -11.554 4.616 28.417 1.00 92.19 362 GLU A O 1
ATOM 2702 N N . GLU A 1 363 ? -11.583 6.856 28.322 1.00 92.50 363 GLU A N 1
ATOM 2703 C CA . GLU A 1 363 ? -12.951 6.988 28.834 1.00 92.50 363 GLU A CA 1
ATOM 2704 C C . GLU A 1 363 ? -13.954 6.324 27.887 1.00 92.50 363 GLU A C 1
ATOM 2706 O O . GLU A 1 363 ? -14.778 5.522 28.326 1.00 92.50 363 GLU A O 1
ATOM 2711 N N . LEU A 1 364 ? -13.848 6.590 26.580 1.00 90.50 364 LEU A N 1
ATOM 2712 C CA . LEU A 1 364 ? -14.729 5.969 25.589 1.00 90.50 364 LEU A CA 1
ATOM 2713 C C . LEU A 1 364 ? -14.591 4.445 25.589 1.00 90.50 364 LEU A C 1
ATOM 2715 O O . LEU A 1 364 ? -15.601 3.746 25.637 1.00 90.50 364 LEU A O 1
ATOM 2719 N N . ALA A 1 365 ? -13.361 3.930 25.613 1.00 90.69 365 ALA A N 1
ATOM 2720 C CA . ALA A 1 365 ? -13.113 2.492 25.645 1.00 90.69 365 ALA A CA 1
ATOM 2721 C C . ALA A 1 365 ? -13.699 1.826 26.904 1.00 90.69 365 ALA A C 1
ATOM 2723 O O . ALA A 1 365 ? -14.308 0.757 26.821 1.00 90.69 365 ALA A O 1
ATOM 2724 N N . SER A 1 366 ? -13.545 2.457 28.073 1.00 92.62 366 SER A N 1
ATOM 2725 C CA . SER A 1 366 ? -14.105 1.937 29.328 1.00 92.62 366 SER A CA 1
ATOM 2726 C C . SER A 1 366 ? -15.636 1.920 29.328 1.00 92.62 366 SER A C 1
ATOM 2728 O O . SER A 1 366 ? -16.234 0.920 29.732 1.00 92.62 366 SER A O 1
ATOM 2730 N N . ARG A 1 367 ? -16.276 2.976 28.809 1.00 90.06 367 ARG A N 1
ATOM 2731 C CA . ARG A 1 367 ? -17.735 3.065 28.692 1.00 90.06 367 ARG A CA 1
ATOM 2732 C C . ARG A 1 367 ? -18.296 1.991 27.763 1.00 90.06 367 ARG A C 1
ATOM 2734 O O . ARG A 1 367 ? -19.264 1.328 28.124 1.00 90.06 367 ARG A O 1
ATOM 2741 N N . GLU A 1 368 ? -17.670 1.781 26.608 1.00 89.88 368 GLU A N 1
ATOM 2742 C CA . GLU A 1 368 ? -18.084 0.748 25.649 1.00 89.88 368 GLU A CA 1
ATOM 2743 C C . GLU A 1 368 ? -17.946 -0.657 26.233 1.00 89.88 368 GLU A C 1
ATOM 2745 O O . GLU A 1 368 ? -18.850 -1.479 26.096 1.00 89.88 368 GLU A O 1
ATOM 2750 N N . LYS A 1 369 ? -16.843 -0.930 26.939 1.00 92.00 369 LYS A N 1
ATOM 2751 C CA . LYS A 1 369 ? -16.644 -2.216 27.612 1.00 92.00 369 LYS A CA 1
ATOM 2752 C C . LYS A 1 369 ? -17.725 -2.476 28.662 1.00 92.00 369 LYS A C 1
ATOM 2754 O O . LYS A 1 369 ? -18.250 -3.585 28.722 1.00 92.00 369 LYS 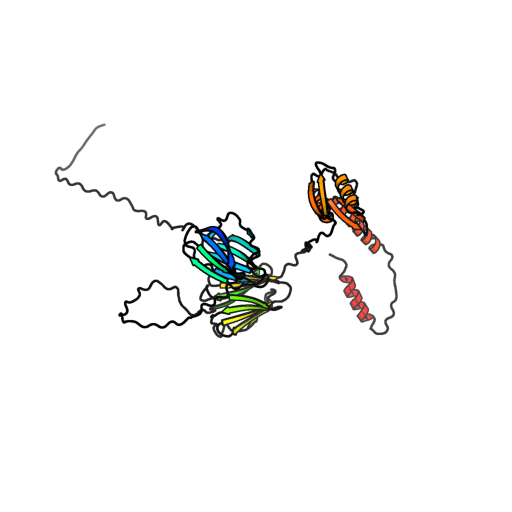A O 1
ATOM 2759 N N . ALA A 1 370 ? -18.061 -1.470 29.469 1.00 92.88 370 ALA A N 1
ATOM 2760 C CA . ALA A 1 370 ? -19.113 -1.582 30.476 1.00 92.88 370 ALA A CA 1
ATOM 2761 C C . ALA A 1 370 ? -20.493 -1.809 29.839 1.00 92.88 370 ALA A C 1
ATOM 2763 O O . ALA A 1 370 ? -21.262 -2.638 30.318 1.00 92.88 370 ALA A O 1
ATOM 2764 N N . GLU A 1 371 ? -20.794 -1.122 28.735 1.00 91.25 371 GLU A N 1
ATOM 2765 C CA . GLU A 1 371 ? -22.054 -1.298 28.012 1.00 91.25 371 GLU A CA 1
ATOM 2766 C C . GLU A 1 371 ? -22.172 -2.694 27.383 1.00 91.25 371 GLU A C 1
ATOM 2768 O O . GLU A 1 371 ? -23.229 -3.319 27.462 1.00 91.25 371 GLU A O 1
ATOM 2773 N N . LEU A 1 372 ? -21.091 -3.212 26.793 1.00 90.94 372 LEU A N 1
ATOM 2774 C CA . LEU A 1 372 ? -21.064 -4.566 26.239 1.00 90.94 372 LEU A CA 1
ATOM 2775 C C . LEU A 1 372 ? -21.219 -5.635 27.324 1.00 90.94 372 LEU A C 1
ATOM 2777 O O . LEU A 1 372 ? -22.008 -6.556 27.132 1.00 90.94 372 LEU A O 1
ATOM 2781 N N . ALA A 1 373 ? -20.531 -5.488 28.459 1.00 91.75 373 ALA A N 1
ATOM 2782 C CA . ALA A 1 373 ? -20.672 -6.397 29.595 1.00 91.75 373 ALA A CA 1
ATOM 2783 C C . ALA A 1 373 ? -22.111 -6.393 30.133 1.00 91.75 373 ALA A C 1
ATOM 2785 O O . ALA A 1 373 ? -22.738 -7.440 30.221 1.00 91.75 373 ALA A O 1
ATOM 2786 N N . ALA A 1 374 ? -22.696 -5.211 30.355 1.00 92.19 374 ALA A N 1
ATOM 2787 C CA . ALA A 1 374 ? -24.081 -5.102 30.808 1.00 92.19 374 ALA A CA 1
ATOM 2788 C C . ALA A 1 374 ? -25.078 -5.729 29.816 1.00 92.19 374 ALA A C 1
ATOM 2790 O O . ALA A 1 374 ? -26.059 -6.349 30.220 1.00 92.19 374 ALA A O 1
ATOM 2791 N N . ARG A 1 375 ? -24.839 -5.598 28.504 1.00 90.56 375 ARG A N 1
ATOM 2792 C CA . ARG A 1 375 ? -25.669 -6.257 27.482 1.00 90.56 375 ARG A CA 1
ATOM 2793 C C . ARG A 1 375 ? -25.533 -7.777 27.501 1.00 90.56 375 ARG A C 1
ATOM 2795 O O . ARG A 1 375 ? -26.519 -8.443 27.196 1.00 90.56 375 ARG A O 1
ATOM 2802 N N . GLN A 1 376 ? -24.351 -8.310 27.805 1.00 89.94 376 GLN A N 1
ATOM 2803 C CA . GLN A 1 376 ? -24.138 -9.750 27.973 1.00 89.94 376 GLN A CA 1
ATOM 2804 C C . GLN A 1 376 ? -24.856 -10.248 29.228 1.00 89.94 376 GLN A C 1
ATOM 2806 O O . GLN A 1 376 ? -25.666 -11.164 29.122 1.00 89.94 376 GLN A O 1
ATOM 2811 N N . ASP A 1 377 ? -24.694 -9.559 30.357 1.00 90.38 377 ASP A N 1
ATOM 2812 C CA . ASP A 1 377 ? -25.360 -9.902 31.617 1.00 90.38 377 ASP A CA 1
ATOM 2813 C C . ASP A 1 377 ? -26.888 -9.940 31.458 1.00 90.38 377 ASP A C 1
ATOM 2815 O O . ASP A 1 377 ? -27.555 -10.861 31.924 1.00 90.38 377 ASP A O 1
ATOM 2819 N N . VAL A 1 378 ? -27.470 -8.968 30.746 1.00 89.94 378 VAL A N 1
ATOM 2820 C CA . VAL A 1 378 ? -28.916 -8.945 30.466 1.00 89.94 378 VAL A CA 1
ATOM 2821 C C . VAL A 1 378 ? -29.357 -10.126 29.595 1.00 89.94 378 VAL A C 1
ATOM 2823 O O . VAL A 1 378 ? -30.457 -10.639 29.791 1.00 89.94 378 VAL A O 1
ATOM 2826 N N . GLN A 1 379 ? -28.534 -10.564 28.637 1.00 85.06 379 GLN A N 1
ATOM 2827 C CA . GLN A 1 379 ? -28.841 -11.726 27.795 1.00 85.06 379 GLN A CA 1
ATOM 2828 C C . GLN A 1 379 ? -28.739 -13.037 28.578 1.00 85.06 379 GLN A C 1
ATOM 2830 O O . GLN A 1 379 ? -29.592 -13.905 28.412 1.00 85.06 379 GLN A O 1
ATOM 2835 N N . GLU A 1 380 ? -27.743 -13.165 29.454 1.00 86.88 380 GLU A N 1
ATOM 2836 C CA . GLU A 1 380 ? -27.555 -14.345 30.303 1.00 86.88 380 GLU A CA 1
ATOM 2837 C C . GLU A 1 380 ? -28.637 -14.467 31.383 1.00 86.88 380 GLU A C 1
ATOM 2839 O O . GLU A 1 380 ? -29.094 -15.567 31.692 1.00 86.88 380 GLU A O 1
ATOM 2844 N N . LEU A 1 381 ? -29.086 -13.337 31.933 1.00 88.00 381 LEU A N 1
ATOM 2845 C CA . LEU A 1 381 ? -30.125 -13.278 32.965 1.00 88.00 381 LEU A CA 1
ATOM 2846 C C . LEU A 1 381 ? -31.549 -13.224 32.388 1.00 88.00 381 LEU A C 1
ATOM 2848 O O . LEU A 1 381 ? -32.521 -13.157 33.148 1.00 88.00 381 LEU A O 1
ATOM 2852 N N . ALA A 1 382 ? -31.703 -13.247 31.061 1.00 84.38 382 ALA A N 1
ATOM 2853 C CA . ALA A 1 382 ? -33.014 -13.285 30.436 1.00 84.38 382 ALA A CA 1
ATOM 2854 C C . ALA A 1 382 ? -33.724 -14.613 30.772 1.00 84.38 382 ALA A C 1
ATOM 2856 O O . ALA A 1 382 ? -33.131 -15.689 30.672 1.00 84.38 382 ALA A O 1
ATOM 2857 N N . PRO A 1 383 ? -35.012 -14.584 31.156 1.00 86.12 383 PRO A N 1
ATOM 2858 C CA . PRO A 1 383 ? -35.731 -15.797 31.515 1.00 86.12 383 PRO A CA 1
ATOM 2859 C C . PRO A 1 383 ? -35.876 -16.724 30.303 1.00 86.12 383 PRO A C 1
ATOM 2861 O O . PRO A 1 383 ? -36.457 -16.349 29.280 1.00 86.12 383 PRO A O 1
ATOM 2864 N N . LEU A 1 384 ? -35.389 -17.958 30.447 1.00 87.25 384 LEU A N 1
ATOM 2865 C CA . LEU A 1 384 ? -35.531 -19.007 29.441 1.00 87.25 384 LEU A CA 1
ATOM 2866 C C . LEU A 1 384 ? -37.010 -19.358 29.240 1.00 87.25 384 LEU A C 1
ATOM 2868 O O . LEU A 1 384 ? -37.762 -19.537 30.201 1.00 87.25 384 LEU A O 1
ATOM 2872 N N . ARG A 1 385 ? -37.425 -19.494 27.977 1.00 84.62 385 ARG A N 1
ATOM 2873 C CA . ARG A 1 385 ? -38.761 -19.968 27.599 1.00 84.62 385 ARG A CA 1
ATOM 2874 C C . ARG A 1 385 ? -38.656 -21.270 26.825 1.00 84.62 385 ARG A C 1
ATOM 2876 O O . ARG A 1 385 ? -37.770 -21.436 25.992 1.00 84.62 385 ARG A O 1
ATOM 2883 N N . SER A 1 386 ? -39.580 -22.184 27.095 1.00 89.69 386 SER A N 1
ATOM 2884 C CA . SER A 1 386 ? -39.744 -23.406 26.313 1.00 89.69 386 SER A CA 1
ATOM 2885 C C . SER A 1 386 ? -40.849 -23.194 25.284 1.00 89.69 386 SER A C 1
ATOM 2887 O O . SER A 1 386 ? -41.989 -22.922 25.656 1.00 89.69 386 SER A O 1
ATOM 2889 N N . GLU A 1 387 ? -40.520 -23.336 24.002 1.00 87.88 387 GLU A N 1
ATOM 2890 C CA . GLU A 1 387 ? -41.488 -23.326 22.903 1.00 87.88 387 GLU A CA 1
ATOM 2891 C C . GLU A 1 387 ? -41.489 -24.677 22.181 1.00 87.88 387 GLU A C 1
ATOM 2893 O O . GLU A 1 387 ? -40.443 -25.302 21.997 1.00 87.88 387 GLU A O 1
ATOM 2898 N N . TYR A 1 388 ? -42.675 -25.132 21.771 1.00 89.38 388 TYR A N 1
ATOM 2899 C CA . TYR A 1 388 ? -42.839 -26.336 20.958 1.00 89.38 388 TYR A CA 1
ATOM 2900 C C . TYR A 1 388 ? -42.997 -25.938 19.490 1.00 89.38 388 TYR A C 1
ATOM 2902 O O . TYR A 1 388 ? -43.953 -25.256 19.127 1.00 89.38 388 TYR A O 1
ATOM 2910 N N . LEU A 1 389 ? -42.078 -26.390 18.637 1.00 87.31 389 LEU A N 1
ATOM 2911 C CA . LEU A 1 389 ? -42.117 -26.162 17.191 1.00 87.31 389 LEU A CA 1
ATOM 2912 C C . LEU A 1 389 ? -42.646 -27.415 16.484 1.00 87.31 389 LEU A C 1
ATOM 2914 O O . LEU A 1 389 ? -42.051 -28.489 16.578 1.00 87.31 389 LEU A O 1
ATOM 2918 N N . GLN A 1 390 ? -43.762 -27.285 15.763 1.00 89.94 390 GLN A N 1
ATOM 2919 C CA . GLN A 1 390 ? -44.301 -28.373 14.946 1.00 89.94 390 GLN A CA 1
ATOM 2920 C C . GLN A 1 390 ? -43.505 -28.511 13.643 1.00 89.94 390 GLN A C 1
ATOM 2922 O O . GLN A 1 390 ? -43.319 -27.544 12.906 1.00 89.94 390 GLN A O 1
ATOM 2927 N N . VAL A 1 391 ? -43.083 -29.736 13.327 1.00 89.38 391 VAL A N 1
ATOM 2928 C CA . VAL A 1 391 ? -42.324 -30.052 12.111 1.00 89.38 391 VAL A CA 1
ATOM 2929 C C . VAL A 1 391 ? -43.185 -30.909 11.184 1.00 89.38 391 VAL A C 1
ATOM 2931 O O . VAL A 1 391 ? -43.602 -31.995 11.570 1.00 89.38 391 VAL A O 1
ATOM 2934 N N . ASN A 1 392 ? -43.436 -30.434 9.958 1.00 88.06 392 ASN A N 1
ATOM 2935 C CA . ASN A 1 392 ? -44.354 -31.094 9.013 1.00 88.06 392 ASN A CA 1
ATOM 2936 C C . ASN A 1 392 ? -43.663 -31.835 7.848 1.00 88.06 392 ASN A C 1
ATOM 2938 O O . ASN A 1 392 ? -44.289 -32.685 7.227 1.00 88.06 392 ASN A O 1
ATOM 2942 N N . TYR A 1 393 ? -42.388 -31.547 7.546 1.00 86.06 393 TYR A N 1
ATOM 2943 C CA . TYR A 1 393 ? -41.699 -32.059 6.339 1.00 86.06 393 TYR A CA 1
ATOM 2944 C C . TYR A 1 393 ? -40.286 -32.605 6.591 1.00 86.06 393 TYR A C 1
ATOM 2946 O O . TYR A 1 393 ? -39.558 -32.915 5.652 1.00 86.06 393 TYR A O 1
ATOM 2954 N N . ALA A 1 394 ? -39.883 -32.724 7.855 1.00 87.69 394 ALA A N 1
ATOM 2955 C CA . ALA A 1 394 ? -38.580 -33.248 8.246 1.00 87.69 394 ALA A CA 1
ATOM 2956 C C . ALA A 1 394 ? -38.715 -34.110 9.503 1.00 87.69 394 ALA A C 1
ATOM 2958 O O . ALA A 1 394 ? -39.636 -33.933 10.303 1.00 87.69 394 ALA A O 1
ATOM 2959 N N . LYS A 1 395 ? -37.783 -35.046 9.694 1.00 89.50 395 LYS A N 1
ATOM 2960 C CA . LYS A 1 395 ? -37.711 -35.815 10.936 1.00 89.50 395 LYS A CA 1
ATOM 2961 C C . LYS A 1 395 ? -37.154 -34.915 12.037 1.00 89.50 395 LYS A C 1
ATOM 2963 O O . LYS A 1 395 ? -36.055 -34.382 11.912 1.00 89.50 395 LYS A O 1
ATOM 2968 N N . ALA A 1 396 ? -37.891 -34.787 13.140 1.00 88.00 396 ALA A N 1
ATOM 2969 C CA . ALA A 1 396 ? -37.486 -33.963 14.281 1.00 88.00 396 ALA A CA 1
ATOM 2970 C C . ALA A 1 396 ? -36.122 -34.375 14.872 1.00 88.00 396 ALA A C 1
ATOM 2972 O O . ALA A 1 396 ? -35.389 -33.522 15.363 1.00 88.00 396 ALA A O 1
ATOM 2973 N N . GLY A 1 397 ? -35.757 -35.661 14.786 1.00 88.56 397 GLY A N 1
ATOM 2974 C CA . GLY A 1 397 ? -34.456 -36.162 15.242 1.00 88.56 397 GLY A CA 1
ATOM 2975 C C . GLY A 1 397 ? -33.271 -35.588 14.462 1.00 88.56 397 GLY A C 1
ATOM 2976 O O . GLY A 1 397 ? -32.295 -35.158 15.074 1.00 88.56 397 GLY A O 1
ATOM 2977 N N . ASP A 1 398 ? -33.385 -35.504 13.134 1.00 86.56 398 ASP A N 1
ATOM 2978 C CA . ASP A 1 398 ? -32.325 -34.966 12.272 1.00 86.56 398 ASP A CA 1
ATOM 2979 C C . ASP A 1 398 ? -32.152 -33.455 12.510 1.00 86.56 398 ASP A C 1
ATOM 2981 O O . ASP A 1 398 ? -31.034 -32.952 12.612 1.00 86.56 398 ASP A O 1
ATOM 2985 N N . LEU A 1 399 ? -33.264 -32.732 12.705 1.00 84.38 399 LEU A N 1
ATOM 2986 C CA . LEU A 1 399 ? -33.244 -31.312 13.072 1.00 84.38 399 LEU A CA 1
ATOM 2987 C C . LEU A 1 399 ? -32.650 -31.075 14.466 1.00 84.38 399 LEU A C 1
ATOM 2989 O O . LEU A 1 399 ? -31.878 -30.138 14.651 1.00 84.38 399 LEU A O 1
ATOM 2993 N N . ALA A 1 400 ? -32.967 -31.924 15.446 1.00 85.94 400 ALA A N 1
ATOM 2994 C CA . ALA A 1 400 ? -32.412 -31.815 16.792 1.00 85.94 400 ALA A CA 1
ATOM 2995 C C . ALA A 1 400 ? -30.889 -32.018 16.807 1.00 85.94 400 ALA A C 1
ATOM 2997 O O . ALA A 1 400 ? -30.195 -31.327 17.552 1.00 85.94 400 ALA A O 1
ATOM 2998 N N . ALA A 1 401 ? -30.366 -32.931 15.982 1.00 86.44 401 ALA A N 1
ATOM 2999 C CA . ALA A 1 401 ? -28.927 -33.135 15.831 1.00 86.44 401 ALA A CA 1
ATOM 3000 C C . ALA A 1 401 ? -28.240 -31.895 15.235 1.00 86.44 401 ALA A C 1
ATOM 3002 O O . ALA A 1 401 ? -27.224 -31.448 15.765 1.00 86.44 401 ALA A O 1
ATOM 3003 N N . LEU A 1 402 ? -28.834 -31.291 14.200 1.00 84.44 402 LEU A N 1
ATOM 3004 C CA . LEU A 1 402 ? -28.321 -30.063 13.585 1.00 84.44 402 LEU A CA 1
ATOM 3005 C C . LEU A 1 402 ? -28.320 -28.885 14.571 1.00 84.44 402 LEU A C 1
ATOM 3007 O O . LEU A 1 402 ? -27.293 -28.231 14.736 1.00 84.44 402 LEU A O 1
ATOM 3011 N N . ILE A 1 403 ? -29.424 -28.660 15.289 1.00 84.81 403 ILE A N 1
ATOM 3012 C CA . ILE A 1 403 ? -29.559 -27.544 16.241 1.00 84.81 403 ILE A CA 1
ATOM 3013 C C . ILE A 1 403 ? -28.599 -27.701 17.430 1.00 84.81 403 ILE A C 1
ATOM 3015 O O . ILE A 1 403 ? -27.955 -26.733 17.830 1.00 84.81 403 ILE A O 1
ATOM 3019 N N . LYS A 1 404 ? -28.443 -28.917 17.975 1.00 83.12 404 LYS A N 1
ATOM 3020 C CA . LYS A 1 404 ? -27.478 -29.179 19.058 1.00 83.12 404 LYS A CA 1
ATOM 3021 C C . LYS A 1 404 ? -26.033 -28.997 18.597 1.00 83.12 404 LYS A C 1
ATOM 3023 O O . LYS A 1 404 ? -25.267 -28.349 19.299 1.00 83.12 404 LYS A O 1
ATOM 3028 N N . SER A 1 405 ? -25.696 -29.472 17.394 1.00 75.62 405 SER A N 1
ATOM 3029 C CA . SER A 1 405 ? -24.353 -29.287 16.823 1.00 75.62 405 SER A CA 1
ATOM 3030 C C . SER A 1 405 ? -23.999 -27.814 16.578 1.00 75.62 405 SER A C 1
ATOM 3032 O O . SER A 1 405 ? -22.832 -27.442 16.644 1.00 75.62 405 SER A O 1
ATOM 3034 N N . GLN A 1 406 ? -25.002 -26.963 16.336 1.00 64.81 406 GLN A N 1
ATOM 3035 C CA . GLN A 1 406 ? -24.819 -25.525 16.143 1.00 64.81 406 GLN A CA 1
ATOM 3036 C C . GLN A 1 406 ? -24.734 -24.759 17.476 1.00 64.81 406 GLN A C 1
ATOM 3038 O O . GLN A 1 406 ? -24.057 -23.735 17.550 1.00 64.81 406 GLN A O 1
ATOM 3043 N N . GLY A 1 407 ? -25.377 -25.263 18.536 1.00 52.19 407 GLY A N 1
ATOM 3044 C CA . GLY A 1 407 ? -25.371 -24.661 19.874 1.00 52.19 407 GLY A CA 1
ATOM 3045 C C . GLY A 1 407 ? -24.054 -24.814 20.646 1.00 52.19 407 GLY A C 1
ATOM 3046 O O . GLY A 1 407 ? -23.725 -23.949 21.451 1.00 52.19 407 GLY A O 1
ATOM 3047 N N . GLU A 1 408 ? -23.262 -25.856 20.379 1.00 50.81 408 GLU A N 1
ATOM 3048 C CA . GLU A 1 408 ? -21.966 -26.079 21.052 1.00 50.81 408 GLU A CA 1
ATOM 3049 C C . GLU A 1 408 ? -20.804 -25.241 20.471 1.00 50.81 408 GLU A C 1
ATOM 3051 O O . GLU A 1 408 ? -19.714 -25.224 21.037 1.00 50.81 408 GLU A O 1
ATOM 3056 N N . GLY A 1 409 ? -21.017 -24.501 19.374 1.00 46.22 409 GLY A N 1
ATOM 3057 C CA . GLY A 1 409 ? -19.966 -23.737 18.681 1.00 46.22 409 GLY A CA 1
ATOM 3058 C C . GLY A 1 409 ? -19.883 -22.233 18.990 1.00 46.22 409 GLY A C 1
ATOM 3059 O O . GLY A 1 409 ? -19.047 -21.557 18.397 1.00 46.22 409 GLY A O 1
ATOM 3060 N N . GLY A 1 410 ? -20.744 -21.683 19.856 1.00 43.44 410 GLY A N 1
ATOM 3061 C CA . GLY A 1 410 ? -20.916 -20.224 20.007 1.00 43.44 410 GLY A CA 1
ATOM 3062 C C . GLY A 1 410 ? -20.479 -19.598 21.338 1.00 43.44 410 GLY A C 1
ATOM 3063 O O . GLY A 1 410 ? -20.641 -18.395 21.506 1.00 43.44 410 GLY A O 1
ATOM 3064 N N . GLY A 1 411 ? -19.958 -20.381 22.287 1.00 40.97 411 GLY A N 1
ATOM 3065 C CA . GLY A 1 411 ? -19.765 -19.957 23.685 1.00 40.97 411 GLY A CA 1
ATOM 3066 C C . GLY A 1 411 ? -18.322 -19.736 24.147 1.00 40.97 411 GLY A C 1
ATOM 3067 O O . GLY A 1 411 ? -18.069 -19.790 25.347 1.00 40.97 411 GLY A O 1
ATOM 3068 N N . GLY A 1 412 ? -17.356 -19.528 23.250 1.00 44.81 412 GLY A N 1
ATOM 3069 C CA . GLY A 1 412 ? -15.984 -19.277 23.694 1.00 44.81 412 GLY A CA 1
ATOM 3070 C C . GLY A 1 412 ? -15.005 -18.922 22.589 1.00 44.81 412 GLY A C 1
ATOM 3071 O O . GLY A 1 412 ? -14.441 -19.818 21.964 1.00 44.81 412 GLY A O 1
ATOM 3072 N N . SER A 1 413 ? -14.775 -17.622 22.394 1.00 34.09 413 SER A N 1
ATOM 3073 C CA . SER A 1 413 ? -13.463 -16.979 22.172 1.00 34.09 413 SER A CA 1
ATOM 3074 C C . SER A 1 413 ? -13.631 -15.473 22.023 1.00 34.09 413 SER A C 1
ATOM 3076 O O . SER A 1 413 ? -14.483 -15.064 21.204 1.00 34.09 413 SER A O 1
#

Solvent-accessible surface area (backbone atoms only — not comparable to full-atom values): 24673 Å² total; per-residue (Å²): 133,85,83,90,83,92,86,82,86,81,88,78,88,78,92,80,91,79,91,78,85,85,74,84,82,77,80,76,80,75,77,78,78,70,77,64,35,32,38,50,46,77,48,80,44,83,47,81,87,54,17,27,38,36,40,37,35,34,79,42,68,65,69,83,64,51,74,47,67,39,66,86,74,15,31,42,37,35,38,32,70,51,23,42,82,53,48,93,58,53,64,46,82,62,71,49,47,56,31,45,32,38,39,55,47,70,56,97,58,25,26,38,38,38,35,37,29,82,51,75,64,51,66,50,78,46,77,56,75,35,27,40,40,34,38,31,47,55,88,70,73,87,75,85,73,85,76,89,79,88,84,82,92,75,84,88,76,80,81,80,82,69,88,71,72,85,88,62,78,41,26,51,76,46,77,49,77,44,72,50,80,89,36,19,24,32,42,39,35,31,40,68,41,67,83,58,51,72,47,63,48,76,59,88,57,28,42,37,36,39,30,55,63,26,43,71,53,76,89,66,50,40,79,46,84,34,56,89,61,65,27,34,36,44,26,35,38,30,43,81,49,93,66,14,34,37,36,42,33,37,41,54,82,66,61,45,77,48,75,52,72,55,76,43,32,44,34,40,36,35,30,51,50,75,83,58,90,66,67,71,76,64,79,74,78,70,81,42,68,67,38,68,48,79,45,72,73,37,47,44,61,60,54,53,49,52,52,19,66,76,65,76,46,51,62,46,71,46,88,84,56,76,61,66,42,69,47,78,44,72,74,37,26,45,59,49,53,50,50,54,54,27,64,77,68,56,34,40,76,46,77,58,91,80,35,35,41,35,34,41,45,66,60,54,53,51,52,51,52,53,53,52,49,54,54,49,52,54,62,72,69,48,84,86,78,90,81,88,83,88,72,90,89,61,63,66,67,65,53,50,53,53,54,51,64,58,62,76,73,73,85,82,134

Sequence (413 aa):
MNKTTIRQLAASTLLWLAACVIVGVATSVAHAQGTPNKLESIDVQNMSGQQLQLTLRHSAPPSEPVAFTIDNPARISLDLANTALALPSRRVDVRAGGVDSILAAEAAGRTRLVLNLDRLLPYTTRVSGNDIIIMIGATNSPAVAAAASSGASGSPVAPRTASAAPSGPRAIRGIDFRRGAGGTGRVIVRLSDPRTPANLRQLGNQIVVDFSGAEIASNLARRYDAGDFATPVTGFDVVRVGDGVRISISAVGDYEQLAYQTDDQYVVEVQPARKAAQKTEDKRVYTGERLTLNFQDIETRAVLQLLADASGQNIVVSDSVQGSVTLRLQNVPWDQALDIVLRTKGLDKRRNDNVIIVAPTEELASREKAELAARQDVQELAPLRSEYLQVNYAKAGDLAALIKSQGEGGGGS

Nearest PDB structures (foldseek):
  4av2-assembly1_A  TM=3.854E-01  e=7.970E-15  Neisseria meningitidis MC58
  3jc8-assembly1_Qa  TM=2.650E-01  e=9.600E-18  Myxococcus xanthus DK 1622
  4ar0-assembly1_A  TM=7.366E-01  e=5.254E-08  Neisseria meningitidis
  4aqz-assembly1_A  TM=6.871E-01  e=6.586E-06  Neisseria meningitid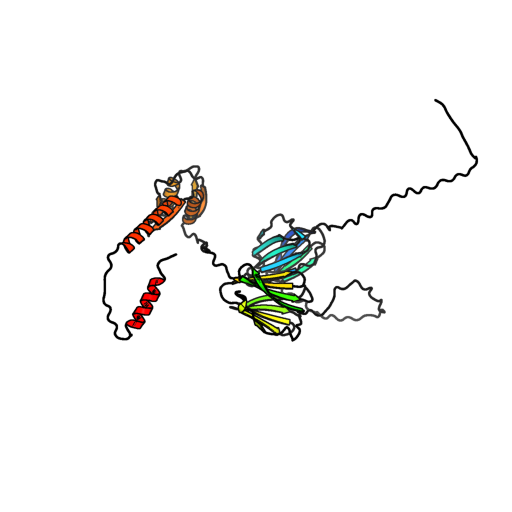is
  7b5h-assembly1_AJ  TM=4.152E-01  e=2.360E-03  Nostoc sp. PCC 7120 = FACHB-418

Foldseek 3Di:
DDDDDDDDDDDDDDDDDDDDDPDDDPPPPPPCPPQQKEFADWDWDQDPPLKIKIKTAIPFQFDFWDWDFDFVQTKIKTKTASYDYNYPDQKDADPTSQWGIWGWDDDDSIIIIMTGGNGHWDKDWDTDTRIIMIMTNDPDDPPPDDDDDDDDDDDDDDDDDDDDDDPDQWEFPDWDWDQDPQQKIKIKTFIPDLNFDWHWDDDPQKIKIKTAQYYYDPVRQAKAADCVSNHQFGTWGWHDDDNIIMIITGGDDAWDWDWDDDGRIIMIMIHHDPPPVPPPPPPPPQDAFWDWDFDDFAWLVVVVVVLCVVRVAAEAEDPQRTGTDGDTGDRHGSVVVVVVSCVVRQKDWDDDDRYIYIYHPVVVVVVVVVVVVVVVVCVVPPDDDDDDDDDDPDDVVVVVVVVVVVVVPPDDD